Protein AF-A0A3D1EPX4-F1 (afdb_monomer_lite)

pLDDT: mean 83.15, std 11.86, range [35.69, 96.56]

Sequence (592 aa):
DCNADGTPDDCQDLADCDQNGTPDVCEPSDYCNGSGVPDRCELDGADCNGNGVPDECDLEGNDCDANGVPDDCQSDCDSDGLIDACEVDCNADGTPDDCQNLSDCDANGTPDICEPSEDCNGSGIPDRCEIEGNDCNLNGIPDECDLQDNDCDSNGVPDDCQSDCDDDGTPDACEADCNDNGQPDDCDIAEGSSEDCDGNGQPDECEPQGSCCLGESCVVAIEACCLSQGGVYGGDNTGCTPNPCETDDDPTRGDAGLKGSVLVFPDVVVEHDSNGDVRLDTLIQISNDHPDAVQLHMYLVDGAGDCVFLDQTIVLTGNQPTWWRASDGDRLGGSVAPFGALYPNGLGMEETDGSYLARGFLVVVATDSEFRPIRHNHLSGAAVIVDEMSASEYSAMAWPVVNASVPQGGIVGDGSGTVNLDGVDYASTANRLLLGFEPVQGMIDHEVVLLGMDLDLRHSSAAVPASTKAEWEIWNANEVKFSGTGRCIRCWDATWLSEYDQPNHFLASTLQTAVAKGRLDTEASAQCDSGDGLLAAPALVGVVHRELSYGTTRMVMTQTGWQPSTIRFDQLELPEEAGAMLRDLGRLLNRR

Secondary structure (DSSP, 8-state):
--S-SSS-GGGS----SS-SSS-GGG-----SS-SSS-GGGS-TTS-SS-SSS-GGGS-TTS-TT-SSS-GGGS--SS-SSS-GGGS--TT-SSS-GGGS----SS-SSS-GGG-GGG-SS-SSS-GGGT-TTS-SS-SSS-GGGS-TTS-TT-SSS-GGGS--SS-SSS-GGGS--SS-SSS-HHHHHHHTSS--SS-SSS-TTTS-EEEEEETTEEEEEEHHHHHHTT-EEEEET--SSS-TTSTT--TTB-EET--BSEEEEEEEEEEE-TTS-EEEEEEEEEEE-SSS-EEEEEEEEESSSS--EEEEEEEE-TTEEEEEETTT--EEESS----S-STTSS-SEE-TTS-EEEEEEEEEEEE-TT--BB--TTEEEEEEEE-SS-EEEEEPEEE-B--TTSPTTPBPTTSSSEEEESSSSB-BEEEEEEEEEPPBBTTB--EEEEEES-EEE-TT---PPPBEEEEEEEEETT--EEEEEEEEESSEEEEEGGGPPSS---BHHHH-SS-EEEEEEEE--GGG--SS--B----EEEEEE---SS-----EEEEEEEE-EEEEE-S----THHHHHHHHHHHHHT--

Foldseek 3Di:
DLVPPPDDPVVDPADDQVPPPAHQSRDPADDQPPPSGHQQSQCPVQVQLVPSGGQQSQCVVQPQVVPSGGVSNADDQVPPSGHQSNADDLVPPSGHPVNDDADDQPPPPAHLSRPCVQPQPPPSHGQQNQCVVQPQLPPSGGLQRQCVVQVQVVPSGGQSNADDQPPPSGHQSNADDQPPPSGHQQNCPVVVVFDDPQPPSGGQVNAFWEWWAPAQDTDITHPNNSVVSVTDTADGPYDCVVHPRHPDCPLQAWFFFFFAQKWKFWKFKWKADLVRHTFKKKKKKKAFQAQAKWKKKKWDFFQVDLRDIDIFIDIGHHRDMWIAIQAALDTPDDDDSRDGGVPPPPAFDQDPSRMTMTIGMMMMHTADPLLFGAARRRMWMKMWMDGPQDIDITTITHKGQPQPVGDHRGGFDPRAQKDKCASHGIHFFFQKKKKKFFFDDDQDKKKKKKFFQQAEAEPPDPDRFFKKKKWKWKAAPVRDIDGDFIDIGGGMDMDILVPTDPPRCSHCVNRVHRIMMMMIGIDFDPVNDPVPPGTDSGGMDMDMDDDDSDDDTDMDMDGGHTDMHMHGYHSDDDDCVVVVVVVVVVVVVVPD

Structure (mmCIF, N/CA/C/O backbone):
data_AF-A0A3D1EPX4-F1
#
_entry.id   AF-A0A3D1EPX4-F1
#
loop_
_atom_site.group_PDB
_atom_site.id
_atom_site.type_symbol
_atom_site.label_atom_id
_atom_site.label_alt_id
_atom_site.label_comp_id
_atom_site.label_asym_id
_atom_site.label_entity_id
_atom_site.label_seq_id
_atom_site.pdbx_PDB_ins_code
_atom_site.Cartn_x
_atom_site.Cartn_y
_atom_site.Cartn_z
_atom_site.occupancy
_atom_site.B_iso_or_equiv
_atom_site.auth_seq_id
_atom_site.auth_comp_id
_atom_site.auth_asym_id
_atom_site.auth_atom_id
_atom_site.pdbx_PDB_model_num
ATOM 1 N N . ASP A 1 1 ? -11.907 -40.334 111.946 1.00 79.38 1 ASP A N 1
ATOM 2 C CA . ASP A 1 1 ? -10.702 -39.973 111.201 1.00 79.38 1 ASP A CA 1
ATOM 3 C C . ASP A 1 1 ? -11.103 -39.917 109.736 1.00 79.38 1 ASP A C 1
ATOM 5 O O . ASP A 1 1 ? -10.808 -40.840 108.982 1.00 79.38 1 ASP A O 1
ATOM 9 N N . CYS A 1 2 ? -11.925 -38.928 109.374 1.00 79.88 2 CYS A N 1
ATOM 10 C CA . CYS A 1 2 ? -12.453 -38.782 108.010 1.00 79.88 2 CYS A CA 1
ATOM 11 C C . CYS A 1 2 ? -11.397 -38.211 107.060 1.00 79.88 2 CYS A C 1
ATOM 13 O O . CYS A 1 2 ? -11.377 -38.562 105.886 1.00 79.88 2 CYS A O 1
ATOM 15 N N . ASN A 1 3 ? -10.483 -37.388 107.582 1.00 78.44 3 ASN A N 1
ATOM 16 C CA . ASN A 1 3 ? -9.337 -36.865 106.839 1.00 78.44 3 ASN A CA 1
ATOM 17 C C . ASN A 1 3 ? -8.146 -37.852 106.785 1.00 78.44 3 ASN A C 1
ATOM 19 O O . ASN A 1 3 ? -7.141 -37.569 106.133 1.00 78.44 3 ASN A O 1
ATOM 23 N N . ALA A 1 4 ? -8.276 -39.019 107.429 1.00 81.81 4 ALA A N 1
ATOM 24 C CA . ALA A 1 4 ? -7.326 -40.130 107.420 1.00 81.81 4 ALA A CA 1
ATOM 25 C C . ALA A 1 4 ? -5.902 -39.759 107.885 1.00 81.81 4 ALA A C 1
ATOM 27 O O . ALA A 1 4 ? -4.921 -40.370 107.444 1.00 81.81 4 ALA A O 1
ATOM 28 N N . ASP A 1 5 ? -5.770 -38.778 108.782 1.00 86.25 5 ASP A N 1
ATOM 29 C CA . ASP A 1 5 ? -4.473 -38.315 109.288 1.00 86.25 5 ASP A CA 1
ATOM 30 C C . ASP A 1 5 ? -3.939 -39.140 110.476 1.00 86.25 5 ASP A C 1
ATOM 32 O O . ASP A 1 5 ? -2.794 -38.965 110.910 1.00 86.25 5 ASP A O 1
ATOM 36 N N . GLY A 1 6 ? -4.737 -40.090 110.974 1.00 83.12 6 GLY A N 1
ATOM 37 C CA . GLY A 1 6 ? -4.401 -40.967 112.090 1.00 83.12 6 GLY A CA 1
ATOM 38 C C . GLY A 1 6 ? -4.804 -40.430 113.467 1.00 83.12 6 GLY A C 1
ATOM 39 O O . GLY A 1 6 ? -4.530 -41.098 114.473 1.00 83.12 6 GLY A O 1
ATOM 40 N N . THR A 1 7 ? -5.456 -39.269 113.542 1.00 84.88 7 THR A N 1
ATOM 41 C CA . THR A 1 7 ? -5.936 -38.629 114.773 1.00 84.88 7 THR A CA 1
ATOM 42 C C . THR A 1 7 ? -7.473 -38.627 114.788 1.00 84.88 7 THR A C 1
ATOM 44 O O . THR A 1 7 ? -8.096 -38.269 113.795 1.00 84.88 7 THR A O 1
ATOM 47 N N . PRO A 1 8 ? -8.146 -39.021 115.889 1.00 85.19 8 PRO A N 1
ATOM 48 C CA . PRO A 1 8 ? -9.611 -38.981 115.940 1.00 85.19 8 PRO A CA 1
ATOM 49 C C . PRO A 1 8 ? -10.161 -37.564 115.703 1.00 85.19 8 PRO A C 1
ATOM 51 O O . PRO A 1 8 ? -9.695 -36.638 116.362 1.00 85.19 8 PRO A O 1
ATOM 54 N N . ASP A 1 9 ? -11.163 -37.416 114.827 1.00 81.50 9 ASP A N 1
ATOM 55 C CA . ASP A 1 9 ? -11.739 -36.116 114.421 1.00 81.50 9 ASP A CA 1
ATOM 56 C C . ASP A 1 9 ? -12.205 -35.277 115.624 1.00 81.50 9 ASP A C 1
ATOM 58 O O . ASP A 1 9 ? -11.875 -34.103 115.712 1.00 81.50 9 ASP A O 1
ATOM 62 N N . ASP A 1 10 ? -12.844 -35.897 116.628 1.00 81.94 10 ASP A N 1
ATOM 63 C CA . ASP A 1 10 ? -13.288 -35.244 117.878 1.00 81.94 10 ASP A CA 1
ATOM 64 C C . ASP A 1 10 ? -12.142 -34.633 118.721 1.00 81.94 10 ASP A C 1
ATOM 66 O O . ASP A 1 10 ? -12.379 -33.974 119.737 1.00 81.94 10 ASP A O 1
ATOM 70 N N . CYS A 1 11 ? -10.884 -34.920 118.373 1.00 83.12 11 CYS A N 1
ATOM 71 C CA . CYS A 1 11 ? -9.683 -34.374 119.012 1.00 83.12 11 CYS A CA 1
ATOM 72 C C . CYS A 1 11 ? -9.015 -33.266 118.179 1.00 83.12 11 CYS A C 1
ATOM 74 O O . CYS A 1 11 ? -7.934 -32.805 118.558 1.00 83.12 11 CYS A O 1
ATOM 76 N N . GLN A 1 12 ? -9.627 -32.865 117.066 1.00 81.50 12 GLN A N 1
ATOM 77 C CA . GLN A 1 12 ? -9.120 -31.885 116.114 1.00 81.50 12 GLN A CA 1
ATOM 78 C C . GLN A 1 12 ? -10.098 -30.710 115.973 1.00 81.50 12 GLN A C 1
ATOM 80 O O . GLN A 1 12 ? -11.301 -30.867 116.158 1.00 81.50 12 GLN A O 1
ATOM 85 N N . ASP A 1 13 ? -9.573 -29.526 115.662 1.00 82.62 13 ASP A N 1
ATOM 86 C CA . ASP A 1 13 ? -10.381 -28.354 115.304 1.00 82.62 13 ASP A CA 1
ATOM 87 C C . ASP A 1 13 ? -10.521 -28.344 113.778 1.00 82.62 13 ASP A C 1
ATOM 89 O O . ASP A 1 13 ? -9.692 -27.770 113.069 1.00 82.62 13 ASP A O 1
ATOM 93 N N . LEU A 1 14 ? -11.477 -29.125 113.278 1.00 83.00 14 LEU A N 1
ATOM 94 C CA . LEU A 1 14 ? -11.771 -29.234 111.851 1.00 83.00 14 LEU A CA 1
ATOM 95 C C . LEU A 1 14 ? -12.861 -28.223 111.477 1.00 83.00 14 LEU A C 1
ATOM 97 O O . LEU A 1 14 ? -13.748 -27.947 112.284 1.00 83.00 14 LEU A O 1
ATOM 101 N N . ALA A 1 15 ? -12.778 -27.671 110.265 1.00 84.19 15 ALA A N 1
ATOM 102 C CA . ALA A 1 15 ? -13.782 -26.741 109.755 1.00 84.19 15 ALA A CA 1
ATOM 103 C C . ALA A 1 15 ? -15.162 -27.419 109.693 1.00 84.19 15 ALA A C 1
ATOM 105 O O . ALA A 1 15 ? -15.244 -28.596 109.354 1.00 84.19 15 ALA A O 1
ATOM 106 N N . ASP A 1 16 ? -16.196 -26.680 110.090 1.00 84.38 16 ASP A N 1
ATOM 107 C CA . ASP A 1 16 ? -17.619 -27.042 110.059 1.00 84.38 16 ASP A CA 1
ATOM 108 C C . ASP A 1 16 ? -18.369 -25.761 109.666 1.00 84.38 16 ASP A C 1
ATOM 110 O O . ASP A 1 16 ? -18.731 -24.928 110.509 1.00 84.38 16 ASP A O 1
ATOM 114 N N . CYS A 1 17 ? -18.447 -25.522 108.362 1.00 83.44 17 CYS A N 1
ATOM 115 C CA . CYS A 1 17 ? -18.928 -24.275 107.782 1.00 83.44 17 CYS A CA 1
ATOM 116 C C . CYS A 1 17 ? -20.427 -24.050 108.029 1.00 83.44 17 CYS A C 1
ATOM 118 O O . CYS A 1 17 ? -20.850 -22.907 108.239 1.00 83.44 17 CYS A O 1
ATOM 120 N N . ASP A 1 18 ? -21.226 -25.121 108.062 1.00 78.88 18 ASP A N 1
ATOM 121 C CA . ASP A 1 18 ? -22.670 -25.062 108.307 1.00 78.88 18 ASP A CA 1
ATOM 122 C C . ASP A 1 18 ? -23.042 -25.166 109.802 1.00 78.88 18 ASP A C 1
ATOM 124 O O . ASP A 1 18 ? -24.198 -24.942 110.183 1.00 78.88 18 ASP A O 1
ATOM 128 N N . GLN A 1 19 ? -22.040 -25.408 110.655 1.00 83.75 19 GLN A N 1
ATOM 129 C CA . GLN A 1 19 ? -22.121 -25.482 112.114 1.00 83.75 19 GLN A CA 1
ATOM 130 C C . GLN A 1 19 ? -23.080 -26.572 112.609 1.00 83.75 19 GLN A C 1
ATOM 132 O O . GLN A 1 19 ? -23.708 -26.424 113.669 1.00 83.75 19 GLN A O 1
ATOM 137 N N . ASN A 1 20 ? -23.230 -27.665 111.858 1.00 83.69 20 ASN A N 1
ATOM 138 C CA . ASN A 1 20 ? -24.118 -28.762 112.234 1.00 83.69 20 ASN A CA 1
ATOM 139 C C . ASN A 1 20 ? -23.492 -29.749 113.239 1.00 83.69 20 ASN A C 1
ATOM 141 O O . ASN A 1 20 ? -24.194 -30.617 113.774 1.00 83.69 20 ASN A O 1
ATOM 145 N N . GLY A 1 21 ? -22.206 -29.579 113.555 1.00 81.69 21 GLY A N 1
ATOM 146 C CA . GLY A 1 21 ? -21.435 -30.402 114.479 1.00 81.69 21 GLY A CA 1
ATOM 147 C C . GLY A 1 21 ? -20.684 -31.559 113.818 1.00 81.69 21 GLY A C 1
ATOM 148 O O . GLY A 1 21 ? -20.091 -32.364 114.540 1.00 81.69 21 GLY A O 1
ATOM 149 N N . THR A 1 22 ? -20.712 -31.659 112.489 1.00 83.62 22 THR A N 1
ATOM 150 C CA . THR A 1 22 ? -19.936 -32.606 111.682 1.00 83.62 22 THR A CA 1
ATOM 151 C C . THR A 1 22 ? -18.895 -31.810 110.901 1.00 83.62 22 THR A C 1
ATOM 153 O O . THR A 1 22 ? -19.277 -30.901 110.179 1.00 83.62 22 THR A O 1
ATOM 156 N N . PRO A 1 23 ? -17.593 -32.120 111.012 1.00 84.38 23 PRO A N 1
ATOM 157 C CA . PRO A 1 23 ? -16.592 -31.456 110.188 1.00 84.38 23 PRO A CA 1
ATOM 158 C C . PRO A 1 23 ? -16.880 -31.574 108.689 1.00 84.38 23 PRO A C 1
ATOM 160 O O . PRO A 1 23 ? -17.267 -32.651 108.242 1.00 84.38 23 PRO A O 1
ATOM 163 N N . ASP A 1 24 ? -16.570 -30.533 107.921 1.00 79.38 24 ASP A N 1
ATOM 164 C CA . ASP A 1 24 ? -16.741 -30.420 106.464 1.00 79.38 24 ASP A CA 1
ATOM 165 C C . ASP A 1 24 ? -16.194 -31.645 105.720 1.00 79.38 24 ASP A C 1
ATOM 167 O O . ASP A 1 24 ? -16.845 -32.207 104.848 1.00 79.38 24 ASP A O 1
ATOM 171 N N . VAL A 1 25 ? -15.019 -32.131 106.131 1.00 80.12 25 VAL A N 1
ATOM 172 C CA . VAL A 1 25 ? -14.337 -33.316 105.570 1.00 80.12 25 VAL A CA 1
ATOM 173 C C . VAL A 1 25 ? -15.005 -34.658 105.925 1.00 80.12 25 VAL A C 1
ATOM 175 O O . VAL A 1 25 ? -14.667 -35.704 105.371 1.00 80.12 25 VAL A O 1
ATOM 178 N N . CYS A 1 26 ? -15.913 -34.661 106.899 1.00 79.44 26 CYS A N 1
ATOM 179 C CA . CYS A 1 26 ? -16.707 -35.815 107.325 1.00 79.44 26 CYS A CA 1
ATOM 180 C C . CYS A 1 26 ? -18.120 -35.809 106.731 1.00 79.44 26 CYS A C 1
ATOM 182 O O . CYS A 1 26 ? -18.889 -36.746 106.985 1.00 79.44 26 CYS A O 1
ATOM 184 N N . GLU A 1 27 ? -18.486 -34.770 105.985 1.00 79.19 27 GLU A N 1
ATOM 185 C CA . GLU A 1 27 ? -19.810 -34.661 105.404 1.00 79.19 27 GLU A CA 1
ATOM 186 C C . GLU A 1 27 ? -19.947 -35.505 104.128 1.00 79.19 27 GLU A C 1
ATOM 188 O O . GLU A 1 27 ? -18.995 -35.692 103.378 1.00 79.19 27 GLU A O 1
ATOM 193 N N . PRO A 1 28 ? -21.136 -36.062 103.852 1.00 69.44 28 PRO A N 1
ATOM 194 C CA . PRO A 1 28 ? -21.402 -36.773 102.606 1.00 69.44 28 PRO A CA 1
ATOM 195 C C . PRO A 1 28 ? -21.869 -35.837 101.473 1.00 69.44 28 PRO A C 1
ATOM 197 O O . PRO A 1 28 ? -22.547 -36.315 100.567 1.00 69.44 28 PRO A O 1
ATOM 200 N N . SER A 1 29 ? -21.610 -34.528 101.560 1.00 65.69 29 SER A N 1
ATOM 201 C CA . SER A 1 29 ? -22.067 -33.539 100.576 1.00 65.69 29 SER A CA 1
ATOM 202 C C . SER A 1 29 ? -21.445 -33.754 99.197 1.00 65.69 29 SER A C 1
ATOM 204 O O . SER A 1 29 ? -20.392 -34.378 99.072 1.00 65.69 29 SER A O 1
ATOM 206 N N . ASP A 1 30 ? -22.104 -33.225 98.168 1.00 70.25 30 ASP A N 1
ATOM 207 C CA . ASP A 1 30 ? -21.532 -33.123 96.831 1.00 70.25 30 ASP A CA 1
ATOM 208 C C . ASP A 1 30 ? -20.273 -32.231 96.907 1.00 70.25 30 ASP A C 1
ATOM 210 O O . ASP A 1 30 ? -20.284 -31.190 97.566 1.00 70.25 30 ASP A O 1
ATOM 214 N N . TYR A 1 31 ? -19.162 -32.753 96.376 1.00 78.19 31 TYR A N 1
ATOM 215 C CA . TYR A 1 31 ? -17.859 -32.088 96.266 1.00 78.19 31 TYR A CA 1
ATOM 216 C C . TYR A 1 31 ? -17.524 -32.031 94.782 1.00 78.19 31 TYR A C 1
ATOM 218 O O . TYR A 1 31 ? -16.838 -32.917 94.255 1.00 78.19 31 TYR A O 1
ATOM 226 N N . CYS A 1 32 ? -18.067 -31.051 94.082 1.00 81.25 32 CYS A N 1
ATOM 227 C CA . CYS A 1 32 ? -17.969 -31.002 92.632 1.00 81.25 32 CYS A CA 1
ATOM 228 C C . CYS A 1 32 ? -16.526 -30.725 92.151 1.00 81.25 32 CYS A C 1
ATOM 230 O O . CYS A 1 32 ? -16.086 -31.287 91.146 1.00 81.25 32 CYS A O 1
ATOM 232 N N . ASN A 1 33 ? -15.741 -29.971 92.931 1.00 77.44 33 ASN A N 1
ATOM 233 C CA . ASN A 1 33 ? -14.360 -29.566 92.631 1.00 77.44 33 ASN A CA 1
ATOM 234 C C . ASN A 1 33 ? -13.275 -30.385 93.373 1.00 77.44 33 ASN A C 1
ATOM 236 O O . ASN A 1 33 ? -12.074 -30.213 93.146 1.00 77.44 33 ASN A O 1
ATOM 240 N N . GLY A 1 34 ? -13.675 -31.284 94.281 1.00 76.00 34 GLY A N 1
ATOM 241 C CA . GLY A 1 34 ? -12.757 -32.090 95.091 1.00 76.00 34 GLY A CA 1
ATOM 242 C C . GLY A 1 34 ? -11.906 -31.304 96.104 1.00 76.00 34 GLY A C 1
ATOM 243 O O . GLY A 1 34 ? -10.863 -31.813 96.527 1.00 76.00 34 GLY A O 1
ATOM 244 N N . SER A 1 35 ? -12.327 -30.099 96.505 1.00 78.06 35 SER A N 1
ATOM 245 C CA . SER A 1 35 ? -11.661 -29.234 97.497 1.00 78.06 35 SER A CA 1
ATOM 246 C C . SER A 1 35 ? -11.629 -29.842 98.911 1.00 78.06 35 SER A C 1
ATOM 248 O O . SER A 1 35 ? -10.747 -29.526 99.716 1.00 78.06 35 SER A O 1
ATOM 250 N N . GLY A 1 36 ? -12.578 -30.737 99.211 1.00 75.19 36 GLY A N 1
ATOM 251 C CA . GLY A 1 36 ? -12.836 -31.254 100.557 1.00 75.19 36 GLY A CA 1
ATOM 252 C C . GLY A 1 36 ? -13.709 -30.332 101.417 1.00 75.19 36 GLY A C 1
ATOM 253 O O . GLY A 1 36 ? -13.869 -30.606 102.607 1.00 75.19 36 GLY A O 1
ATOM 254 N N . VAL A 1 37 ? -14.271 -29.275 100.825 1.00 79.44 37 VAL A N 1
ATOM 255 C CA . VAL A 1 37 ? -15.291 -28.389 101.395 1.00 79.44 37 VAL A CA 1
ATOM 256 C C . VAL A 1 37 ? -16.629 -28.685 100.696 1.00 79.44 37 VAL A C 1
ATOM 258 O O . VAL A 1 37 ? -16.638 -28.847 99.484 1.00 79.44 37 VAL A O 1
ATOM 261 N N . PRO A 1 38 ? -17.751 -28.832 101.421 1.00 81.44 38 PRO A N 1
ATOM 262 C CA . PRO A 1 38 ? -19.067 -28.998 100.806 1.00 81.44 38 PRO A CA 1
ATOM 263 C C . PRO A 1 38 ? -19.408 -27.859 99.835 1.00 81.44 38 PRO A C 1
ATOM 265 O O . PRO A 1 38 ? -19.279 -26.701 100.226 1.00 81.44 38 PRO A O 1
ATOM 268 N N . ASP A 1 39 ? -19.969 -28.168 98.660 1.00 80.19 39 ASP A N 1
ATOM 269 C CA . ASP A 1 39 ? -20.369 -27.188 97.627 1.00 80.19 39 ASP A CA 1
ATOM 270 C C . ASP A 1 39 ? -21.166 -25.996 98.205 1.00 80.19 39 ASP A C 1
ATOM 272 O O . ASP A 1 39 ? -20.881 -24.829 97.947 1.00 80.19 39 ASP A O 1
ATOM 276 N N . ARG A 1 40 ? -22.105 -26.273 99.120 1.00 80.38 40 ARG A N 1
ATOM 277 C CA . ARG A 1 40 ? -22.916 -25.267 99.843 1.00 80.38 40 ARG A CA 1
ATOM 278 C C . ARG A 1 40 ? -22.132 -24.248 100.679 1.00 80.38 40 ARG A C 1
ATOM 280 O O . ARG A 1 40 ? -22.701 -23.252 101.125 1.00 80.38 40 ARG A O 1
ATOM 287 N N . CYS A 1 41 ? -20.867 -24.525 100.957 1.00 81.00 41 CYS A N 1
ATOM 288 C CA . CYS A 1 41 ? -19.957 -23.659 101.694 1.00 81.00 41 CYS A CA 1
ATOM 289 C C . CYS A 1 41 ? -18.983 -22.912 100.780 1.00 81.00 41 CYS A C 1
ATOM 291 O O . CYS A 1 41 ? -18.209 -22.087 101.264 1.00 81.00 41 CYS A O 1
ATOM 293 N N . GLU A 1 42 ? -19.080 -23.152 99.474 1.00 82.19 42 GLU A N 1
ATOM 294 C CA . GLU A 1 42 ? -18.311 -22.502 98.416 1.00 82.19 42 GLU A CA 1
ATOM 295 C C . GLU A 1 42 ? -19.185 -21.541 97.581 1.00 82.19 42 GLU A C 1
ATOM 297 O O . GLU A 1 42 ? -18.754 -21.077 96.538 1.00 82.19 42 GLU A O 1
ATOM 302 N N . LEU A 1 43 ? -20.389 -21.184 98.057 1.00 82.12 43 LEU A N 1
ATOM 303 C CA . LEU A 1 43 ? -21.368 -20.369 97.310 1.00 82.12 43 LEU A CA 1
ATOM 304 C C . LEU A 1 43 ? -21.191 -18.841 97.450 1.00 82.12 43 LEU A C 1
ATOM 306 O O . LEU A 1 43 ? -21.820 -18.073 96.723 1.00 82.12 43 LEU A O 1
ATOM 310 N N . ASP A 1 44 ? -20.396 -18.346 98.410 1.00 79.50 44 ASP A N 1
ATOM 311 C CA . ASP A 1 44 ? -20.294 -16.897 98.678 1.00 79.50 44 ASP A CA 1
ATOM 312 C C . ASP A 1 44 ? -19.544 -16.163 97.553 1.00 79.50 44 ASP A C 1
ATOM 314 O O . ASP A 1 44 ? -18.314 -16.099 97.535 1.00 79.50 44 ASP A O 1
ATOM 318 N N . GLY A 1 45 ? -20.311 -15.600 96.615 1.00 74.50 45 GLY A N 1
ATOM 319 C CA . GLY A 1 45 ? -19.792 -14.910 95.433 1.00 74.50 45 GLY A CA 1
ATOM 320 C C . GLY A 1 45 ? -19.338 -15.838 94.303 1.00 74.50 45 GLY A C 1
ATOM 321 O O . GLY A 1 45 ? -18.677 -15.350 93.391 1.00 74.50 45 GLY A O 1
ATOM 322 N N . ALA A 1 46 ? -19.680 -17.125 94.383 1.00 83.69 46 ALA A N 1
ATOM 323 C CA . ALA A 1 46 ? -19.372 -18.152 93.388 1.00 83.69 46 ALA A CA 1
ATOM 324 C C . ALA A 1 46 ? -20.586 -19.071 93.133 1.00 83.69 46 ALA A C 1
ATOM 326 O O . ALA A 1 46 ? -20.403 -20.249 92.886 1.00 83.69 46 ALA A O 1
ATOM 327 N N . ASP A 1 47 ? -21.807 -18.551 93.287 1.00 87.44 47 ASP A N 1
ATOM 328 C CA . ASP A 1 47 ? -23.082 -19.180 92.889 1.00 87.44 47 ASP A CA 1
ATOM 329 C C . ASP A 1 47 ? -23.988 -18.060 92.363 1.00 87.44 47 ASP A C 1
ATOM 331 O O . ASP A 1 47 ? -24.820 -17.486 93.079 1.00 87.44 47 ASP A O 1
ATOM 335 N N . CYS A 1 48 ? -23.708 -17.618 91.143 1.00 88.00 48 CYS A N 1
ATOM 336 C CA . CYS A 1 48 ? -24.332 -16.431 90.568 1.00 88.00 48 CYS A CA 1
ATOM 337 C C . CYS A 1 48 ? -25.796 -16.663 90.150 1.00 88.00 48 CYS A C 1
ATOM 339 O O . CYS A 1 48 ? -26.599 -15.726 90.240 1.00 88.00 48 CYS A O 1
ATOM 341 N N . ASN A 1 49 ? -26.169 -17.894 89.779 1.00 84.06 49 ASN A N 1
ATOM 342 C CA . ASN A 1 49 ? -27.543 -18.275 89.430 1.00 84.06 49 ASN A CA 1
ATOM 343 C C . ASN A 1 49 ? -28.367 -18.755 90.650 1.00 84.06 49 ASN A C 1
ATOM 345 O O . ASN A 1 49 ? -29.598 -18.851 90.578 1.00 84.06 49 ASN A O 1
ATOM 349 N N . GLY A 1 50 ? -27.728 -18.976 91.803 1.00 87.25 50 GLY A N 1
ATOM 350 C CA . GLY A 1 50 ? -28.372 -19.318 93.070 1.00 87.25 50 GLY A CA 1
ATOM 351 C C . GLY A 1 50 ? -28.906 -20.750 93.119 1.00 87.25 50 GLY A C 1
ATOM 352 O O . GLY A 1 50 ? -29.879 -21.012 93.843 1.00 87.25 50 GLY A O 1
ATOM 353 N N . ASN A 1 51 ? -28.341 -21.659 92.322 1.00 86.00 51 ASN A N 1
ATOM 354 C CA . ASN A 1 51 ? -28.802 -23.042 92.215 1.00 86.00 51 ASN A CA 1
ATOM 355 C C . ASN A 1 51 ? -28.191 -23.965 93.294 1.00 86.00 51 ASN A C 1
ATOM 357 O O . ASN A 1 51 ? -28.642 -25.106 93.452 1.00 86.00 51 ASN A O 1
ATOM 361 N N . GLY A 1 52 ? -27.248 -23.452 94.093 1.00 84.94 52 GLY A N 1
ATOM 362 C CA . GLY A 1 52 ? -26.570 -24.183 95.160 1.00 84.94 52 GLY A CA 1
ATOM 363 C C . GLY A 1 52 ? -25.384 -25.031 94.695 1.00 84.94 52 GLY A C 1
ATOM 364 O O . GLY A 1 52 ? -24.909 -25.852 95.485 1.00 84.94 52 GLY A O 1
ATOM 365 N N . VAL A 1 53 ? -24.929 -24.844 93.455 1.00 86.31 53 VAL A N 1
ATOM 366 C CA . VAL A 1 53 ? -23.715 -25.414 92.863 1.00 86.31 53 VAL A CA 1
ATOM 367 C C . VAL A 1 53 ? -22.725 -24.267 92.625 1.00 86.31 53 VAL A C 1
ATOM 369 O O . VAL A 1 53 ? -23.124 -23.232 92.103 1.00 86.31 53 VAL A O 1
ATOM 372 N N . PRO A 1 54 ? -21.445 -24.409 93.007 1.00 87.62 54 PRO A N 1
ATOM 373 C CA . PRO A 1 54 ? -20.441 -23.404 92.698 1.00 87.62 54 PRO A CA 1
ATOM 374 C C . PRO A 1 54 ? -20.267 -23.197 91.186 1.00 87.62 54 PRO A C 1
ATOM 376 O O . PRO A 1 54 ? -20.227 -24.174 90.441 1.00 87.62 54 PRO A O 1
ATOM 379 N N . ASP A 1 55 ? -20.064 -21.954 90.749 1.00 87.75 55 ASP A N 1
ATOM 380 C CA . ASP A 1 55 ? -19.946 -21.545 89.342 1.00 87.75 55 ASP A CA 1
ATOM 381 C C . ASP A 1 55 ? -18.913 -22.389 88.574 1.00 87.75 55 ASP A C 1
ATOM 383 O O . ASP A 1 55 ? -19.152 -22.820 87.453 1.00 87.75 55 ASP A O 1
ATOM 387 N N . GLU A 1 56 ? -17.774 -22.710 89.197 1.00 86.69 56 GLU A N 1
ATOM 388 C CA . GLU A 1 56 ? -16.713 -23.534 88.592 1.00 86.69 56 GLU A CA 1
ATOM 389 C C . GLU A 1 56 ? -17.125 -24.987 88.291 1.00 86.69 56 GLU A C 1
ATOM 391 O O . GLU A 1 56 ? -16.454 -25.689 87.531 1.00 86.69 56 GLU A O 1
ATOM 396 N N . CYS A 1 57 ? -18.224 -25.437 88.887 1.00 86.38 57 CYS A N 1
ATOM 397 C CA . CYS A 1 57 ? -18.831 -26.744 88.683 1.00 86.38 57 CYS A CA 1
ATOM 398 C C . CYS A 1 57 ? -20.082 -26.693 87.802 1.00 86.38 57 CYS A C 1
ATOM 400 O O . CYS A 1 57 ? -20.622 -27.747 87.462 1.00 86.38 57 CYS A O 1
ATOM 402 N N . ASP A 1 58 ? -20.510 -25.493 87.419 1.00 88.00 58 ASP A N 1
ATOM 403 C CA . ASP A 1 58 ? -21.682 -25.221 86.590 1.00 88.00 58 ASP A CA 1
ATOM 404 C C . ASP A 1 58 ? -21.283 -24.786 85.168 1.00 88.00 58 ASP A C 1
ATOM 406 O O . ASP A 1 58 ? -22.030 -24.103 84.488 1.00 88.00 58 ASP A O 1
ATOM 410 N N . LEU A 1 59 ? -20.078 -25.159 84.710 1.00 88.50 59 LEU A N 1
ATOM 411 C CA . LEU A 1 59 ? -19.555 -24.790 83.383 1.00 88.50 59 LEU A CA 1
ATOM 412 C C . LEU A 1 59 ? -19.834 -25.853 82.304 1.00 88.50 59 LEU A C 1
ATOM 414 O O . LEU A 1 59 ? -19.834 -25.567 81.107 1.00 88.50 59 LEU A O 1
ATOM 418 N N . GLU A 1 60 ? -20.026 -27.125 82.681 1.00 86.56 60 GLU A N 1
ATOM 419 C CA . GLU A 1 60 ? -20.164 -28.211 81.700 1.00 86.56 60 GLU A CA 1
ATOM 420 C C . GLU A 1 60 ? -21.519 -28.140 80.977 1.00 86.56 60 GLU A C 1
ATOM 422 O O . GLU A 1 60 ? -22.536 -28.623 81.470 1.00 86.56 60 GLU A O 1
ATOM 427 N N . GLY A 1 61 ? -21.509 -27.579 79.764 1.00 84.06 61 GLY A N 1
ATOM 428 C CA . GLY A 1 61 ? -22.713 -27.380 78.951 1.00 84.06 61 GLY A CA 1
ATOM 429 C C . GLY A 1 61 ? -23.489 -26.100 79.274 1.00 84.06 61 GLY A C 1
ATOM 430 O O . GLY A 1 61 ? -24.630 -25.995 78.835 1.00 84.06 61 GLY A O 1
ATOM 431 N N . ASN A 1 62 ? -22.870 -25.182 80.020 1.00 87.38 62 ASN A N 1
ATOM 432 C CA . ASN A 1 62 ? -23.409 -23.900 80.478 1.00 87.38 62 ASN A CA 1
ATOM 433 C C . ASN A 1 62 ? -22.267 -22.850 80.506 1.00 87.38 62 ASN A C 1
ATOM 435 O O . ASN A 1 62 ? -22.156 -22.097 81.455 1.00 87.38 62 ASN A O 1
ATOM 439 N N . ASP A 1 63 ? -21.341 -22.893 79.539 1.00 91.31 63 ASP A N 1
ATOM 440 C CA . ASP A 1 63 ? -20.234 -21.927 79.335 1.00 91.31 63 ASP A CA 1
ATOM 441 C C . ASP A 1 63 ? -19.841 -21.963 77.846 1.00 91.31 63 ASP A C 1
ATOM 443 O O . ASP A 1 63 ? -18.842 -22.574 77.440 1.00 91.31 63 ASP A O 1
ATOM 447 N N . CYS A 1 64 ? -20.717 -21.446 76.986 1.00 91.50 64 CYS A N 1
ATOM 448 C CA . CYS A 1 64 ? -20.586 -21.591 75.535 1.00 91.50 64 CYS A CA 1
ATOM 449 C C . CYS A 1 64 ? -19.453 -20.739 74.933 1.00 91.50 64 CYS A C 1
ATOM 451 O O . CYS A 1 64 ? -18.897 -21.120 73.895 1.00 91.50 64 CYS A O 1
ATOM 453 N N . ASP A 1 65 ? -19.058 -19.648 75.595 1.00 90.25 65 ASP A N 1
ATOM 454 C CA . ASP A 1 65 ? -17.933 -18.794 75.199 1.00 90.25 65 ASP A CA 1
ATOM 455 C C . ASP A 1 65 ? -16.608 -19.172 75.897 1.00 90.25 65 ASP A C 1
ATOM 457 O O . ASP A 1 65 ? -15.542 -18.641 75.559 1.00 90.25 65 ASP A O 1
ATOM 461 N N . ALA A 1 66 ? -16.654 -20.163 76.794 1.00 92.12 66 ALA A N 1
ATOM 462 C CA . ALA A 1 66 ? -15.522 -20.719 77.529 1.00 92.12 66 ALA A CA 1
ATOM 463 C C . ALA A 1 66 ? -14.759 -19.665 78.351 1.00 92.12 66 ALA A C 1
ATOM 465 O O . ALA A 1 66 ? -13.522 -19.721 78.464 1.00 92.12 66 ALA A O 1
ATOM 466 N N . ASN A 1 67 ? -15.475 -18.680 78.898 1.00 89.94 67 ASN A N 1
ATOM 467 C CA . ASN A 1 67 ? -14.885 -17.586 79.664 1.00 89.94 67 ASN A CA 1
ATOM 468 C C . ASN A 1 67 ? -14.746 -17.908 81.168 1.00 89.94 67 ASN A C 1
ATOM 470 O O . ASN A 1 67 ? -14.077 -17.160 81.896 1.00 89.94 67 ASN A O 1
ATOM 474 N N . GLY A 1 68 ? -15.290 -19.047 81.615 1.00 88.44 68 GLY A N 1
ATOM 475 C CA . GLY A 1 68 ? -15.250 -19.509 83.002 1.00 88.44 68 GLY A CA 1
ATOM 476 C C . GLY A 1 68 ? -16.334 -18.911 83.903 1.00 88.44 68 GLY A C 1
ATOM 477 O O . GLY A 1 68 ? -16.200 -18.993 85.126 1.00 88.44 68 GLY A O 1
ATOM 478 N N . VAL A 1 69 ? -17.366 -18.301 83.321 1.00 89.62 69 VAL A N 1
ATOM 479 C CA . VAL A 1 69 ? -18.589 -17.836 83.983 1.00 89.62 69 VAL A CA 1
ATOM 480 C C . VAL A 1 69 ? -19.766 -18.626 83.402 1.00 89.62 69 VAL A C 1
ATOM 482 O O . VAL A 1 69 ? -19.901 -18.657 82.182 1.00 89.62 69 VAL A O 1
ATOM 485 N N . PRO A 1 70 ? -20.636 -19.231 84.230 1.00 90.81 70 PRO A N 1
ATOM 486 C CA . PRO A 1 70 ? -21.805 -19.941 83.722 1.00 90.81 70 PRO A CA 1
ATOM 487 C C . PRO A 1 70 ? -22.715 -19.052 82.856 1.00 90.81 70 PRO A C 1
ATOM 489 O O . PRO A 1 70 ? -22.918 -17.885 83.204 1.00 90.81 70 PRO A O 1
ATOM 492 N N . ASP A 1 71 ? -23.294 -19.590 81.777 1.00 90.12 71 ASP A N 1
ATOM 493 C CA . ASP A 1 71 ? -24.143 -18.854 80.824 1.00 90.12 71 ASP A CA 1
ATOM 494 C C . ASP A 1 71 ? -25.339 -18.199 81.547 1.00 90.12 71 ASP A C 1
ATOM 496 O O . ASP A 1 71 ? -25.623 -17.021 81.341 1.00 90.12 71 ASP A O 1
ATOM 500 N N . ASP A 1 72 ? -25.953 -18.892 82.518 1.00 89.06 72 ASP A N 1
ATOM 501 C CA . ASP A 1 72 ? -27.035 -18.365 83.381 1.00 89.06 72 ASP A CA 1
ATOM 502 C C . ASP A 1 72 ? -26.699 -17.040 84.109 1.00 89.06 72 ASP A C 1
ATOM 504 O O . ASP A 1 72 ? -27.577 -16.379 84.678 1.00 89.06 72 ASP A O 1
ATOM 508 N N . CYS A 1 73 ? -25.419 -16.677 84.161 1.00 89.38 73 CYS A N 1
ATOM 509 C CA . CYS A 1 73 ? -24.899 -15.507 84.852 1.00 89.38 73 CYS A CA 1
ATOM 510 C C . CYS A 1 73 ? -24.365 -14.422 83.920 1.00 89.38 73 CYS A C 1
ATOM 512 O O . CYS A 1 73 ? -23.850 -13.403 84.399 1.00 89.38 73 CYS A O 1
ATOM 514 N N . GLN A 1 74 ? -24.476 -14.630 82.613 1.00 91.44 74 GLN A N 1
ATOM 515 C CA . GLN A 1 74 ? -24.083 -13.659 81.604 1.00 91.44 74 GLN A CA 1
ATOM 516 C C . GLN A 1 74 ? -25.313 -12.910 81.068 1.00 91.44 74 GLN A C 1
ATOM 518 O O . GLN A 1 74 ? -26.441 -13.117 81.524 1.00 91.44 74 GLN A O 1
ATOM 523 N N . SER A 1 75 ? -25.091 -11.923 80.200 1.00 89.44 75 SER A N 1
ATOM 524 C CA . SER A 1 75 ? -26.188 -11.171 79.595 1.00 89.44 75 SER A CA 1
ATOM 525 C C . SER A 1 75 ? -26.831 -11.968 78.463 1.00 89.44 75 SER A C 1
ATOM 527 O O . SER A 1 75 ? -26.134 -12.615 77.690 1.00 89.44 75 SER A O 1
ATOM 529 N N . ASP A 1 76 ? -28.158 -11.906 78.426 1.00 89.62 76 ASP A N 1
ATOM 530 C CA . ASP A 1 76 ? -29.040 -12.470 77.406 1.00 89.62 76 ASP A CA 1
ATOM 531 C C . ASP A 1 76 ? -30.109 -11.391 77.151 1.00 89.62 76 ASP A C 1
ATOM 533 O O . ASP A 1 76 ? -30.998 -11.134 77.982 1.00 89.62 76 ASP A O 1
ATOM 537 N N . CYS A 1 77 ? -29.914 -10.618 76.088 1.00 91.12 77 CYS A N 1
ATOM 538 C CA . CYS A 1 77 ? -30.683 -9.410 75.818 1.00 91.12 77 CYS A CA 1
ATOM 539 C C . CYS A 1 77 ? -32.084 -9.676 75.248 1.00 91.12 77 CYS A C 1
ATOM 541 O O . CYS A 1 77 ? -32.969 -8.826 75.442 1.00 91.12 77 CYS A O 1
ATOM 543 N N . ASP A 1 78 ? -32.322 -10.829 74.624 1.00 86.69 78 ASP A N 1
ATOM 544 C CA . ASP A 1 78 ? -33.618 -11.216 74.057 1.00 86.69 78 ASP A CA 1
ATOM 545 C C . ASP A 1 78 ? -34.377 -12.264 74.908 1.00 86.69 78 ASP A C 1
ATOM 547 O O . ASP A 1 78 ? -35.599 -12.423 74.777 1.00 86.69 78 ASP A O 1
ATOM 551 N N . SER A 1 79 ? -33.693 -12.832 75.905 1.00 89.62 79 SER A N 1
ATOM 552 C CA . SER A 1 79 ? -34.175 -13.822 76.867 1.00 89.62 79 SER A CA 1
ATOM 553 C C . SER A 1 79 ? -34.534 -15.180 76.252 1.00 89.62 79 SER A C 1
ATOM 555 O O . SER A 1 79 ? -35.505 -15.811 76.706 1.00 89.62 79 SER A O 1
ATOM 557 N N . ASP A 1 80 ? -33.806 -15.623 75.224 1.00 87.38 80 ASP A N 1
ATOM 558 C CA . ASP A 1 80 ? -34.016 -16.915 74.564 1.00 87.38 80 ASP A CA 1
ATOM 559 C C . ASP A 1 80 ? -33.288 -18.100 75.243 1.00 87.38 80 ASP A C 1
ATOM 561 O O . ASP A 1 80 ? -33.662 -19.266 75.034 1.00 87.38 80 ASP A O 1
ATOM 565 N N . GLY A 1 81 ? -32.355 -17.806 76.158 1.00 86.12 81 GLY A N 1
ATOM 566 C CA . GLY A 1 81 ? -31.552 -18.778 76.896 1.00 86.12 81 GLY A CA 1
ATOM 567 C C . GLY A 1 81 ? -30.169 -19.065 76.301 1.00 86.12 81 GLY A C 1
ATOM 568 O O . GLY A 1 81 ? -29.474 -19.931 76.837 1.00 86.12 81 GLY A O 1
ATOM 569 N N . LEU A 1 82 ? -29.772 -18.384 75.226 1.00 89.94 82 LEU A N 1
ATOM 570 C CA . LEU A 1 82 ? -28.401 -18.266 74.746 1.00 89.94 82 LEU A CA 1
ATOM 571 C C . LEU A 1 82 ? -27.857 -16.896 75.177 1.00 89.94 82 LEU A C 1
ATOM 573 O O . LEU A 1 82 ? -28.554 -15.893 75.153 1.00 89.94 82 LEU A O 1
ATOM 577 N N . ILE A 1 83 ? -26.611 -16.844 75.637 1.00 90.50 83 ILE A N 1
ATOM 578 C CA . ILE A 1 83 ? -26.015 -15.573 76.065 1.00 90.50 83 ILE A CA 1
ATOM 579 C C . ILE A 1 83 ? -25.528 -14.772 74.864 1.00 90.50 83 ILE A C 1
ATOM 581 O O . ILE A 1 83 ? -25.065 -15.357 73.882 1.00 90.50 83 ILE A O 1
ATOM 585 N N . ASP A 1 84 ? -25.492 -13.446 75.007 1.00 89.56 84 ASP A N 1
ATOM 586 C CA . ASP A 1 84 ? -25.098 -12.513 73.946 1.00 89.56 84 ASP A CA 1
ATOM 587 C C . ASP A 1 84 ? -23.754 -12.908 73.289 1.00 89.56 84 ASP A C 1
ATOM 589 O O . ASP A 1 84 ? -23.553 -12.790 72.084 1.00 89.56 84 ASP A O 1
ATOM 593 N N . ALA A 1 85 ? -22.797 -13.408 74.080 1.00 89.00 85 ALA A N 1
ATOM 594 C CA . ALA A 1 85 ? -21.463 -13.788 73.602 1.00 89.00 85 ALA A CA 1
ATOM 595 C C . ALA A 1 85 ? -21.445 -15.028 72.681 1.00 89.00 85 ALA A C 1
ATOM 597 O O . ALA A 1 85 ? -20.436 -15.285 72.018 1.00 89.00 85 ALA A O 1
ATOM 598 N N . CYS A 1 86 ? -22.529 -15.802 72.659 1.00 89.44 86 CYS A N 1
ATOM 599 C CA . CYS A 1 86 ? -22.679 -17.034 71.886 1.00 89.44 86 CYS A CA 1
ATOM 600 C C . CYS A 1 86 ? -23.689 -16.914 70.745 1.00 89.44 86 CYS A C 1
ATOM 602 O O . CYS A 1 86 ? -23.890 -17.877 69.999 1.00 89.44 86 CYS A O 1
ATOM 604 N N . GLU A 1 87 ? -24.295 -15.743 70.607 1.00 91.81 87 GLU A N 1
ATOM 605 C CA . GLU A 1 87 ? -25.184 -15.396 69.516 1.00 91.81 87 GLU A CA 1
ATOM 606 C C . GLU A 1 87 ? -24.407 -14.903 68.292 1.00 91.81 87 GLU A C 1
ATOM 608 O O . GLU A 1 87 ? -23.195 -14.661 68.320 1.00 91.81 87 GLU A O 1
ATOM 613 N N . VAL A 1 88 ? -25.112 -14.814 67.167 1.00 90.31 88 VAL A N 1
ATOM 614 C CA . VAL A 1 88 ? -24.542 -14.296 65.926 1.00 90.31 88 VAL A CA 1
ATOM 615 C C . VAL A 1 88 ? -24.498 -12.766 66.001 1.00 90.31 88 VAL A C 1
ATOM 617 O O . VAL A 1 88 ? -25.470 -12.124 66.390 1.00 90.31 88 VAL A O 1
ATOM 620 N N . ASP A 1 89 ? -23.345 -12.201 65.648 1.00 90.81 89 ASP A N 1
ATOM 621 C CA . ASP A 1 89 ? -23.107 -10.762 65.496 1.00 90.81 89 ASP A CA 1
ATOM 622 C C . ASP A 1 89 ? -22.385 -10.555 64.157 1.00 90.81 89 ASP A C 1
ATOM 624 O O . ASP A 1 89 ? -21.149 -10.559 64.069 1.00 90.81 89 ASP A O 1
ATOM 628 N N . CYS A 1 90 ? -23.159 -10.474 63.074 1.00 90.38 90 CYS A N 1
ATOM 629 C CA . CYS A 1 90 ? -22.609 -10.367 61.722 1.00 90.38 90 CYS A CA 1
ATOM 630 C C . CYS A 1 90 ? -21.899 -9.033 61.471 1.00 90.38 90 CYS A C 1
ATOM 632 O O . CYS A 1 90 ? -20.973 -8.969 60.656 1.00 90.38 90 CYS A O 1
ATOM 634 N N . ASN A 1 91 ? -22.319 -7.962 62.152 1.00 88.38 91 ASN A N 1
ATOM 635 C CA . ASN A 1 91 ? -21.742 -6.630 61.980 1.00 88.38 91 ASN A CA 1
ATOM 636 C C . ASN A 1 91 ? -20.522 -6.375 62.894 1.00 88.38 91 ASN A C 1
ATOM 638 O O . ASN A 1 91 ? -19.797 -5.392 62.697 1.00 88.38 91 ASN A O 1
ATOM 642 N N . ALA A 1 92 ? -20.258 -7.303 63.820 1.00 90.62 92 ALA A N 1
ATOM 643 C CA . ALA A 1 92 ? -19.156 -7.309 64.770 1.00 90.62 92 ALA A CA 1
ATOM 644 C C . ALA A 1 92 ? -19.093 -6.041 65.643 1.00 90.62 92 ALA A C 1
ATOM 646 O O . ALA A 1 92 ? -17.997 -5.565 65.981 1.00 90.62 92 ALA A O 1
ATOM 647 N N . ASP A 1 93 ? -20.249 -5.464 65.985 1.00 90.25 93 ASP A N 1
ATOM 648 C CA . ASP A 1 93 ? -20.342 -4.278 66.839 1.00 90.25 93 ASP A CA 1
ATOM 649 C C . ASP A 1 93 ? -20.406 -4.596 68.342 1.00 90.25 93 ASP A C 1
ATOM 651 O O . ASP A 1 93 ? -20.287 -3.686 69.176 1.00 90.25 93 ASP A O 1
ATOM 655 N N . GLY A 1 94 ? -20.481 -5.885 68.686 1.00 87.38 94 GLY A N 1
ATOM 656 C CA . GLY A 1 94 ? -20.534 -6.401 70.046 1.00 87.38 94 GLY A CA 1
ATOM 657 C C . GLY A 1 94 ? -21.946 -6.509 70.617 1.00 87.38 94 GLY A C 1
ATOM 658 O O . GLY A 1 94 ? -22.072 -6.756 71.818 1.00 87.38 94 GLY A O 1
ATOM 659 N N . THR A 1 95 ? -22.982 -6.299 69.803 1.00 90.31 95 THR A N 1
ATOM 660 C CA . THR A 1 95 ? -24.381 -6.566 70.147 1.00 90.31 95 THR A CA 1
ATOM 661 C C . THR A 1 95 ? -24.902 -7.687 69.241 1.00 90.31 95 THR A C 1
ATOM 663 O O . THR A 1 95 ? -24.762 -7.581 68.028 1.00 90.31 95 THR A O 1
ATOM 666 N N . PRO A 1 96 ? -25.541 -8.732 69.775 1.00 91.75 96 PRO A N 1
ATOM 667 C CA . PRO A 1 96 ? -26.152 -9.777 68.956 1.00 91.75 96 PRO A CA 1
ATOM 668 C C . PRO A 1 96 ? -27.192 -9.250 67.972 1.00 91.75 96 PRO A C 1
ATOM 670 O O . PRO A 1 96 ? -27.905 -8.286 68.272 1.00 91.75 96 PRO A O 1
ATOM 673 N N . ASP A 1 97 ? -27.312 -9.905 66.820 1.00 89.81 97 ASP A N 1
ATOM 674 C CA . ASP A 1 97 ? -28.205 -9.484 65.740 1.00 89.81 97 ASP A CA 1
ATOM 675 C C . ASP A 1 97 ? -29.682 -9.436 66.185 1.00 89.81 97 ASP A C 1
ATOM 677 O O . ASP A 1 97 ? -30.378 -8.463 65.885 1.00 89.81 97 ASP A O 1
ATOM 681 N N . ASP A 1 98 ? -30.139 -10.408 66.987 1.00 88.19 98 ASP A N 1
ATOM 682 C CA . ASP A 1 98 ? -31.515 -10.490 67.515 1.00 88.19 98 ASP A CA 1
ATOM 683 C C . ASP A 1 98 ? -31.850 -9.385 68.541 1.00 88.19 98 ASP A C 1
ATOM 685 O O . ASP A 1 98 ? -33.017 -9.052 68.788 1.00 88.19 98 ASP A O 1
ATOM 689 N N . CYS A 1 99 ? -30.825 -8.721 69.076 1.00 89.50 99 CYS A N 1
ATOM 690 C CA . CYS A 1 99 ? -30.954 -7.569 69.968 1.00 89.50 99 CYS A CA 1
ATOM 691 C C . CYS A 1 99 ? -30.826 -6.224 69.251 1.00 89.50 99 CYS A C 1
ATOM 693 O O . CYS A 1 99 ? -30.921 -5.154 69.872 1.00 89.50 99 CYS A O 1
ATOM 695 N N . GLN A 1 100 ? -30.654 -6.262 67.934 1.00 90.12 100 GLN A N 1
ATOM 696 C CA . GLN A 1 100 ? -30.577 -5.103 67.070 1.00 90.12 100 GLN A CA 1
ATOM 697 C C . GLN A 1 100 ? -31.771 -5.062 66.115 1.00 90.12 100 GLN A C 1
ATOM 699 O O . GLN A 1 100 ? -32.416 -6.052 65.801 1.00 90.12 100 GLN A O 1
ATOM 704 N N . ASN A 1 101 ? -32.100 -3.863 65.636 1.00 88.88 101 ASN A N 1
ATOM 705 C CA . ASN A 1 101 ? -33.083 -3.707 64.567 1.00 88.88 101 ASN A CA 1
ATOM 706 C C . ASN A 1 101 ? -32.338 -3.481 63.254 1.00 88.88 101 ASN A C 1
ATOM 708 O O . ASN A 1 101 ? -32.222 -2.338 62.796 1.00 88.88 101 ASN A O 1
ATOM 712 N N . LEU A 1 102 ? -31.798 -4.571 62.717 1.00 90.31 102 LEU A N 1
ATOM 713 C CA . LEU A 1 102 ? -31.091 -4.599 61.444 1.00 90.31 102 LEU A CA 1
ATOM 714 C C . LEU A 1 102 ? -32.084 -4.656 60.272 1.00 90.31 102 LEU A C 1
ATOM 716 O O . LEU A 1 102 ? -33.251 -5.015 60.443 1.00 90.31 102 LEU A O 1
ATOM 720 N N . SER A 1 103 ? -31.640 -4.218 59.095 1.00 91.38 103 SER A N 1
ATOM 721 C CA . SER A 1 103 ? -32.443 -4.308 57.872 1.00 91.38 103 SER A CA 1
ATOM 722 C C . SER A 1 103 ? -32.544 -5.764 57.416 1.00 91.38 103 SER A C 1
ATOM 724 O O . SER A 1 103 ? -31.565 -6.497 57.505 1.00 91.38 103 SER A O 1
ATOM 726 N N . ASP A 1 104 ? -33.734 -6.149 56.961 1.00 91.00 104 ASP A N 1
ATOM 727 C CA . ASP A 1 104 ? -34.050 -7.437 56.334 1.00 91.00 104 ASP A CA 1
ATOM 728 C C . ASP A 1 104 ? -35.014 -7.123 55.182 1.00 91.00 104 ASP A C 1
ATOM 730 O O . ASP A 1 104 ? -36.224 -6.923 55.370 1.00 91.00 104 ASP A O 1
ATOM 734 N N . CYS A 1 105 ? -34.447 -6.909 54.003 1.00 91.44 105 CYS A N 1
ATOM 735 C CA . CYS A 1 105 ? -35.166 -6.401 52.842 1.00 91.44 105 CYS A CA 1
ATOM 736 C C . CYS A 1 105 ? -36.097 -7.444 52.201 1.00 91.44 105 CYS A C 1
ATOM 738 O O . CYS A 1 105 ? -37.123 -7.069 51.620 1.00 91.44 105 CYS A O 1
ATOM 740 N N . ASP A 1 106 ? -35.786 -8.736 52.325 1.00 88.94 106 ASP A N 1
ATOM 741 C CA . ASP A 1 106 ? -36.578 -9.835 51.765 1.00 88.94 106 ASP A CA 1
ATOM 742 C C . ASP A 1 106 ? -37.482 -10.531 52.801 1.00 88.94 106 ASP A C 1
ATOM 744 O O . ASP A 1 106 ? -38.333 -11.355 52.439 1.00 88.94 106 ASP A O 1
ATOM 748 N N . ALA A 1 107 ? -37.371 -10.122 54.066 1.00 91.44 107 ALA A N 1
ATOM 749 C CA . ALA A 1 107 ? -38.132 -10.603 55.208 1.00 91.44 107 ALA A CA 1
ATOM 750 C C . ALA A 1 107 ? -37.950 -12.108 55.468 1.00 91.44 107 ALA A C 1
ATOM 752 O O . ALA A 1 107 ? -38.915 -12.793 55.850 1.00 91.44 107 ALA A O 1
ATOM 753 N N . ASN A 1 108 ? -36.749 -12.643 55.232 1.00 89.31 108 ASN A N 1
ATOM 754 C CA . ASN A 1 108 ? -36.455 -14.059 55.451 1.00 89.31 108 ASN A CA 1
ATOM 755 C C . ASN A 1 108 ? -36.097 -14.396 56.915 1.00 89.31 108 ASN A C 1
ATOM 757 O O . ASN A 1 108 ? -36.098 -15.579 57.278 1.00 89.31 108 ASN A O 1
ATOM 761 N N . GLY A 1 109 ? -35.881 -13.381 57.760 1.00 87.75 109 GLY A N 1
ATOM 762 C CA . GLY A 1 109 ? -35.515 -13.518 59.170 1.00 87.75 109 GLY A CA 1
ATOM 763 C C . GLY A 1 109 ? -34.010 -13.510 59.447 1.00 87.75 109 GLY A C 1
ATOM 764 O O . GLY A 1 109 ? -33.625 -13.676 60.599 1.00 87.75 109 GLY A O 1
ATOM 765 N N . THR A 1 110 ? -33.179 -13.321 58.426 1.00 89.50 110 THR A N 1
ATOM 766 C CA . THR A 1 110 ? -31.731 -13.112 58.513 1.00 89.50 110 THR A CA 1
ATOM 767 C C . THR A 1 110 ? -31.457 -11.663 58.111 1.00 89.50 110 THR A C 1
ATOM 769 O O . THR A 1 110 ? -31.935 -11.239 57.065 1.00 89.50 110 THR A O 1
ATOM 772 N N . PRO A 1 111 ? -30.734 -10.868 58.915 1.00 91.25 111 PRO A N 1
ATOM 773 C CA . PRO A 1 111 ? -30.379 -9.510 58.522 1.00 91.25 111 PRO A CA 1
ATOM 774 C C . PRO A 1 111 ? -29.565 -9.457 57.226 1.00 91.25 111 PRO A C 1
ATOM 776 O O . PRO A 1 111 ? -28.710 -10.309 57.005 1.00 91.25 111 PRO A O 1
ATOM 779 N N . ASP A 1 112 ? -29.728 -8.391 56.444 1.00 90.38 112 ASP A N 1
ATOM 780 C CA . ASP A 1 112 ? -29.031 -8.163 55.168 1.00 90.38 112 ASP A CA 1
ATOM 781 C C . ASP A 1 112 ? -27.502 -8.345 55.298 1.00 90.38 112 ASP A C 1
ATOM 783 O O . ASP A 1 112 ? -26.856 -9.037 54.512 1.00 90.38 112 ASP A O 1
ATOM 787 N N . ILE A 1 113 ? -26.922 -7.803 56.374 1.00 89.62 113 ILE A N 1
ATOM 788 C CA . ILE A 1 113 ? -25.483 -7.887 56.678 1.00 89.62 113 ILE A CA 1
ATOM 789 C C . ILE A 1 113 ? -24.991 -9.316 56.978 1.00 89.62 113 ILE A C 1
ATOM 791 O O . ILE A 1 113 ? -23.792 -9.591 56.905 1.00 89.62 113 ILE A O 1
ATOM 795 N N . CYS A 1 114 ? -25.900 -10.234 57.307 1.00 89.50 114 CYS A N 1
ATOM 796 C CA . CYS A 1 114 ? -25.619 -11.651 57.526 1.00 89.50 114 CYS A CA 1
ATOM 797 C C . CYS A 1 114 ? -25.675 -12.484 56.239 1.00 89.50 114 CYS A C 1
ATOM 799 O O . CYS A 1 114 ? -25.467 -13.700 56.287 1.00 89.50 114 CYS A O 1
ATOM 801 N N . GLU A 1 115 ? -25.902 -11.855 55.085 1.00 90.69 115 GLU A N 1
ATOM 802 C CA . GLU A 1 115 ? -26.043 -12.530 53.794 1.00 90.69 115 GLU A CA 1
ATOM 803 C C . GLU A 1 115 ? -24.967 -12.141 52.760 1.00 90.69 115 GLU A C 1
ATOM 805 O O . GLU A 1 115 ? -25.269 -11.894 51.594 1.00 90.69 115 GLU A O 1
ATOM 810 N N . PRO A 1 116 ? -23.667 -12.174 53.116 1.00 82.94 116 PRO A N 1
ATOM 811 C CA . PRO A 1 116 ? -22.589 -11.685 52.251 1.00 82.94 116 PRO A CA 1
ATOM 812 C C . PRO A 1 116 ? -22.317 -12.572 51.024 1.00 82.94 116 PRO A C 1
ATOM 814 O O . PRO A 1 116 ? -21.433 -12.277 50.226 1.00 82.94 116 PRO A O 1
ATOM 817 N N . SER A 1 117 ? -22.988 -13.723 50.899 1.00 82.44 117 SER A N 1
ATOM 818 C CA . SER A 1 117 ? -22.826 -14.620 49.747 1.00 82.44 117 SER A CA 1
ATOM 819 C C . SER A 1 117 ? -23.580 -14.161 48.503 1.00 82.44 117 SER A C 1
ATOM 821 O O . SER A 1 117 ? -23.317 -14.691 47.426 1.00 82.44 117 SER A O 1
ATOM 823 N N . GLU A 1 118 ? -24.512 -13.228 48.666 1.00 83.88 118 GLU A N 1
ATOM 824 C CA . GLU A 1 118 ? -25.299 -12.619 47.596 1.00 83.88 118 GLU A CA 1
ATOM 825 C C . GLU A 1 118 ? -25.073 -11.104 47.604 1.00 83.88 118 GLU A C 1
ATOM 827 O O . GLU A 1 118 ? -26.030 -10.367 47.495 1.00 83.88 118 GLU A O 1
ATOM 832 N N . ASP A 1 119 ? -23.840 -10.643 47.833 1.00 88.69 119 ASP A N 1
ATOM 833 C CA . ASP A 1 119 ? -23.469 -9.221 47.838 1.00 88.69 119 ASP A CA 1
ATOM 834 C C . ASP A 1 119 ? -22.206 -9.049 46.984 1.00 88.69 119 ASP A C 1
ATOM 836 O O . ASP A 1 119 ? -21.072 -9.249 47.442 1.00 88.69 119 ASP A O 1
ATOM 840 N N . CYS A 1 120 ? -22.397 -8.769 45.698 1.00 89.56 120 CYS A N 1
ATOM 841 C CA . CYS A 1 120 ? -21.289 -8.688 44.753 1.00 89.56 120 CYS A CA 1
ATOM 842 C C . CYS A 1 120 ? -20.423 -7.426 44.963 1.00 89.56 120 CYS A C 1
ATOM 844 O O . CYS A 1 120 ? -19.226 -7.433 44.648 1.00 89.56 120 CYS A O 1
ATOM 846 N N . ASN A 1 121 ? -21.028 -6.343 45.468 1.00 86.38 121 ASN A N 1
ATOM 847 C CA . ASN A 1 121 ? -20.455 -4.995 45.521 1.00 86.38 121 ASN A CA 1
ATOM 848 C C . ASN A 1 121 ? -19.872 -4.671 46.920 1.00 86.38 121 ASN A C 1
ATOM 850 O O . ASN A 1 121 ? -19.114 -3.707 47.079 1.00 86.38 121 ASN A O 1
ATOM 854 N N . GLY A 1 122 ? -20.163 -5.505 47.923 1.00 87.81 122 GLY A N 1
ATOM 855 C CA . GLY A 1 122 ? -19.750 -5.351 49.313 1.00 87.81 122 GLY A CA 1
ATOM 856 C C . GLY A 1 122 ? -20.503 -4.248 50.062 1.00 87.81 122 GLY A C 1
ATOM 857 O O . GLY A 1 122 ? -19.919 -3.635 50.966 1.00 87.81 122 GLY A O 1
ATOM 858 N N . SER A 1 123 ? -21.740 -3.935 49.672 1.00 87.50 123 SER A N 1
ATOM 859 C CA . SER A 1 123 ? -22.567 -2.881 50.273 1.00 87.50 123 SER A CA 1
ATOM 860 C C . SER A 1 123 ? -23.114 -3.276 51.649 1.00 87.50 123 SER A C 1
ATOM 862 O O . SER A 1 123 ? -23.452 -2.398 52.453 1.00 87.50 123 SER A O 1
ATOM 864 N N . GLY A 1 124 ? -23.165 -4.578 51.946 1.00 87.00 124 GLY A N 1
ATOM 865 C CA . GLY A 1 124 ? -23.878 -5.146 53.086 1.00 87.00 124 GLY A CA 1
ATOM 866 C C . GLY A 1 124 ? -25.385 -5.289 52.851 1.00 87.00 124 GLY A C 1
ATOM 867 O O . GLY A 1 124 ? -26.119 -5.478 53.822 1.00 87.00 124 GLY A O 1
ATOM 868 N N . ILE A 1 125 ? -25.840 -5.162 51.601 1.00 88.81 125 ILE A N 1
ATOM 869 C CA . ILE A 1 125 ? -27.212 -5.404 51.153 1.00 88.81 125 ILE A CA 1
ATOM 870 C C . ILE A 1 125 ? -27.165 -6.533 50.113 1.00 88.81 125 ILE A C 1
ATOM 872 O O . ILE A 1 125 ? -26.355 -6.468 49.197 1.00 88.81 125 ILE A O 1
ATOM 876 N N . PRO A 1 126 ? -28.018 -7.566 50.220 1.00 90.88 126 PRO A N 1
ATOM 877 C CA . PRO A 1 126 ? -28.075 -8.608 49.207 1.00 90.88 126 PRO A CA 1
ATOM 878 C C . PRO A 1 126 ? -28.504 -8.075 47.835 1.00 90.88 126 PRO A C 1
ATOM 880 O O . PRO A 1 126 ? -29.488 -7.341 47.739 1.00 90.88 126 PRO A O 1
ATOM 883 N N . ASP A 1 127 ? -27.863 -8.555 46.771 1.00 89.94 127 ASP A N 1
ATOM 884 C CA . ASP A 1 127 ? -28.084 -8.246 45.357 1.00 89.94 127 ASP A CA 1
ATOM 885 C C . ASP A 1 127 ? -29.582 -8.225 45.008 1.00 89.94 127 ASP A C 1
ATOM 887 O O . ASP A 1 127 ? -30.091 -7.297 44.382 1.00 89.94 127 ASP A O 1
ATOM 891 N N . ARG A 1 128 ? -30.346 -9.214 45.493 1.00 89.38 128 ARG A N 1
ATOM 892 C CA . ARG A 1 128 ? -31.800 -9.334 45.264 1.00 89.38 128 ARG A CA 1
ATOM 893 C C . ARG A 1 128 ? -32.631 -8.152 45.779 1.00 89.38 128 ARG A C 1
ATOM 895 O O . ARG A 1 128 ? -33.779 -7.985 45.367 1.00 89.38 128 ARG A O 1
ATOM 902 N N . CYS A 1 129 ? -32.076 -7.359 46.684 1.00 89.94 129 CYS A N 1
ATOM 903 C CA . CYS A 1 129 ? -32.681 -6.156 47.241 1.00 89.94 129 CYS A CA 1
ATOM 904 C C . CYS A 1 129 ? -32.185 -4.869 46.583 1.00 89.94 129 CYS A C 1
ATOM 906 O O . CYS A 1 129 ? -32.750 -3.804 46.837 1.00 89.94 129 CYS A O 1
ATOM 908 N N . GLU A 1 130 ? -31.196 -4.975 45.698 1.00 91.69 130 GLU A N 1
ATOM 909 C CA . GLU A 1 130 ? -30.633 -3.866 44.929 1.00 91.69 130 GLU A CA 1
ATOM 910 C C . GLU A 1 130 ? -31.153 -3.832 43.478 1.00 91.69 130 GLU A C 1
ATOM 912 O O . GLU A 1 130 ? -30.834 -2.918 42.733 1.00 91.69 130 GLU A O 1
ATOM 917 N N . ILE A 1 131 ? -32.036 -4.762 43.091 1.00 89.50 131 ILE A N 1
ATOM 918 C CA . ILE A 1 131 ? -32.595 -4.885 41.729 1.00 89.50 131 ILE A CA 1
ATOM 919 C C . ILE A 1 131 ? -33.461 -3.676 41.319 1.00 89.50 131 ILE A C 1
ATOM 921 O O . ILE A 1 131 ? -33.494 -3.281 40.153 1.00 89.50 131 ILE A O 1
ATOM 925 N N . GLU A 1 132 ? -34.232 -3.078 42.239 1.00 88.69 132 GLU A N 1
ATOM 926 C CA . GLU A 1 132 ? -35.187 -2.023 41.863 1.00 88.69 132 GLU A CA 1
ATOM 927 C C . GLU A 1 132 ? -34.469 -0.739 41.415 1.00 88.69 132 GLU A C 1
ATOM 929 O O . GLU A 1 132 ? -34.047 0.080 42.227 1.00 88.69 132 GLU A O 1
ATOM 934 N N . GLY A 1 133 ? -34.419 -0.527 40.098 1.00 86.12 133 GLY A N 1
ATOM 935 C CA . GLY A 1 133 ? -33.795 0.647 39.489 1.00 86.12 133 GLY A CA 1
ATOM 936 C C . GLY A 1 133 ? -32.324 0.468 39.111 1.00 86.12 133 GLY A C 1
ATOM 937 O O . GLY A 1 133 ? -31.797 1.389 38.493 1.00 86.12 133 GLY A O 1
ATOM 938 N N . ASN A 1 134 ? -31.732 -0.693 39.412 1.00 89.69 134 ASN A N 1
ATOM 939 C CA . ASN A 1 134 ? -30.381 -1.100 39.012 1.00 89.69 134 ASN A CA 1
ATOM 940 C C . ASN A 1 134 ? -30.404 -2.506 38.368 1.00 89.69 134 ASN A C 1
ATOM 942 O O . ASN A 1 134 ? -29.541 -3.314 38.667 1.00 89.69 134 ASN A O 1
ATOM 946 N N . ASP A 1 135 ? -31.434 -2.852 37.595 1.00 92.25 135 ASP A N 1
ATOM 947 C CA . ASP A 1 135 ? -31.485 -4.085 36.784 1.00 92.25 135 ASP A CA 1
ATOM 948 C C . ASP A 1 135 ? -32.173 -3.731 35.465 1.00 92.25 135 ASP A C 1
ATOM 950 O O . ASP A 1 135 ? -33.398 -3.825 35.305 1.00 92.25 135 ASP A O 1
ATOM 954 N N . CYS A 1 136 ? -31.400 -3.156 34.554 1.00 92.12 136 CYS A N 1
ATOM 955 C CA . CYS A 1 136 ? -31.915 -2.596 33.311 1.00 92.12 136 CYS A CA 1
ATOM 956 C C . CYS A 1 136 ? -32.283 -3.672 32.272 1.00 92.12 136 CYS A C 1
ATOM 958 O O . CYS A 1 136 ? -33.235 -3.465 31.509 1.00 92.12 136 CYS A O 1
ATOM 960 N N . ASN A 1 137 ? -31.607 -4.827 32.281 1.00 89.44 137 ASN A N 1
ATOM 961 C CA . ASN A 1 137 ? -31.872 -5.967 31.391 1.00 89.44 137 ASN A CA 1
ATOM 962 C C . ASN A 1 137 ? -32.834 -7.009 32.007 1.00 89.44 137 ASN A C 1
ATOM 964 O O . ASN A 1 137 ? -33.289 -7.924 31.312 1.00 89.44 137 ASN A O 1
ATOM 968 N N . LEU A 1 138 ? -33.243 -6.826 33.267 1.00 92.81 138 LEU A N 1
ATOM 969 C CA . LEU A 1 138 ? -34.203 -7.655 34.004 1.00 92.81 138 LEU A CA 1
ATOM 970 C C . LEU A 1 138 ? -33.751 -9.112 34.167 1.00 92.81 138 LEU A C 1
ATOM 972 O O . LEU A 1 138 ? -34.585 -10.033 34.140 1.00 92.81 138 LEU A O 1
ATOM 976 N N . ASN A 1 139 ? -32.445 -9.342 34.306 1.00 90.44 139 ASN A N 1
ATOM 977 C CA . ASN A 1 139 ? -31.883 -10.683 34.454 1.00 90.44 139 ASN A CA 1
ATOM 978 C C . ASN A 1 139 ? -31.812 -11.151 35.925 1.00 90.44 139 ASN A C 1
ATOM 980 O O . ASN A 1 139 ? -31.557 -12.334 36.180 1.00 90.44 139 ASN A O 1
ATOM 984 N N . GLY A 1 140 ? -32.136 -10.267 36.878 1.00 89.56 140 GLY A N 1
ATOM 985 C CA . GLY A 1 140 ? -32.127 -10.539 38.313 1.00 89.56 140 GLY A CA 1
ATOM 986 C C . GLY A 1 140 ? -30.757 -10.394 38.979 1.00 89.56 140 GLY A C 1
ATOM 987 O O . GLY A 1 140 ? -30.608 -10.836 40.118 1.00 89.56 140 GLY A O 1
ATOM 988 N N . ILE A 1 141 ? -29.783 -9.814 38.281 1.00 90.25 141 ILE A N 1
ATOM 989 C CA . ILE A 1 141 ? -28.456 -9.442 38.769 1.00 90.25 141 ILE A CA 1
ATOM 990 C C . ILE A 1 141 ? -28.393 -7.906 38.722 1.00 90.25 141 ILE A C 1
ATOM 992 O O . ILE A 1 141 ? -28.750 -7.333 37.697 1.00 90.25 141 ILE A O 1
ATOM 996 N N . PRO A 1 142 ? -27.985 -7.216 39.801 1.00 91.88 142 PRO A N 1
ATOM 997 C CA . PRO A 1 142 ? -27.821 -5.770 39.750 1.00 91.88 142 PRO A CA 1
ATOM 998 C C . PRO A 1 142 ? -26.805 -5.344 38.683 1.00 91.88 142 PRO A C 1
ATOM 1000 O O . PRO A 1 142 ? -25.797 -6.020 38.497 1.00 91.88 142 PRO A O 1
ATOM 1003 N N . ASP A 1 143 ? -27.017 -4.194 38.047 1.00 91.69 143 ASP A N 1
ATOM 1004 C CA . ASP A 1 143 ? -26.205 -3.679 36.940 1.00 91.69 143 ASP A CA 1
ATOM 1005 C C . ASP A 1 143 ? -24.703 -3.670 37.280 1.00 91.69 143 ASP A C 1
ATOM 1007 O O . ASP A 1 143 ? -23.868 -4.085 36.486 1.00 91.69 143 ASP A O 1
ATOM 1011 N N . GLU A 1 144 ? -24.339 -3.273 38.502 1.00 90.31 144 GLU A N 1
ATOM 1012 C CA . GLU A 1 144 ? -22.943 -3.245 38.971 1.00 90.31 144 GLU A CA 1
ATOM 1013 C C . GLU A 1 144 ? -22.317 -4.634 39.193 1.00 90.31 144 GLU A C 1
ATOM 1015 O O . GLU A 1 144 ? -21.091 -4.774 39.215 1.00 90.31 144 GLU A O 1
ATOM 1020 N N . CYS A 1 145 ? -23.157 -5.658 39.341 1.00 91.00 145 CYS A N 1
ATOM 1021 C CA . CYS A 1 145 ? -22.788 -7.068 39.422 1.00 91.00 145 CYS A CA 1
ATOM 1022 C C . CYS A 1 145 ? -22.756 -7.744 38.045 1.00 91.00 145 CYS A C 1
ATOM 1024 O O . CYS A 1 145 ? -22.233 -8.854 37.925 1.00 91.00 145 CYS A O 1
ATOM 1026 N N . ASP A 1 146 ? -23.290 -7.079 37.021 1.00 92.56 146 ASP A N 1
ATOM 1027 C CA . ASP A 1 146 ? -23.471 -7.590 35.663 1.00 92.56 146 ASP A CA 1
ATOM 1028 C C . ASP A 1 146 ? -22.515 -6.935 34.652 1.00 92.56 146 ASP A C 1
ATOM 1030 O O . ASP A 1 146 ? -22.818 -6.841 33.470 1.00 92.56 146 ASP A O 1
ATOM 1034 N N . LEU A 1 147 ? -21.351 -6.460 35.116 1.00 90.56 147 LEU A N 1
ATOM 1035 C CA . LEU A 1 147 ? -20.349 -5.777 34.278 1.00 90.56 147 LEU A CA 1
ATOM 1036 C C . LEU A 1 147 ? -19.253 -6.717 33.748 1.00 90.56 147 LEU A C 1
ATOM 1038 O O . LEU A 1 147 ? -18.520 -6.392 32.813 1.00 90.56 147 LEU A O 1
ATOM 1042 N N . GLN A 1 148 ? -19.055 -7.881 34.375 1.00 88.81 148 GLN A N 1
ATOM 1043 C CA . GLN A 1 148 ? -17.953 -8.768 33.998 1.00 88.81 148 GLN A CA 1
ATOM 1044 C C . GLN A 1 148 ? -18.237 -9.432 32.648 1.00 88.81 148 GLN A C 1
ATOM 1046 O O . GLN A 1 148 ? -19.126 -10.270 32.545 1.00 88.81 148 GLN A O 1
ATOM 1051 N N . ASP A 1 149 ? -17.399 -9.120 31.656 1.00 86.88 149 ASP A N 1
ATOM 1052 C CA . ASP A 1 149 ? -17.557 -9.554 30.259 1.00 86.88 149 ASP A CA 1
ATOM 1053 C C . ASP A 1 149 ? -18.846 -9.018 29.593 1.00 86.88 149 ASP A C 1
ATOM 1055 O O . ASP A 1 149 ? -19.308 -9.605 28.617 1.00 86.88 149 ASP A O 1
ATOM 1059 N N . ASN A 1 150 ? -19.394 -7.922 30.133 1.00 88.56 150 ASN A N 1
ATOM 1060 C CA . ASN A 1 150 ? -20.655 -7.290 29.732 1.00 88.56 150 ASN A CA 1
ATOM 1061 C C . ASN A 1 150 ? -20.610 -5.759 29.983 1.00 88.56 150 ASN A C 1
ATOM 1063 O O . ASN A 1 150 ? -21.609 -5.166 30.361 1.00 88.56 150 ASN A O 1
ATOM 1067 N N . ASP A 1 151 ? -19.424 -5.144 29.892 1.00 92.31 151 ASP A N 1
ATOM 1068 C CA . ASP A 1 151 ? -19.187 -3.685 29.975 1.00 92.31 151 ASP A CA 1
ATOM 1069 C C . ASP A 1 151 ? -17.945 -3.346 29.132 1.00 92.31 151 ASP A C 1
ATOM 1071 O O . ASP A 1 151 ? -16.826 -3.148 29.631 1.00 92.31 151 ASP A O 1
ATOM 1075 N N . CYS A 1 152 ? -18.103 -3.413 27.814 1.00 91.69 152 CYS A N 1
ATOM 1076 C CA . CYS A 1 152 ? -16.991 -3.335 26.868 1.00 91.69 152 CYS A CA 1
ATOM 1077 C C . CYS A 1 152 ? -16.348 -1.938 26.778 1.00 91.69 152 CYS A C 1
ATOM 1079 O O . CYS A 1 152 ? -15.149 -1.842 26.483 1.00 91.69 152 CYS A O 1
ATOM 1081 N N . ASP A 1 153 ? -17.081 -0.873 27.110 1.00 89.81 153 ASP A N 1
ATOM 1082 C CA . ASP A 1 153 ? -16.577 0.504 27.169 1.00 89.81 153 ASP A CA 1
ATOM 1083 C C . ASP A 1 153 ? -16.197 0.960 28.595 1.00 89.81 153 ASP A C 1
ATOM 1085 O O . ASP A 1 153 ? -15.618 2.039 28.780 1.00 89.81 153 ASP A O 1
ATOM 1089 N N . SER A 1 154 ? -16.407 0.098 29.597 1.00 92.38 154 SER A N 1
ATOM 1090 C CA . SER A 1 154 ? -16.070 0.324 31.008 1.00 92.38 154 SER A CA 1
ATOM 1091 C C . SER A 1 154 ? -16.769 1.550 31.607 1.00 92.38 154 SER A C 1
ATOM 1093 O O . SER A 1 154 ? -16.170 2.290 32.405 1.00 92.38 154 SER A O 1
ATOM 1095 N N . ASN A 1 155 ? -18.012 1.808 31.193 1.00 89.94 155 ASN A N 1
ATOM 1096 C CA . ASN A 1 155 ? -18.790 2.960 31.642 1.00 89.94 155 ASN A CA 1
ATOM 1097 C C . ASN A 1 155 ? -19.635 2.670 32.902 1.00 89.94 155 ASN A C 1
ATOM 1099 O O . ASN A 1 155 ? -20.157 3.614 33.509 1.00 89.94 155 ASN A O 1
ATOM 1103 N N . GLY A 1 156 ? -19.703 1.405 33.338 1.00 89.50 156 GLY A N 1
ATOM 1104 C CA . GLY A 1 156 ? -20.472 0.958 34.500 1.00 89.50 156 GLY A CA 1
ATOM 1105 C C . GLY A 1 156 ? -21.954 0.690 34.226 1.00 89.50 156 GLY A C 1
ATOM 1106 O O . GLY A 1 156 ? -22.735 0.648 35.175 1.00 89.50 156 GLY A O 1
ATOM 1107 N N . VAL A 1 157 ? -22.343 0.547 32.959 1.00 91.19 157 VAL A N 1
ATOM 1108 C CA . VAL A 1 157 ? -23.672 0.130 32.502 1.00 91.19 157 VAL A CA 1
ATOM 1109 C C . VAL A 1 157 ? -23.508 -1.171 31.714 1.00 91.19 157 VAL A C 1
ATOM 1111 O O . VAL A 1 157 ? -22.724 -1.179 30.765 1.00 91.19 157 VAL A O 1
ATOM 1114 N N . PRO A 1 158 ? -24.248 -2.242 32.052 1.00 92.69 158 PRO A N 1
ATOM 1115 C CA . PRO A 1 158 ? -24.201 -3.488 31.300 1.00 92.69 158 PRO A CA 1
ATOM 1116 C C . PRO A 1 158 ? -24.469 -3.283 29.807 1.00 92.69 158 PRO A C 1
ATOM 1118 O O . PRO A 1 158 ? -25.357 -2.503 29.453 1.00 92.69 158 PRO A O 1
ATOM 1121 N N . ASP A 1 159 ? -23.752 -4.009 28.952 1.00 91.31 159 ASP A N 1
ATOM 1122 C CA . ASP A 1 159 ? -23.834 -3.914 27.489 1.00 91.31 159 ASP A CA 1
ATOM 1123 C C . ASP A 1 159 ? -25.290 -4.069 27.000 1.00 91.31 159 ASP A C 1
ATOM 1125 O O . ASP A 1 159 ? -25.789 -3.233 26.250 1.00 91.31 159 ASP A O 1
ATOM 1129 N N . ASP A 1 160 ? -26.041 -5.033 27.548 1.00 90.19 160 ASP A N 1
ATOM 1130 C CA . ASP A 1 160 ? -27.473 -5.266 27.259 1.00 90.19 160 ASP A CA 1
ATOM 1131 C C . ASP A 1 160 ? -28.398 -4.051 27.503 1.00 90.19 160 ASP A C 1
ATOM 1133 O O . ASP A 1 160 ? -29.567 -4.039 27.100 1.00 90.19 160 ASP A O 1
ATOM 1137 N N . CYS A 1 161 ? -27.919 -3.056 28.243 1.00 91.00 161 CYS A N 1
ATOM 1138 C CA . CYS A 1 161 ? -28.660 -1.860 28.624 1.00 91.00 161 CYS A CA 1
ATOM 1139 C C . CYS A 1 161 ? -28.200 -0.600 27.903 1.00 91.00 161 CYS A C 1
ATOM 1141 O O . CYS A 1 161 ? -28.718 0.496 28.163 1.00 91.00 161 CYS A O 1
ATOM 1143 N N . GLN A 1 162 ? -27.214 -0.747 27.031 1.00 92.06 162 GLN A N 1
ATOM 1144 C CA . GLN A 1 162 ? -26.712 0.320 26.197 1.00 92.06 162 GLN A CA 1
ATOM 1145 C C . GLN A 1 162 ? -27.521 0.401 24.892 1.00 92.06 162 GLN A C 1
ATOM 1147 O O . GLN A 1 162 ? -28.478 -0.340 24.671 1.00 92.06 162 GLN A O 1
ATOM 1152 N N . SER A 1 163 ? -27.229 1.415 24.079 1.00 89.06 163 SER A N 1
ATOM 1153 C CA . SER A 1 163 ? -27.845 1.529 22.752 1.00 89.06 163 SER A CA 1
ATOM 1154 C C . SER A 1 163 ? -27.136 0.576 21.796 1.00 89.06 163 SER A C 1
ATOM 1156 O O . SER A 1 163 ? -25.919 0.462 21.864 1.00 89.06 163 SER A O 1
ATOM 1158 N N . ASP A 1 164 ? -27.927 -0.108 20.981 1.00 88.44 164 ASP A N 1
ATOM 1159 C CA . ASP A 1 164 ? -27.521 -1.045 19.934 1.00 88.44 164 ASP A CA 1
ATOM 1160 C C . ASP A 1 164 ? -28.467 -0.741 18.763 1.00 88.44 164 ASP A C 1
ATOM 1162 O O . ASP A 1 164 ? -29.685 -0.950 18.845 1.00 88.44 164 ASP A O 1
ATOM 1166 N N . CYS A 1 165 ? -27.955 -0.055 17.748 1.00 87.50 165 CYS A N 1
ATOM 1167 C CA . CYS A 1 165 ? -28.767 0.496 16.672 1.00 87.50 165 CYS A CA 1
ATOM 1168 C C . CYS A 1 165 ? -29.248 -0.576 15.678 1.00 87.50 165 CYS A C 1
ATOM 1170 O O . CYS A 1 165 ? -30.250 -0.352 14.979 1.00 87.50 165 CYS A O 1
ATOM 1172 N N . ASP A 1 166 ? -28.537 -1.702 15.582 1.00 82.44 166 ASP A N 1
ATOM 1173 C CA . ASP A 1 166 ? -28.745 -2.746 14.582 1.00 82.44 166 ASP A CA 1
ATOM 1174 C C . ASP A 1 166 ? -29.255 -4.076 15.182 1.00 82.44 166 ASP A C 1
ATOM 1176 O O . ASP A 1 166 ? -29.660 -4.982 14.437 1.00 82.44 166 ASP A O 1
ATOM 1180 N N . ASP A 1 167 ? -29.405 -4.107 16.510 1.00 87.06 167 ASP A N 1
ATOM 1181 C CA . ASP A 1 167 ? -29.885 -5.205 17.344 1.00 87.06 167 ASP A CA 1
ATOM 1182 C C . ASP A 1 167 ? -28.999 -6.475 17.222 1.00 87.06 167 ASP A C 1
ATOM 1184 O O . ASP A 1 167 ? -29.528 -7.603 17.268 1.00 87.06 167 ASP A O 1
ATOM 1188 N N . ASP A 1 168 ? -27.680 -6.338 17.016 1.00 84.75 168 ASP A N 1
ATOM 1189 C CA . ASP A 1 168 ? -26.751 -7.475 16.897 1.00 84.75 168 ASP A CA 1
ATOM 1190 C C . ASP A 1 168 ? -26.294 -8.071 18.247 1.00 84.75 168 ASP A C 1
ATOM 1192 O O . ASP A 1 168 ? -25.846 -9.230 18.301 1.00 84.75 168 ASP A O 1
ATOM 1196 N N . GLY A 1 169 ? -26.536 -7.346 19.343 1.00 84.69 169 GLY A N 1
ATOM 1197 C CA . GLY A 1 169 ? -26.154 -7.704 20.707 1.00 84.69 169 GLY A CA 1
ATOM 1198 C C . GLY A 1 169 ? -24.826 -7.102 21.172 1.00 84.69 169 GLY A C 1
ATOM 1199 O O . GLY A 1 169 ? -24.398 -7.412 22.286 1.00 84.69 169 GLY A O 1
ATOM 1200 N N . THR A 1 170 ? -24.179 -6.278 20.352 1.00 87.88 170 THR A N 1
ATOM 1201 C CA . THR A 1 170 ? -23.015 -5.463 20.696 1.00 87.88 170 THR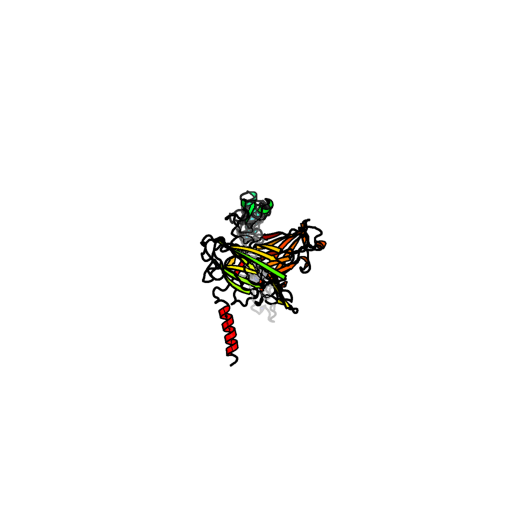 A CA 1
ATOM 1202 C C . THR A 1 170 ? -23.471 -4.013 20.876 1.00 87.88 170 THR A C 1
ATOM 1204 O O . THR A 1 170 ? -24.170 -3.483 20.025 1.00 87.88 170 THR A O 1
ATOM 1207 N N . PRO A 1 171 ? -23.113 -3.332 21.974 1.00 89.94 171 PRO A N 1
ATOM 1208 C CA . PRO A 1 171 ? -23.430 -1.917 22.115 1.00 89.94 171 PRO A CA 1
ATOM 1209 C C . PRO A 1 171 ? -22.715 -1.046 21.091 1.00 89.94 171 PRO A C 1
ATOM 1211 O O . PRO A 1 171 ? -21.516 -1.234 20.871 1.00 89.94 171 PRO A O 1
ATOM 1214 N N . ASP A 1 172 ? -23.382 0.030 20.666 1.00 88.19 172 ASP A N 1
ATOM 1215 C CA . ASP A 1 172 ? -22.830 1.054 19.773 1.00 88.19 172 ASP A CA 1
ATOM 1216 C C . ASP A 1 172 ? -21.444 1.541 20.259 1.00 88.19 172 ASP A C 1
ATOM 1218 O O . ASP A 1 172 ? -20.502 1.752 19.501 1.00 88.19 172 ASP A O 1
ATOM 1222 N N . ALA A 1 173 ? -21.276 1.714 21.575 1.00 87.31 173 ALA A N 1
ATOM 1223 C CA . ALA A 1 173 ? -20.032 2.213 22.174 1.00 87.31 173 ALA A CA 1
ATOM 1224 C C . ALA A 1 173 ? -18.821 1.273 21.994 1.00 87.31 173 ALA A C 1
ATOM 1226 O O . ALA A 1 173 ? -17.679 1.676 22.244 1.00 87.31 173 ALA A O 1
ATOM 1227 N N . CYS A 1 174 ? -19.066 0.029 21.595 1.00 88.31 174 CYS A N 1
ATOM 1228 C CA . CYS A 1 174 ? -18.082 -1.042 21.494 1.00 88.31 174 CYS A CA 1
ATOM 1229 C C . CYS A 1 174 ? -17.860 -1.530 20.067 1.00 88.31 174 CYS A C 1
ATOM 1231 O O . CYS A 1 174 ? -17.054 -2.438 19.833 1.00 88.31 174 CYS A O 1
ATOM 1233 N N . GLU A 1 175 ? -18.540 -0.895 19.127 1.00 90.19 175 GLU A N 1
ATOM 1234 C CA . GLU A 1 175 ? -18.400 -1.126 17.708 1.00 90.19 175 GLU A CA 1
ATOM 1235 C C . GLU A 1 175 ? -17.340 -0.201 17.110 1.00 90.19 175 GLU A C 1
ATOM 1237 O O . GLU A 1 175 ? -16.782 0.692 17.759 1.00 90.19 175 GLU A O 1
ATOM 1242 N N . ALA A 1 176 ? -16.967 -0.482 15.865 1.00 89.50 176 ALA A N 1
ATOM 1243 C CA . ALA A 1 176 ? -16.016 0.358 15.162 1.00 89.50 176 ALA A CA 1
ATOM 1244 C C . ALA A 1 176 ? -16.702 1.668 14.751 1.00 89.50 176 ALA A C 1
ATOM 1246 O O . ALA A 1 176 ? -17.739 1.640 14.104 1.00 89.50 176 ALA A O 1
ATOM 1247 N N . ASP A 1 177 ? -16.094 2.797 15.110 1.00 90.31 177 ASP A N 1
ATOM 1248 C CA . ASP A 1 177 ? -16.417 4.126 14.585 1.00 90.31 177 ASP A CA 1
ATOM 1249 C C . ASP A 1 177 ? -15.149 4.654 13.914 1.00 90.31 177 ASP A C 1
ATOM 1251 O O . ASP A 1 177 ? -14.217 5.153 14.552 1.00 90.31 177 ASP A O 1
ATOM 1255 N N . CYS A 1 178 ? -15.052 4.440 12.612 1.00 91.50 178 CYS A N 1
ATOM 1256 C CA . CYS A 1 178 ? -13.845 4.737 11.863 1.00 91.50 178 CYS A CA 1
ATOM 1257 C C . CYS A 1 178 ? -13.696 6.227 11.513 1.00 91.50 178 CYS A C 1
ATOM 1259 O O . CYS A 1 178 ? -12.583 6.677 11.206 1.00 91.50 178 CYS A O 1
ATOM 1261 N N . ASN A 1 179 ? -14.795 6.989 11.542 1.00 87.19 179 ASN A N 1
ATOM 1262 C CA . ASN A 1 179 ? -14.833 8.416 11.218 1.00 87.19 179 ASN A CA 1
ATOM 1263 C C . ASN A 1 179 ? -14.890 9.317 12.479 1.00 87.19 179 ASN A C 1
ATOM 1265 O O . ASN A 1 179 ? -14.859 10.549 12.349 1.00 87.19 179 ASN A O 1
ATOM 1269 N N . ASP A 1 180 ? -14.879 8.714 13.674 1.00 88.94 180 ASP A N 1
ATOM 1270 C CA . ASP A 1 180 ? -14.945 9.331 15.005 1.00 88.94 180 ASP A CA 1
ATOM 1271 C C . ASP A 1 180 ? -16.155 10.283 15.162 1.00 88.94 180 ASP A C 1
ATOM 1273 O O . ASP A 1 180 ? -16.060 11.338 15.818 1.00 88.94 180 ASP A O 1
ATOM 1277 N N . ASN A 1 181 ? -17.284 9.987 14.507 1.00 86.50 181 ASN A N 1
ATOM 1278 C CA . ASN A 1 181 ? -18.464 10.857 14.525 1.00 86.50 181 ASN A CA 1
ATOM 1279 C C . ASN A 1 181 ? -19.413 10.578 15.715 1.00 86.50 181 ASN A C 1
ATOM 1281 O O . ASN A 1 181 ? -20.301 11.399 15.990 1.00 86.50 181 ASN A O 1
ATOM 1285 N N . GLY A 1 182 ? -19.163 9.502 16.469 1.00 85.06 182 GLY A N 1
ATOM 1286 C CA . GLY A 1 182 ? -19.951 9.043 17.610 1.00 85.06 182 GLY A CA 1
ATOM 1287 C C . GLY A 1 182 ? -21.111 8.114 17.248 1.00 85.06 182 GLY A C 1
ATOM 1288 O O . GLY A 1 182 ? -21.960 7.879 18.109 1.00 85.06 182 GLY A O 1
ATOM 1289 N N . GLN A 1 183 ? -21.171 7.644 16.005 1.00 88.06 183 GLN A N 1
ATOM 1290 C CA . GLN A 1 183 ? -22.099 6.648 15.489 1.00 88.06 183 GLN A CA 1
ATOM 1291 C C . GLN A 1 183 ? -21.272 5.515 14.855 1.00 88.06 183 GLN A C 1
ATOM 1293 O O . GLN A 1 183 ? -20.389 5.805 14.052 1.00 88.06 183 GLN A O 1
ATOM 1298 N N . PRO A 1 184 ? -21.526 4.251 15.221 1.00 90.25 184 PRO A N 1
ATOM 1299 C CA . PRO A 1 184 ? -20.835 3.105 14.641 1.00 90.25 184 PRO A CA 1
ATOM 1300 C C . PRO A 1 184 ? -20.990 2.989 13.125 1.00 90.25 184 PRO A C 1
ATOM 1302 O O . PRO A 1 184 ? -21.967 3.461 12.536 1.00 90.25 184 PRO A O 1
ATOM 1305 N N . ASP A 1 185 ? -20.022 2.318 12.513 1.00 90.75 185 ASP A N 1
ATOM 1306 C CA . ASP A 1 185 ? -19.878 2.108 11.075 1.00 90.75 185 ASP A CA 1
ATOM 1307 C C . ASP A 1 185 ? -21.133 1.481 10.425 1.00 90.75 185 ASP A C 1
ATOM 1309 O O . ASP A 1 185 ? -21.638 1.966 9.408 1.00 90.75 185 ASP A O 1
ATOM 1313 N N . ASP A 1 186 ? -21.670 0.420 11.020 1.00 87.25 186 ASP A N 1
ATOM 1314 C CA . ASP A 1 186 ? -22.900 -0.279 10.620 1.00 87.25 186 ASP A CA 1
ATOM 1315 C C . ASP A 1 186 ? -24.155 0.590 10.770 1.00 87.25 186 ASP A C 1
ATOM 1317 O O . ASP A 1 186 ? -24.977 0.638 9.843 1.00 87.25 186 ASP A O 1
ATOM 1321 N N . CYS A 1 187 ? -24.289 1.333 11.870 1.00 88.94 187 CYS A N 1
ATOM 1322 C CA . CYS A 1 187 ? -25.351 2.317 12.064 1.00 88.94 187 CYS A CA 1
ATOM 1323 C C . CYS A 1 187 ? -25.303 3.397 10.978 1.00 88.94 187 CYS A C 1
ATOM 1325 O O . CYS A 1 187 ? -26.334 3.769 10.406 1.00 88.94 187 CYS A O 1
ATOM 1327 N N . ASP A 1 188 ? -24.103 3.884 10.670 1.00 92.25 188 ASP A N 1
ATOM 1328 C CA . ASP A 1 188 ? -23.862 4.904 9.659 1.00 92.25 188 ASP A CA 1
ATOM 1329 C C . ASP A 1 188 ? -24.292 4.423 8.258 1.00 92.25 188 ASP A C 1
ATOM 1331 O O . ASP A 1 188 ? -24.929 5.148 7.479 1.00 92.25 188 ASP A O 1
ATOM 1335 N N . ILE A 1 189 ? -24.007 3.159 7.941 1.00 89.25 189 ILE A N 1
ATOM 1336 C CA . ILE A 1 189 ? -24.424 2.516 6.689 1.00 89.25 189 ILE A CA 1
ATOM 1337 C C . ILE A 1 189 ? -25.945 2.282 6.669 1.00 89.25 189 ILE A C 1
ATOM 1339 O O . ILE A 1 189 ? -26.609 2.554 5.660 1.00 89.25 189 ILE A O 1
ATOM 1343 N N . ALA A 1 190 ? -26.528 1.797 7.768 1.00 88.06 190 ALA A N 1
ATOM 1344 C CA . ALA A 1 190 ? -27.952 1.475 7.865 1.00 88.06 190 ALA A CA 1
ATOM 1345 C C . ALA A 1 190 ? -28.849 2.723 7.771 1.00 88.06 190 ALA A C 1
ATOM 1347 O O . ALA A 1 190 ? -29.902 2.692 7.116 1.00 88.06 190 ALA A O 1
ATOM 1348 N N . GLU A 1 191 ? -28.428 3.833 8.381 1.00 87.69 191 GLU A N 1
ATOM 1349 C CA . GLU A 1 191 ? -29.112 5.126 8.303 1.00 87.69 191 GLU A CA 1
ATOM 1350 C C . GLU A 1 191 ? -28.827 5.880 6.991 1.00 87.69 191 GLU A C 1
ATOM 1352 O O . GLU A 1 191 ? -29.581 6.789 6.610 1.00 87.69 191 GLU A O 1
ATOM 1357 N N . GLY A 1 192 ? -27.793 5.461 6.254 1.00 86.12 192 GLY A N 1
ATOM 1358 C CA . GLY A 1 192 ? -27.363 6.050 4.990 1.00 86.12 192 GLY A CA 1
ATOM 1359 C C . GLY A 1 192 ? -26.632 7.384 5.155 1.00 86.12 192 GLY A C 1
ATOM 1360 O O . GLY A 1 192 ? -26.661 8.204 4.228 1.00 86.12 192 GLY A O 1
ATOM 1361 N N . SER A 1 193 ? -26.035 7.633 6.326 1.00 88.81 193 SER A N 1
ATOM 1362 C CA . SER A 1 193 ? -25.044 8.698 6.531 1.00 88.81 193 SER A CA 1
ATOM 1363 C C . SER A 1 193 ? -23.725 8.369 5.832 1.00 88.81 193 SER A C 1
ATOM 1365 O O . SER A 1 193 ? -23.092 9.296 5.320 1.00 88.81 193 SER A O 1
ATOM 1367 N N . SER A 1 194 ? -23.398 7.080 5.711 1.00 92.50 194 SER A N 1
ATOM 1368 C CA . SER A 1 194 ? -22.212 6.565 5.023 1.00 92.50 194 SER A CA 1
ATOM 1369 C C . SER A 1 194 ? -22.571 5.648 3.848 1.00 92.50 194 SER A C 1
ATOM 1371 O O . SER A 1 194 ? -23.614 4.991 3.836 1.00 92.50 194 SER A O 1
ATOM 1373 N N . GLU A 1 195 ? -21.722 5.635 2.817 1.00 90.81 195 GLU A N 1
ATOM 1374 C CA . GLU A 1 195 ? -21.834 4.701 1.687 1.00 90.81 195 GLU A CA 1
ATOM 1375 C C . GLU A 1 195 ? -20.988 3.446 1.972 1.00 90.81 195 GLU A C 1
ATOM 1377 O O . GLU A 1 195 ? -19.888 3.569 2.496 1.00 90.81 195 GLU A O 1
ATOM 1382 N N . ASP A 1 196 ? -21.507 2.262 1.633 1.00 90.94 196 ASP A N 1
ATOM 1383 C CA . ASP A 1 196 ? -20.786 0.975 1.599 1.00 90.94 196 ASP A CA 1
ATOM 1384 C C . ASP A 1 196 ? -21.127 0.311 0.261 1.00 90.94 196 ASP A C 1
ATOM 1386 O O . ASP A 1 196 ? -22.180 -0.317 0.073 1.00 90.94 196 ASP A O 1
ATOM 1390 N N . CYS A 1 197 ? -20.300 0.567 -0.745 1.00 88.25 197 CYS A N 1
ATOM 1391 C CA . CYS A 1 197 ? -20.628 0.168 -2.107 1.00 88.25 197 CYS A CA 1
ATOM 1392 C C . CYS A 1 197 ? -20.300 -1.301 -2.412 1.00 88.25 197 CYS A C 1
ATOM 1394 O O . CYS A 1 197 ? -20.807 -1.841 -3.408 1.00 88.25 197 CYS A O 1
ATOM 1396 N N . ASP A 1 198 ? -19.423 -1.929 -1.625 1.00 87.00 198 ASP A N 1
ATOM 1397 C CA . ASP A 1 198 ? -18.960 -3.301 -1.828 1.00 87.00 198 ASP A CA 1
ATOM 1398 C C . ASP A 1 198 ? -19.641 -4.310 -0.885 1.00 87.00 198 ASP A C 1
ATOM 1400 O O . ASP A 1 198 ? -19.628 -5.517 -1.164 1.00 87.00 198 ASP A O 1
ATOM 1404 N N . GLY A 1 199 ? -20.357 -3.803 0.121 1.00 88.88 199 GLY A N 1
ATOM 1405 C CA . GLY A 1 199 ? -21.157 -4.553 1.076 1.00 88.88 199 GLY A CA 1
ATOM 1406 C C . GLY A 1 199 ? -20.308 -5.267 2.121 1.00 88.88 199 GLY A C 1
ATOM 1407 O O . GLY A 1 199 ? -20.694 -6.366 2.539 1.00 88.88 199 GLY A O 1
ATOM 1408 N N . ASN A 1 200 ? -19.130 -4.734 2.453 1.00 86.56 200 ASN A N 1
ATOM 1409 C CA . ASN A 1 200 ? -18.208 -5.343 3.407 1.00 86.56 200 ASN A CA 1
ATOM 1410 C C . ASN A 1 200 ? -18.492 -4.950 4.873 1.00 86.56 200 ASN A C 1
ATOM 1412 O O . ASN A 1 200 ? -17.924 -5.588 5.764 1.00 86.56 200 ASN A O 1
ATOM 1416 N N . GLY A 1 201 ? -19.402 -3.996 5.115 1.00 86.94 201 GLY A N 1
ATOM 1417 C CA . GLY A 1 201 ? -19.763 -3.505 6.449 1.00 86.94 201 GLY A CA 1
ATOM 1418 C C . GLY A 1 201 ? -18.858 -2.394 6.990 1.00 86.94 201 GLY A C 1
ATOM 1419 O O . GLY A 1 201 ? -19.007 -2.024 8.146 1.00 86.94 201 GLY A O 1
ATOM 1420 N N . GLN A 1 202 ? -17.932 -1.869 6.188 1.00 90.12 202 GLN A N 1
ATOM 1421 C CA . GLN A 1 202 ? -17.087 -0.723 6.505 1.00 90.12 202 GLN A CA 1
ATOM 1422 C C . GLN A 1 202 ? -17.469 0.464 5.599 1.00 90.12 202 GLN A C 1
ATOM 1424 O O . GLN A 1 202 ? -17.590 0.294 4.387 1.00 90.12 202 GLN A O 1
ATOM 1429 N N . PRO A 1 203 ? -17.642 1.682 6.142 1.00 92.62 203 PRO A N 1
ATOM 1430 C CA . PRO A 1 203 ? -17.875 2.878 5.345 1.00 92.62 203 PRO A CA 1
ATOM 1431 C C . PRO A 1 203 ? -16.771 3.135 4.309 1.00 92.62 203 PRO A C 1
ATOM 1433 O O . PRO A 1 203 ? -15.583 3.151 4.642 1.00 92.62 203 PRO A O 1
ATOM 1436 N N . ASP A 1 204 ? -17.160 3.485 3.077 1.00 90.75 204 ASP A N 1
ATOM 1437 C CA . ASP A 1 204 ? -16.259 3.821 1.961 1.00 90.75 204 ASP A CA 1
ATOM 1438 C C . ASP A 1 204 ? -15.267 4.960 2.322 1.00 90.75 204 ASP A C 1
ATOM 1440 O O . ASP A 1 204 ? -14.208 5.123 1.705 1.00 90.75 204 ASP A O 1
ATOM 1444 N N . GLU A 1 205 ? -15.604 5.819 3.291 1.00 89.75 205 GLU A N 1
ATOM 1445 C CA . GLU A 1 205 ? -14.732 6.908 3.760 1.00 89.75 205 GLU A CA 1
ATOM 1446 C C . GLU A 1 205 ? -13.600 6.469 4.690 1.00 89.75 205 GLU A C 1
ATOM 1448 O O . GLU A 1 205 ? -12.617 7.196 4.854 1.00 89.75 205 GLU A O 1
ATOM 1453 N N . CYS A 1 206 ? -13.709 5.264 5.231 1.00 91.12 206 CYS A N 1
ATOM 1454 C CA . CYS A 1 206 ? -12.741 4.666 6.140 1.00 91.12 206 CYS A CA 1
ATOM 1455 C C . CYS A 1 206 ? -11.841 3.636 5.470 1.00 91.12 206 CYS A C 1
ATOM 1457 O O . CYS A 1 206 ? -10.890 3.122 6.066 1.00 91.12 206 CYS A O 1
ATOM 1459 N N . GLU A 1 207 ? -12.110 3.377 4.202 1.00 91.38 207 GLU A N 1
ATOM 1460 C CA . GLU A 1 207 ? -11.283 2.565 3.344 1.00 91.38 207 GLU A CA 1
ATOM 1461 C C . GLU A 1 207 ? -10.259 3.411 2.567 1.00 91.38 207 GLU A C 1
ATOM 1463 O O . GLU A 1 207 ? -10.435 4.618 2.359 1.00 91.38 207 GLU A O 1
ATOM 1468 N N . PRO A 1 208 ? -9.152 2.803 2.102 1.00 89.19 208 PRO A N 1
ATOM 1469 C CA . PRO A 1 208 ? -8.203 3.478 1.230 1.00 89.19 208 PRO A CA 1
ATOM 1470 C C . PRO A 1 208 ? -8.878 3.998 -0.047 1.00 89.19 208 PRO A C 1
ATOM 1472 O O . PRO A 1 208 ? -9.299 3.239 -0.918 1.00 89.19 208 PRO A O 1
ATOM 1475 N N . GLN A 1 209 ? -8.947 5.324 -0.167 1.00 89.50 209 GLN A N 1
ATOM 1476 C CA . GLN A 1 209 ? -9.525 5.990 -1.328 1.00 89.50 209 GLN A CA 1
ATOM 1477 C C . GLN A 1 209 ? -8.474 6.324 -2.379 1.00 89.50 209 GLN A C 1
ATOM 1479 O O . GLN A 1 209 ? -7.322 6.639 -2.071 1.00 89.50 209 GLN A O 1
ATOM 1484 N N . GLY A 1 210 ? -8.905 6.367 -3.632 1.00 88.25 210 GLY A N 1
ATOM 1485 C CA . GLY A 1 210 ? -8.057 6.726 -4.754 1.00 88.25 210 GLY A CA 1
ATOM 1486 C C . GLY A 1 210 ? -8.844 7.314 -5.912 1.00 88.25 210 GLY A C 1
ATOM 1487 O O . GLY A 1 210 ? -10.074 7.361 -5.932 1.00 88.25 210 GLY A O 1
ATOM 1488 N N . SER A 1 211 ? -8.113 7.780 -6.913 1.00 87.38 211 SER A N 1
ATOM 1489 C CA . SER A 1 211 ? -8.689 8.229 -8.169 1.00 87.38 211 SER A CA 1
ATOM 1490 C C . SER A 1 211 ? -9.334 7.049 -8.890 1.00 87.38 211 SER A C 1
ATOM 1492 O O . SER A 1 211 ? -8.732 5.994 -9.067 1.00 87.38 211 SER A O 1
ATOM 1494 N N . CYS A 1 212 ? -10.569 7.230 -9.331 1.00 89.31 212 CYS A N 1
ATOM 1495 C CA . CYS A 1 212 ? -11.310 6.266 -10.117 1.00 89.31 212 CYS A CA 1
ATOM 1496 C C . CYS A 1 212 ? -11.691 6.875 -11.461 1.00 89.31 212 CYS A C 1
ATOM 1498 O O . CYS A 1 212 ? -12.420 7.870 -11.532 1.00 89.31 212 CYS A O 1
ATOM 1500 N N . CYS A 1 213 ? -11.219 6.248 -12.534 1.00 84.19 213 CYS A N 1
ATOM 1501 C CA . CYS A 1 213 ? -11.474 6.690 -13.894 1.00 84.19 213 CYS A CA 1
ATOM 1502 C C . CYS A 1 213 ? -12.669 5.982 -14.518 1.00 84.19 213 CYS A C 1
ATOM 1504 O O . CYS A 1 213 ? -12.578 4.822 -14.920 1.00 84.19 213 CYS A O 1
ATOM 1506 N N . LEU A 1 214 ? -13.767 6.720 -14.679 1.00 82.19 214 LEU A N 1
ATOM 1507 C CA . LEU A 1 214 ? -14.969 6.306 -15.401 1.00 82.19 214 LEU A CA 1
ATOM 1508 C C . LEU A 1 214 ? -14.971 6.975 -16.784 1.00 82.19 214 LEU A C 1
ATOM 1510 O O . LEU A 1 214 ? -15.619 7.999 -17.019 1.00 82.19 214 LEU A O 1
ATOM 1514 N N . GLY A 1 215 ? -14.186 6.420 -17.710 1.00 76.50 215 GLY A N 1
ATOM 1515 C CA . GLY A 1 215 ? -13.884 7.080 -18.985 1.00 76.50 215 GLY A CA 1
ATOM 1516 C C . GLY A 1 215 ? -12.944 8.271 -18.775 1.00 76.50 215 GLY A C 1
ATOM 1517 O O . GLY A 1 215 ? -11.885 8.095 -18.190 1.00 76.50 215 GLY A O 1
ATOM 1518 N N . GLU A 1 216 ? -13.336 9.468 -19.230 1.00 75.50 216 GLU A N 1
ATOM 1519 C CA . GLU A 1 216 ? -12.570 10.725 -19.056 1.00 75.50 216 GLU A CA 1
ATOM 1520 C C . GLU A 1 216 ? -12.861 11.440 -17.717 1.00 75.50 216 GLU A C 1
ATOM 1522 O O . GLU A 1 216 ? -12.251 12.461 -17.394 1.00 75.50 216 GLU A O 1
ATOM 1527 N N . SER A 1 217 ? -13.829 10.942 -16.938 1.00 80.81 217 SER A N 1
ATOM 1528 C CA . SER A 1 217 ? -14.228 11.530 -15.653 1.00 80.81 217 SER A CA 1
ATOM 1529 C C . SER A 1 217 ? -13.500 10.854 -14.496 1.00 80.81 217 SER A C 1
ATOM 1531 O O . SER A 1 217 ? -13.506 9.627 -14.408 1.00 80.81 217 SER A O 1
ATOM 1533 N N . CYS A 1 218 ? -12.928 11.658 -13.598 1.00 86.12 218 CYS A N 1
ATOM 1534 C CA . CYS A 1 218 ? -12.341 11.180 -12.351 1.00 86.12 218 CYS A CA 1
ATOM 1535 C C . CYS A 1 218 ? -13.262 11.459 -11.166 1.00 86.12 218 CYS A C 1
ATOM 1537 O O . CYS A 1 218 ? -13.718 12.592 -10.986 1.00 86.12 218 CYS A O 1
ATOM 1539 N N . VAL A 1 219 ? -13.477 10.438 -10.341 1.00 91.00 219 VAL A N 1
ATOM 1540 C CA . VAL A 1 219 ? -14.077 10.544 -9.003 1.00 91.00 219 VAL A CA 1
ATOM 1541 C C . VAL A 1 219 ? -13.126 9.934 -7.978 1.00 91.00 219 VAL A C 1
ATOM 1543 O O . VAL A 1 219 ? -12.330 9.073 -8.335 1.00 91.00 219 VAL A O 1
ATOM 1546 N N . VAL A 1 220 ? -13.162 10.395 -6.730 1.00 89.81 220 VAL A N 1
ATOM 1547 C CA . VAL A 1 220 ? -12.451 9.713 -5.639 1.00 89.81 220 VAL A CA 1
ATOM 1548 C C . VAL A 1 220 ? -13.398 8.657 -5.087 1.00 89.81 220 VAL A C 1
ATOM 1550 O O . VAL A 1 220 ? -14.547 8.980 -4.799 1.00 89.81 220 VAL A O 1
ATOM 1553 N N . ALA A 1 221 ? -12.943 7.412 -5.035 1.00 91.12 221 ALA A N 1
ATOM 1554 C CA . ALA A 1 221 ? -13.711 6.269 -4.553 1.00 91.12 221 ALA A CA 1
ATOM 1555 C C . ALA A 1 221 ? -12.747 5.187 -4.050 1.00 91.12 221 ALA A C 1
ATOM 1557 O O . ALA A 1 221 ? -11.547 5.271 -4.316 1.00 91.12 221 ALA A O 1
ATOM 1558 N N . ILE A 1 222 ? -13.257 4.161 -3.378 1.00 93.25 222 ILE A N 1
ATOM 1559 C CA . ILE A 1 222 ? -12.478 2.963 -3.038 1.00 93.25 222 ILE A CA 1
ATOM 1560 C C . ILE A 1 222 ? -12.303 2.061 -4.271 1.00 93.25 222 ILE A C 1
ATOM 1562 O O . ILE A 1 222 ? -13.035 2.184 -5.268 1.00 93.25 222 ILE A O 1
ATOM 1566 N N . GLU A 1 223 ? -11.336 1.139 -4.229 1.00 89.62 223 GLU A N 1
ATOM 1567 C CA . GLU A 1 223 ? -11.050 0.231 -5.351 1.00 89.62 223 GLU A CA 1
ATOM 1568 C C . GLU A 1 223 ? -12.300 -0.563 -5.764 1.00 89.62 223 GLU A C 1
ATOM 1570 O O . GLU A 1 223 ? -12.641 -0.621 -6.952 1.00 89.62 223 GLU A O 1
ATOM 1575 N N . ALA A 1 224 ? -13.025 -1.120 -4.791 1.00 87.75 224 ALA A N 1
ATOM 1576 C CA . ALA A 1 224 ? -14.191 -1.956 -5.040 1.00 87.75 224 ALA A CA 1
ATOM 1577 C C . ALA A 1 224 ? -15.330 -1.192 -5.749 1.00 87.75 224 ALA A C 1
ATOM 1579 O O . ALA A 1 224 ? -15.829 -1.660 -6.781 1.00 87.75 224 ALA A O 1
ATOM 1580 N N . CYS A 1 225 ? -15.666 0.024 -5.295 1.00 88.69 225 CYS A N 1
ATOM 1581 C CA . CYS A 1 225 ? -16.612 0.924 -5.972 1.00 88.69 225 CYS A CA 1
ATOM 1582 C C . CYS A 1 225 ? -16.185 1.242 -7.402 1.00 88.69 225 CYS A C 1
ATOM 1584 O O . CYS A 1 225 ? -17.010 1.313 -8.319 1.00 88.69 225 CYS A O 1
ATOM 1586 N N . CYS A 1 226 ? -14.889 1.483 -7.598 1.00 88.12 226 CYS A N 1
ATOM 1587 C CA . CYS A 1 226 ? -14.378 1.863 -8.899 1.00 88.12 226 CYS A CA 1
ATOM 1588 C C . CYS A 1 226 ? -14.546 0.728 -9.912 1.00 88.12 226 CYS A C 1
ATOM 1590 O O . CYS A 1 226 ? -15.025 0.931 -11.034 1.00 88.12 226 CYS A O 1
ATOM 1592 N N . LEU A 1 227 ? -14.199 -0.488 -9.495 1.00 85.50 227 LEU A N 1
ATOM 1593 C CA . LEU A 1 227 ? -14.290 -1.681 -10.324 1.00 85.50 227 LEU A CA 1
ATOM 1594 C C . LEU A 1 227 ? -15.745 -2.089 -10.590 1.00 85.50 227 LEU A C 1
ATOM 1596 O O . LEU A 1 227 ? -16.062 -2.489 -11.714 1.00 85.50 227 LEU A O 1
ATOM 1600 N N . SER A 1 228 ? -16.645 -1.949 -9.610 1.00 85.19 228 SER A N 1
ATOM 1601 C CA . SER A 1 228 ? -18.069 -2.288 -9.769 1.00 85.19 228 SER A CA 1
ATOM 1602 C C . SER A 1 228 ? -18.768 -1.406 -10.813 1.00 85.19 228 SER A C 1
ATOM 1604 O O . SER A 1 228 ? -19.633 -1.875 -11.559 1.00 85.19 228 SER A O 1
ATOM 1606 N N . GLN A 1 229 ? -18.324 -0.153 -10.948 1.00 84.06 229 GLN A N 1
ATOM 1607 C CA . GLN A 1 229 ? -18.792 0.799 -11.958 1.00 84.06 229 GLN A CA 1
ATOM 1608 C C . GLN A 1 229 ? -18.077 0.657 -13.317 1.00 84.06 229 GLN A C 1
ATOM 1610 O O . GLN A 1 229 ? -18.402 1.371 -14.269 1.00 84.06 229 GLN A O 1
ATOM 1615 N N . GLY A 1 230 ? -17.136 -0.287 -13.444 1.00 78.56 230 GLY A N 1
ATOM 1616 C CA . GLY A 1 230 ? -16.364 -0.528 -14.666 1.00 78.56 230 GLY A CA 1
ATOM 1617 C C . GLY A 1 230 ? -15.257 0.501 -14.920 1.00 78.56 230 GLY A C 1
ATOM 1618 O O . GLY A 1 230 ? -14.857 0.683 -16.072 1.00 78.56 230 GLY A O 1
ATOM 1619 N N . GLY A 1 231 ? -14.800 1.189 -13.872 1.00 80.19 231 GLY A N 1
ATOM 1620 C CA . GLY A 1 231 ? -13.709 2.155 -13.914 1.00 80.19 231 GLY A CA 1
ATOM 1621 C C . GLY A 1 231 ? -12.323 1.538 -13.736 1.00 80.19 231 GLY A C 1
ATOM 1622 O O . GLY A 1 231 ? -12.170 0.346 -13.469 1.00 80.19 231 GLY A O 1
ATOM 1623 N N . VAL A 1 232 ? -11.295 2.371 -13.902 1.00 81.50 232 VAL A N 1
ATOM 1624 C CA . VAL A 1 232 ? -9.893 2.017 -13.634 1.00 81.50 232 VAL A CA 1
ATOM 1625 C C . VAL A 1 232 ? -9.432 2.759 -12.387 1.00 81.50 232 VAL A C 1
ATOM 1627 O O . VAL A 1 232 ? -9.414 3.990 -12.377 1.00 81.50 232 VAL A O 1
ATOM 1630 N N . TYR A 1 233 ? -9.060 2.011 -11.352 1.00 83.88 233 TYR A N 1
ATOM 1631 C CA . TYR A 1 233 ? -8.563 2.564 -10.098 1.00 83.88 233 TYR A CA 1
ATOM 1632 C C . TYR A 1 233 ? -7.092 2.984 -10.233 1.00 83.88 233 TYR A C 1
ATOM 1634 O O . TYR A 1 233 ? -6.259 2.232 -10.743 1.00 83.88 233 TYR A O 1
ATOM 1642 N N . GLY A 1 234 ? -6.776 4.207 -9.813 1.00 76.75 234 GLY A N 1
ATOM 1643 C CA . GLY A 1 234 ? -5.447 4.813 -9.892 1.00 76.75 234 GLY A CA 1
ATOM 1644 C C . GLY A 1 234 ? -4.518 4.452 -8.732 1.00 76.75 234 GLY A C 1
ATOM 1645 O O . GLY A 1 234 ? -3.344 4.813 -8.785 1.00 76.75 234 GLY A O 1
ATOM 1646 N N . GLY A 1 235 ? -5.018 3.717 -7.732 1.00 81.25 235 GLY A N 1
ATOM 1647 C CA . GLY A 1 235 ? -4.297 3.327 -6.520 1.00 81.25 235 GLY A CA 1
ATOM 1648 C C . GLY A 1 235 ? -4.617 4.218 -5.319 1.00 81.25 235 GLY A C 1
ATOM 1649 O O . GLY A 1 235 ? -5.129 5.329 -5.472 1.00 81.25 235 GLY A O 1
ATOM 1650 N N . ASP A 1 236 ? -4.290 3.731 -4.127 1.00 85.62 236 ASP A N 1
ATOM 1651 C CA . ASP A 1 236 ? -4.606 4.406 -2.867 1.00 85.62 236 ASP A CA 1
ATOM 1652 C C . ASP A 1 236 ? -3.904 5.761 -2.744 1.00 85.62 236 ASP A C 1
ATOM 1654 O O . ASP A 1 236 ? -2.765 5.946 -3.181 1.00 85.62 236 ASP A O 1
ATOM 1658 N N . ASN A 1 237 ? -4.579 6.714 -2.105 1.00 84.25 237 ASN A N 1
ATOM 1659 C CA . ASN A 1 237 ? -4.147 8.098 -1.907 1.00 84.25 237 ASN A CA 1
ATOM 1660 C C . ASN A 1 237 ? -3.905 8.887 -3.205 1.00 84.25 237 ASN A C 1
ATOM 1662 O O . ASN A 1 237 ? -3.230 9.921 -3.193 1.00 84.25 237 ASN A O 1
ATOM 1666 N N . THR A 1 238 ? -4.459 8.439 -4.335 1.00 80.38 238 THR A N 1
ATOM 1667 C CA . THR A 1 238 ? -4.439 9.216 -5.580 1.00 80.38 238 THR A CA 1
ATOM 1668 C C . THR A 1 238 ? -5.651 10.145 -5.671 1.00 80.38 238 THR A C 1
ATOM 1670 O O . THR A 1 238 ? -6.760 9.792 -5.283 1.00 80.38 238 THR A O 1
ATOM 1673 N N . GLY A 1 239 ? -5.449 11.368 -6.168 1.00 83.31 239 GLY A N 1
ATOM 1674 C CA . GLY A 1 239 ? -6.502 12.380 -6.282 1.00 83.31 239 GLY A CA 1
ATOM 1675 C C . GLY A 1 239 ? -6.929 12.636 -7.726 1.00 83.31 239 GLY A C 1
ATOM 1676 O O . GLY A 1 239 ? -6.195 12.363 -8.668 1.00 83.31 239 GLY A O 1
ATOM 1677 N N . CYS A 1 240 ? -8.097 13.250 -7.907 1.00 81.94 240 CYS A N 1
ATOM 1678 C CA . CYS A 1 240 ? -8.608 13.646 -9.225 1.00 81.94 240 CYS A CA 1
ATOM 1679 C C . CYS A 1 240 ? -8.102 15.007 -9.722 1.00 81.94 240 CYS A C 1
ATOM 1681 O O . CYS A 1 240 ? -8.704 15.622 -10.605 1.00 81.94 240 CYS A O 1
ATOM 1683 N N . THR A 1 241 ? -7.052 15.554 -9.113 1.00 79.88 241 THR A N 1
ATOM 1684 C CA . THR A 1 241 ? -6.498 16.858 -9.488 1.00 79.88 241 THR A CA 1
ATOM 1685 C C . THR A 1 241 ? -4.971 16.791 -9.496 1.00 79.88 241 THR A C 1
ATOM 1687 O O . THR A 1 241 ? -4.383 16.721 -8.416 1.00 79.88 241 THR A O 1
ATOM 1690 N N . PRO A 1 242 ? -4.321 16.872 -10.677 1.00 66.19 242 PRO A N 1
ATOM 1691 C CA . PRO A 1 242 ? -4.911 16.946 -12.029 1.00 66.19 242 PRO A CA 1
ATOM 1692 C C . PRO A 1 242 ? -5.703 15.678 -12.406 1.00 66.19 242 PRO A C 1
ATOM 1694 O O . PRO A 1 242 ? -5.500 14.642 -11.791 1.00 66.19 242 PRO A O 1
ATOM 1697 N N . ASN A 1 243 ? -6.636 15.772 -13.365 1.00 69.25 243 ASN A N 1
ATOM 1698 C CA . ASN A 1 243 ? -7.509 14.655 -13.761 1.00 69.25 243 ASN A CA 1
ATOM 1699 C C . ASN A 1 243 ? -6.678 13.524 -14.410 1.00 69.25 243 ASN A C 1
ATOM 1701 O O . ASN A 1 243 ? -6.220 13.712 -15.537 1.00 69.25 243 ASN A O 1
ATOM 1705 N N . PRO A 1 244 ? -6.507 12.358 -13.757 1.00 66.94 244 PRO A N 1
ATOM 1706 C CA . PRO A 1 244 ? -5.688 11.261 -14.277 1.00 66.94 244 PRO A CA 1
ATOM 1707 C C . PRO A 1 244 ? -6.380 10.457 -15.392 1.00 66.94 244 PRO A C 1
ATOM 1709 O O . PRO A 1 244 ? -5.795 9.517 -15.926 1.00 66.94 244 PRO A O 1
ATOM 1712 N N . CYS A 1 245 ? -7.633 10.788 -15.720 1.00 68.94 245 CYS A N 1
ATOM 1713 C CA . CYS A 1 245 ? -8.490 10.027 -16.628 1.00 68.94 245 CYS A CA 1
ATOM 1714 C C . CYS A 1 245 ? -8.575 10.632 -18.037 1.00 68.94 245 CYS A C 1
ATOM 1716 O O . CYS A 1 245 ? -9.194 10.049 -18.925 1.00 68.94 245 CYS A O 1
ATOM 1718 N N . GLU A 1 246 ? -7.958 11.793 -18.264 1.00 68.62 246 GLU A N 1
ATOM 1719 C CA . GLU A 1 246 ? -7.803 12.346 -19.609 1.00 68.62 246 GLU A CA 1
ATOM 1720 C C . GLU A 1 246 ? -6.697 11.575 -20.346 1.00 68.62 246 GLU A C 1
ATOM 1722 O O . GLU A 1 246 ? -5.569 11.457 -19.873 1.00 68.62 246 GLU A O 1
ATOM 1727 N N . THR A 1 247 ? -7.042 10.990 -21.495 1.00 50.81 247 THR A N 1
ATOM 1728 C CA . THR A 1 247 ? -6.129 10.163 -22.292 1.00 50.81 247 THR A CA 1
ATOM 1729 C C . THR A 1 247 ? -4.926 10.961 -22.806 1.00 50.81 247 THR A C 1
ATOM 1731 O O . THR A 1 247 ? -5.107 12.028 -23.392 1.00 50.81 247 THR A O 1
ATOM 1734 N N . ASP A 1 248 ? -3.744 10.350 -22.680 1.00 46.72 248 ASP A N 1
ATOM 1735 C CA . ASP A 1 248 ? -2.475 10.608 -23.390 1.00 46.72 248 ASP A CA 1
ATOM 1736 C C . ASP A 1 248 ? -1.597 11.818 -23.015 1.00 46.72 248 ASP A C 1
ATOM 1738 O O . ASP A 1 248 ? -0.555 11.993 -23.635 1.00 46.72 248 ASP A O 1
ATOM 1742 N N . ASP A 1 249 ? -1.897 12.589 -21.968 1.00 50.94 249 ASP A N 1
ATOM 1743 C CA . ASP A 1 249 ? -0.982 13.639 -21.478 1.00 50.94 249 ASP A CA 1
ATOM 1744 C C . ASP A 1 249 ? -1.055 13.782 -19.941 1.00 50.94 249 ASP A C 1
ATOM 1746 O O . ASP A 1 249 ? -1.135 14.897 -19.431 1.00 50.94 249 ASP A O 1
ATOM 1750 N N . ASP A 1 250 ? -1.050 12.686 -19.165 1.00 53.84 250 ASP A N 1
ATOM 1751 C CA . ASP A 1 250 ? -0.762 12.807 -17.725 1.00 53.84 250 ASP A CA 1
ATOM 1752 C C . ASP A 1 250 ? 0.733 13.126 -17.579 1.00 53.84 250 ASP A C 1
ATOM 1754 O O . ASP A 1 250 ? 1.570 12.231 -17.737 1.00 53.84 250 ASP A O 1
ATOM 1758 N N . PRO A 1 251 ? 1.115 14.385 -17.281 1.00 56.41 251 PRO A N 1
ATOM 1759 C CA . PRO A 1 251 ? 2.519 14.735 -17.205 1.00 56.41 251 PRO A CA 1
ATOM 1760 C C . PRO A 1 251 ? 3.205 14.003 -16.046 1.00 56.41 251 PRO A C 1
ATOM 1762 O O . PRO A 1 251 ? 4.425 13.959 -16.027 1.00 56.41 251 PRO A O 1
ATOM 1765 N N . THR A 1 252 ? 2.468 13.433 -15.084 1.00 57.81 252 THR A N 1
ATOM 1766 C CA . THR A 1 252 ? 3.011 12.748 -13.898 1.00 57.81 252 THR A CA 1
ATOM 1767 C C . THR A 1 252 ? 3.468 11.316 -14.152 1.00 57.81 252 THR A C 1
ATOM 1769 O O . THR A 1 252 ? 3.997 10.681 -13.237 1.00 57.81 252 THR A O 1
ATOM 1772 N N . ARG A 1 253 ? 3.355 10.828 -15.392 1.00 68.06 253 ARG A N 1
ATOM 1773 C CA . ARG A 1 253 ? 3.723 9.467 -15.796 1.00 68.06 253 ARG A CA 1
ATOM 1774 C C . ARG A 1 253 ? 4.833 9.490 -16.839 1.00 68.06 253 ARG A C 1
ATOM 1776 O O . ARG A 1 253 ? 4.720 10.162 -17.861 1.00 68.06 253 ARG A O 1
ATOM 1783 N N . GLY A 1 254 ? 5.933 8.794 -16.558 1.00 63.75 254 GLY A N 1
ATOM 1784 C CA . GLY A 1 254 ? 6.966 8.562 -17.560 1.00 63.75 254 GLY A CA 1
ATOM 1785 C C . GLY A 1 254 ? 6.512 7.458 -18.503 1.00 63.75 254 GLY A C 1
ATOM 1786 O O . GLY A 1 254 ? 6.142 6.387 -18.031 1.00 63.75 254 GLY A O 1
ATOM 1787 N N . ASP A 1 255 ? 6.530 7.715 -19.808 1.00 75.19 255 ASP A N 1
ATOM 1788 C CA . ASP A 1 255 ? 6.084 6.749 -20.819 1.00 75.19 255 ASP A CA 1
ATOM 1789 C C . ASP A 1 255 ? 6.852 6.937 -22.139 1.00 75.19 255 ASP A C 1
ATOM 1791 O O . ASP A 1 255 ? 7.561 7.932 -22.361 1.00 75.19 255 ASP A O 1
ATOM 1795 N N . ALA A 1 256 ? 6.729 5.955 -23.024 1.00 71.69 256 ALA A N 1
ATOM 1796 C CA . ALA A 1 256 ? 7.314 5.942 -24.349 1.00 71.69 256 ALA A CA 1
ATOM 1797 C C . ALA A 1 256 ? 6.669 7.001 -25.250 1.00 71.69 256 ALA A C 1
ATOM 1799 O O . ALA A 1 256 ? 5.452 7.151 -25.316 1.00 71.69 256 ALA A O 1
ATOM 1800 N N . GLY A 1 257 ? 7.494 7.719 -26.013 1.00 64.94 257 GLY A N 1
ATOM 1801 C CA . GLY A 1 257 ? 7.005 8.661 -27.030 1.00 64.94 257 GLY A CA 1
ATOM 1802 C C . GLY A 1 257 ? 6.525 10.011 -26.485 1.00 64.94 257 GLY A C 1
ATOM 1803 O O . GLY A 1 257 ? 6.193 10.898 -27.277 1.00 64.94 257 GLY A O 1
ATOM 1804 N N . LEU A 1 258 ? 6.563 10.205 -25.163 1.00 78.38 258 LEU A N 1
ATOM 1805 C CA . LEU A 1 258 ? 6.374 11.504 -24.524 1.00 78.38 258 LEU A CA 1
ATOM 1806 C C . LEU A 1 258 ? 7.596 12.414 -24.718 1.00 78.38 258 LEU A C 1
ATOM 1808 O O . LEU A 1 258 ? 8.653 12.019 -25.225 1.00 78.38 258 LEU A O 1
ATOM 1812 N N . LYS A 1 259 ? 7.447 13.673 -24.295 1.00 86.94 259 LYS A N 1
ATOM 1813 C CA . LYS A 1 259 ? 8.562 14.616 -24.182 1.00 86.94 259 LYS A CA 1
ATOM 1814 C C . LYS A 1 259 ? 8.973 14.766 -22.732 1.00 86.94 259 LYS A C 1
ATOM 1816 O O . LYS A 1 259 ? 8.128 14.916 -21.858 1.00 86.94 259 LYS A O 1
ATOM 1821 N N . GLY A 1 260 ? 10.275 14.793 -22.490 1.00 91.56 260 GLY A N 1
ATOM 1822 C CA . GLY A 1 260 ? 10.819 14.790 -21.141 1.00 91.56 260 GLY A CA 1
ATOM 1823 C C . GLY A 1 260 ? 12.038 15.675 -20.988 1.00 91.56 260 GLY A C 1
ATOM 1824 O O . GLY A 1 260 ? 12.601 16.168 -21.964 1.00 91.56 260 GLY A O 1
ATOM 1825 N N . SER A 1 261 ? 12.426 15.868 -19.732 1.00 94.94 261 SER A N 1
ATOM 1826 C CA . SER A 1 261 ? 13.742 16.401 -19.361 1.00 94.94 261 SER A CA 1
ATOM 1827 C C . SER A 1 261 ? 14.760 15.274 -19.156 1.00 94.94 261 SER A C 1
ATOM 1829 O O . SER A 1 261 ? 15.965 15.515 -19.199 1.00 94.94 261 SER A O 1
ATOM 1831 N N . VAL A 1 262 ? 14.271 14.048 -18.953 1.00 96.12 262 VAL A N 1
ATOM 1832 C CA . VAL A 1 262 ? 15.058 12.815 -18.912 1.00 96.12 262 VAL A CA 1
ATOM 1833 C C . VAL A 1 262 ? 14.536 11.867 -19.984 1.00 96.12 262 VAL A C 1
ATOM 1835 O O . VAL A 1 262 ? 13.321 11.738 -20.136 1.00 96.12 262 VAL A O 1
ATOM 1838 N N . LEU A 1 263 ? 15.442 11.222 -20.720 1.00 95.31 263 LEU A N 1
ATOM 1839 C CA . LEU A 1 263 ? 15.127 10.152 -21.666 1.00 95.31 263 LEU A CA 1
ATOM 1840 C C . LEU A 1 263 ? 15.875 8.878 -21.278 1.00 95.31 263 LEU A C 1
ATOM 1842 O O . LEU A 1 263 ? 17.050 8.942 -20.918 1.00 95.31 263 LEU A O 1
ATOM 1846 N N . VAL A 1 264 ? 15.227 7.727 -21.419 1.00 94.62 264 VAL A N 1
ATOM 1847 C CA . VAL A 1 264 ? 15.852 6.413 -21.252 1.00 94.62 264 VAL A CA 1
ATOM 1848 C C . VAL A 1 264 ? 15.579 5.558 -22.481 1.00 94.62 264 VAL A C 1
ATOM 1850 O O . VAL A 1 264 ? 14.437 5.379 -22.902 1.00 94.62 264 VAL A O 1
ATOM 1853 N N . PHE A 1 265 ? 16.649 5.021 -23.053 1.00 93.38 265 PHE A N 1
ATOM 1854 C CA . PHE A 1 265 ? 16.619 4.042 -24.128 1.00 93.38 265 PHE A CA 1
ATOM 1855 C C . PHE A 1 265 ? 16.966 2.683 -23.518 1.00 93.38 265 PHE A C 1
ATOM 1857 O O . PHE A 1 265 ? 18.142 2.438 -23.253 1.00 93.38 265 PHE A O 1
ATOM 1864 N N . PRO A 1 266 ? 15.973 1.823 -23.256 1.00 92.50 266 PRO A N 1
ATOM 1865 C CA . PRO A 1 266 ? 16.187 0.607 -22.481 1.00 92.50 266 PRO A CA 1
ATOM 1866 C C . PRO A 1 266 ? 16.924 -0.501 -23.234 1.00 92.50 266 PRO A C 1
ATOM 1868 O O . PRO A 1 266 ? 17.365 -1.423 -22.569 1.00 92.50 266 PRO A O 1
ATOM 1871 N N . ASP A 1 267 ? 17.082 -0.436 -24.561 1.00 91.19 267 ASP A N 1
ATOM 1872 C CA . ASP A 1 267 ? 17.843 -1.444 -25.314 1.00 91.19 267 ASP A CA 1
ATOM 1873 C C . ASP A 1 267 ? 18.752 -0.829 -26.387 1.00 91.19 267 ASP A C 1
ATOM 1875 O O . ASP A 1 267 ? 18.316 -0.474 -27.477 1.00 91.19 267 ASP A O 1
ATOM 1879 N N . VAL A 1 268 ? 20.038 -0.693 -26.082 1.00 90.00 268 VAL A N 1
ATOM 1880 C CA . VAL A 1 268 ? 21.067 -0.256 -27.030 1.00 90.00 268 VAL A CA 1
ATOM 1881 C C . VAL A 1 268 ? 21.995 -1.431 -27.297 1.00 90.00 268 VAL A C 1
ATOM 1883 O O . VAL A 1 268 ? 22.649 -1.915 -26.377 1.00 90.00 268 VAL A O 1
ATOM 1886 N N . VAL A 1 269 ? 22.074 -1.856 -28.559 1.00 88.44 269 VAL A N 1
ATOM 1887 C CA . VAL A 1 269 ? 22.816 -3.044 -29.004 1.00 88.44 269 VAL A CA 1
ATOM 1888 C C . VAL A 1 269 ? 23.830 -2.679 -30.084 1.00 88.44 269 VAL A C 1
ATOM 1890 O O . VAL A 1 269 ? 23.506 -1.969 -31.042 1.00 88.44 269 VAL A O 1
ATOM 1893 N N . VAL A 1 270 ? 25.045 -3.205 -29.944 1.00 88.00 270 VAL A N 1
ATOM 1894 C CA . VAL A 1 270 ? 26.101 -3.183 -30.958 1.00 88.00 270 VAL A CA 1
ATOM 1895 C C . VAL A 1 270 ? 26.756 -4.561 -31.018 1.00 88.00 270 VAL A C 1
ATOM 1897 O O . VAL A 1 270 ? 27.337 -5.012 -30.032 1.00 88.00 270 VAL A O 1
ATOM 1900 N N . GLU A 1 271 ? 26.726 -5.199 -32.186 1.00 88.50 271 GLU A N 1
ATOM 1901 C CA . GLU A 1 271 ? 27.422 -6.461 -32.446 1.00 88.50 271 GLU A CA 1
ATOM 1902 C C . GLU A 1 271 ? 28.374 -6.321 -33.635 1.00 88.50 271 GLU A C 1
ATOM 1904 O O . GLU A 1 271 ? 27.993 -5.816 -34.694 1.00 88.50 271 GLU A O 1
ATOM 1909 N N . HIS A 1 272 ? 29.598 -6.821 -33.481 1.00 87.75 272 HIS A N 1
ATOM 1910 C CA . HIS A 1 272 ? 30.564 -6.997 -34.560 1.00 87.75 272 HIS A CA 1
ATOM 1911 C C . HIS A 1 272 ? 30.904 -8.475 -34.721 1.00 87.75 272 HIS A C 1
ATOM 1913 O O . HIS A 1 272 ? 31.114 -9.179 -33.732 1.00 87.75 272 HIS A O 1
ATOM 1919 N N . ASP A 1 273 ? 31.034 -8.937 -35.963 1.00 88.75 273 ASP A N 1
ATOM 1920 C CA . ASP A 1 273 ? 31.564 -10.274 -36.215 1.00 88.75 273 ASP A CA 1
ATOM 1921 C C . ASP A 1 273 ? 33.087 -10.351 -36.008 1.00 88.75 273 ASP A C 1
ATOM 1923 O O . ASP A 1 273 ? 33.777 -9.349 -35.832 1.00 88.75 273 ASP A O 1
ATOM 1927 N N . SER A 1 274 ? 33.632 -11.567 -36.084 1.00 88.06 274 SER A N 1
ATOM 1928 C CA . SER A 1 274 ? 35.079 -11.838 -35.987 1.00 88.06 274 SER A CA 1
ATOM 1929 C C . SER A 1 274 ? 35.975 -11.095 -37.000 1.00 88.06 274 SER A C 1
ATOM 1931 O O . SER A 1 274 ? 37.196 -11.078 -36.837 1.00 88.06 274 SER A O 1
ATOM 1933 N N . ASN A 1 275 ? 35.416 -10.491 -38.057 1.00 86.75 275 ASN A N 1
ATOM 1934 C CA . ASN A 1 275 ? 36.158 -9.664 -39.015 1.00 86.75 275 ASN A CA 1
ATOM 1935 C C . ASN A 1 275 ? 36.104 -8.166 -38.669 1.00 86.75 275 ASN A C 1
ATOM 1937 O O . ASN A 1 275 ? 36.779 -7.374 -39.331 1.00 86.75 275 ASN A O 1
ATOM 1941 N N . GLY A 1 276 ? 35.338 -7.787 -37.642 1.00 81.06 276 GLY A N 1
ATOM 1942 C CA . GLY A 1 276 ? 35.084 -6.406 -37.246 1.00 81.06 276 GLY A CA 1
ATOM 1943 C C . GLY A 1 276 ? 33.982 -5.725 -38.059 1.00 81.06 276 GLY A C 1
ATOM 1944 O O . GLY A 1 276 ? 33.868 -4.502 -37.996 1.00 81.06 276 GLY A O 1
ATOM 1945 N N . ASP A 1 277 ? 33.190 -6.476 -38.831 1.00 87.06 277 ASP A N 1
ATOM 1946 C CA . ASP A 1 277 ? 32.038 -5.927 -39.547 1.00 87.06 277 ASP A CA 1
ATOM 1947 C C . ASP A 1 277 ? 30.828 -5.850 -38.602 1.00 87.06 277 ASP A C 1
ATOM 1949 O O . ASP A 1 277 ? 30.536 -6.798 -37.870 1.00 87.06 277 ASP A O 1
ATOM 1953 N N . VAL A 1 278 ? 30.110 -4.723 -38.627 1.00 86.31 278 VAL A N 1
ATOM 1954 C CA . VAL A 1 278 ? 28.908 -4.499 -37.805 1.00 86.31 278 VAL A CA 1
ATOM 1955 C C . VAL A 1 278 ? 27.777 -5.425 -38.266 1.00 86.31 278 VAL A C 1
ATOM 1957 O O . VAL A 1 278 ? 27.376 -5.386 -39.431 1.00 86.31 278 VAL A O 1
ATOM 1960 N N . ARG A 1 279 ? 27.260 -6.245 -37.347 1.00 88.69 279 ARG A N 1
ATOM 1961 C CA . ARG A 1 279 ? 26.152 -7.194 -37.553 1.00 88.69 279 ARG A CA 1
ATOM 1962 C C . ARG A 1 279 ? 24.821 -6.645 -37.057 1.00 88.69 279 ARG A C 1
ATOM 1964 O O . ARG A 1 279 ? 23.823 -6.773 -37.762 1.00 88.69 279 ARG A O 1
ATOM 1971 N N . LEU A 1 280 ? 24.846 -6.009 -35.890 1.00 88.88 280 LEU A N 1
ATOM 1972 C CA . LEU A 1 280 ? 23.724 -5.315 -35.266 1.00 88.88 280 LEU A CA 1
ATOM 1973 C C . LEU A 1 280 ? 24.197 -3.939 -34.810 1.00 88.88 280 LEU A C 1
ATOM 1975 O O . LEU A 1 280 ? 25.277 -3.805 -34.234 1.00 88.88 280 LEU A O 1
ATOM 1979 N N . ASP A 1 281 ? 23.391 -2.919 -35.069 1.00 89.81 281 ASP A N 1
ATOM 1980 C CA . ASP A 1 281 ? 23.667 -1.550 -34.641 1.00 89.81 281 ASP A CA 1
ATOM 1981 C C . ASP A 1 281 ? 22.387 -0.865 -34.187 1.00 89.81 281 ASP A C 1
ATOM 1983 O O . ASP A 1 281 ? 21.309 -1.113 -34.729 1.00 89.81 281 ASP A O 1
ATOM 1987 N N . THR A 1 282 ? 22.517 0.057 -33.241 1.00 90.56 282 THR A N 1
ATOM 1988 C CA . THR A 1 282 ? 21.407 0.899 -32.804 1.00 90.56 282 THR A CA 1
ATOM 1989 C C . THR A 1 282 ? 21.580 2.308 -33.350 1.00 90.56 282 THR A C 1
ATOM 1991 O O . THR A 1 282 ? 22.539 3.019 -33.053 1.00 90.56 282 THR A O 1
ATOM 1994 N N . LEU A 1 283 ? 20.615 2.735 -34.155 1.00 89.25 283 LEU A N 1
ATOM 1995 C CA . LEU A 1 283 ? 20.486 4.104 -34.633 1.00 89.25 283 LEU A CA 1
ATOM 1996 C C . LEU A 1 283 ? 19.703 4.894 -33.594 1.00 89.25 283 LEU A C 1
ATOM 1998 O O . LEU A 1 283 ? 18.519 4.630 -33.404 1.00 89.25 283 LEU A O 1
ATOM 2002 N N . ILE A 1 284 ? 20.337 5.863 -32.941 1.00 89.81 284 ILE A N 1
ATOM 2003 C CA . ILE A 1 284 ? 19.705 6.641 -31.872 1.00 89.81 284 ILE A CA 1
ATOM 2004 C C . ILE A 1 284 ? 19.381 8.041 -32.387 1.00 89.81 284 ILE A C 1
ATOM 2006 O O . ILE A 1 284 ? 20.212 8.703 -33.016 1.00 89.81 284 ILE A O 1
ATOM 2010 N N . GLN A 1 285 ? 18.166 8.497 -32.095 1.00 89.62 285 GLN A N 1
ATOM 2011 C CA . GLN A 1 285 ? 17.696 9.852 -32.330 1.00 89.62 285 GLN A CA 1
ATOM 2012 C C . GLN A 1 285 ? 17.391 10.548 -31.009 1.00 89.62 285 GLN A C 1
ATOM 2014 O O . GLN A 1 285 ? 16.648 10.026 -30.180 1.00 89.62 285 GLN A O 1
ATOM 2019 N N . ILE A 1 286 ? 17.836 11.799 -30.886 1.00 90.56 286 ILE A N 1
ATOM 2020 C CA . ILE A 1 286 ? 17.290 12.745 -29.906 1.00 90.56 286 ILE A CA 1
ATOM 2021 C C . ILE A 1 286 ? 16.866 14.019 -30.627 1.00 90.56 286 ILE A C 1
ATOM 2023 O O . ILE A 1 286 ? 17.593 14.539 -31.476 1.00 90.56 286 ILE A O 1
ATOM 2027 N N . SER A 1 287 ? 15.689 14.537 -30.291 1.00 89.31 287 SER A N 1
ATOM 2028 C CA . SER A 1 287 ? 15.155 15.783 -30.831 1.00 89.31 287 SER A CA 1
ATOM 2029 C C . SER A 1 287 ? 14.885 16.793 -29.733 1.00 89.31 287 SER A C 1
ATOM 2031 O O . SER A 1 287 ? 14.243 16.460 -28.744 1.00 89.31 287 SER A O 1
ATOM 2033 N N . ASN A 1 288 ? 15.334 18.031 -29.952 1.00 89.94 288 ASN A N 1
ATOM 2034 C CA . ASN A 1 288 ? 14.975 19.197 -29.151 1.00 89.94 288 ASN A CA 1
ATOM 2035 C C . ASN A 1 288 ? 14.056 20.098 -29.981 1.00 89.94 288 ASN A C 1
ATOM 2037 O O . ASN A 1 288 ? 14.502 20.697 -30.964 1.00 89.94 288 ASN A O 1
ATOM 2041 N N . ASP A 1 289 ? 12.783 20.190 -29.599 1.00 88.12 289 ASP A N 1
ATOM 2042 C CA . ASP A 1 289 ? 11.798 21.041 -30.278 1.00 88.12 289 ASP A CA 1
ATOM 2043 C C . ASP A 1 289 ? 11.687 22.458 -29.685 1.00 88.12 289 ASP A C 1
ATOM 2045 O O . ASP A 1 289 ? 10.860 23.255 -30.132 1.00 88.12 289 ASP A O 1
ATOM 2049 N N . HIS A 1 290 ? 12.542 22.790 -28.712 1.00 87.38 290 HIS A N 1
ATOM 2050 C CA . HIS A 1 290 ? 12.655 24.130 -28.150 1.00 87.38 290 HIS A CA 1
ATOM 2051 C C . HIS A 1 290 ? 13.695 24.972 -28.915 1.00 87.38 290 HIS A C 1
ATOM 2053 O O . HIS A 1 290 ? 14.713 24.435 -29.362 1.00 87.38 290 HIS A O 1
ATOM 2059 N N . PRO A 1 291 ? 13.514 26.304 -29.039 1.00 86.44 291 PRO A N 1
ATOM 2060 C CA . PRO A 1 291 ? 14.495 27.184 -29.682 1.00 86.44 291 PRO A CA 1
ATOM 2061 C C . PRO A 1 291 ? 15.845 27.286 -28.969 1.00 86.44 291 PRO A C 1
ATOM 2063 O O . PRO A 1 291 ? 16.864 27.506 -29.627 1.00 86.44 291 PRO A O 1
ATOM 2066 N N . ASP A 1 292 ? 15.852 27.146 -27.646 1.00 89.69 292 ASP A N 1
ATOM 2067 C CA . ASP A 1 292 ? 17.080 27.218 -26.856 1.00 89.69 292 ASP A CA 1
ATOM 2068 C C . ASP A 1 292 ? 17.867 25.907 -26.928 1.00 89.69 292 ASP A C 1
ATOM 2070 O O . ASP A 1 292 ? 17.303 24.809 -26.918 1.00 89.69 292 ASP A O 1
ATOM 2074 N N . ALA A 1 293 ? 19.192 26.038 -26.994 1.00 90.31 293 ALA A N 1
ATOM 2075 C CA . ALA A 1 293 ? 20.094 24.904 -26.866 1.00 90.31 293 ALA A CA 1
ATOM 2076 C C . ALA A 1 293 ? 20.106 24.389 -25.421 1.00 90.31 293 ALA A C 1
ATOM 2078 O O . ALA A 1 293 ? 19.954 25.167 -24.481 1.00 90.31 293 ALA A O 1
ATOM 2079 N N . VAL A 1 294 ? 20.340 23.092 -25.257 1.00 92.38 294 VAL A N 1
ATOM 2080 C CA . VAL A 1 294 ? 20.341 22.413 -23.957 1.00 92.38 294 VAL A CA 1
ATOM 2081 C C . VAL A 1 294 ? 21.565 21.516 -23.833 1.00 92.38 294 VAL A C 1
ATOM 2083 O O . VAL A 1 294 ? 21.976 20.890 -24.814 1.00 92.38 294 VAL A O 1
ATOM 2086 N N . GLN A 1 295 ? 22.170 21.477 -22.646 1.00 91.75 295 GLN A N 1
ATOM 2087 C CA . GLN A 1 295 ? 23.225 20.518 -22.339 1.00 91.75 295 GLN A CA 1
ATOM 2088 C C . GLN A 1 295 ? 22.582 19.196 -21.917 1.00 91.75 295 GLN A C 1
ATOM 2090 O O . GLN A 1 295 ? 21.691 19.180 -21.070 1.00 91.75 295 GLN A O 1
ATOM 2095 N N . LEU A 1 296 ? 23.020 18.098 -22.529 1.00 91.38 296 LEU A N 1
ATOM 2096 C CA . LEU A 1 296 ? 22.582 16.751 -22.186 1.00 91.38 296 LEU A CA 1
ATOM 2097 C C . LEU A 1 296 ? 23.764 15.989 -21.603 1.00 91.38 296 LEU A C 1
ATOM 2099 O O . LEU A 1 296 ? 24.815 15.904 -22.243 1.00 91.38 296 LEU A O 1
ATOM 2103 N N . HIS A 1 297 ? 23.569 15.443 -20.409 1.00 89.19 297 HIS A N 1
ATOM 2104 C CA . HIS A 1 297 ? 24.480 14.502 -19.783 1.00 89.19 297 HIS A CA 1
ATOM 2105 C C . HIS A 1 297 ? 23.962 13.089 -20.035 1.00 89.19 297 HIS A C 1
ATOM 2107 O O . HIS A 1 297 ? 22.791 12.803 -19.788 1.00 89.19 297 HIS A O 1
ATOM 2113 N N . MET A 1 298 ? 24.799 12.232 -20.601 1.00 88.19 298 MET A N 1
ATOM 2114 C CA . MET A 1 298 ? 24.396 10.945 -21.148 1.00 88.19 298 MET A CA 1
ATOM 2115 C C . MET A 1 298 ? 25.221 9.832 -20.517 1.00 88.19 298 MET A C 1
ATOM 2117 O O . MET A 1 298 ? 26.433 9.976 -20.419 1.00 88.19 298 MET A O 1
ATOM 2121 N N . TYR A 1 299 ? 24.574 8.728 -20.155 1.00 88.19 299 TYR A N 1
ATOM 2122 C CA . TYR A 1 299 ? 25.191 7.557 -19.539 1.00 88.19 299 TYR A CA 1
ATOM 2123 C C . TYR A 1 299 ? 24.809 6.313 -20.320 1.00 88.19 299 TYR A C 1
ATOM 2125 O O . TYR A 1 299 ? 23.636 5.939 -20.337 1.00 88.19 299 TYR A O 1
ATOM 2133 N N . LEU A 1 300 ? 25.783 5.674 -20.959 1.00 86.00 300 LEU A N 1
ATOM 2134 C CA . LEU A 1 300 ? 25.587 4.349 -21.529 1.00 86.00 300 LEU A CA 1
ATOM 2135 C C . LEU A 1 300 ? 26.032 3.309 -20.511 1.00 86.00 300 LEU A C 1
ATOM 2137 O O . LEU A 1 300 ? 27.197 3.296 -20.125 1.00 86.00 300 LEU A O 1
ATOM 2141 N N . VAL A 1 301 ? 25.114 2.438 -20.118 1.00 86.69 301 VAL A N 1
ATOM 2142 C CA . VAL A 1 301 ? 25.331 1.408 -19.106 1.00 86.69 301 VAL A CA 1
ATOM 2143 C C . VAL A 1 301 ? 25.328 0.040 -19.776 1.00 86.69 301 VAL A C 1
ATOM 2145 O O . VAL A 1 301 ? 24.415 -0.272 -20.539 1.00 86.69 301 VAL A O 1
ATOM 2148 N N . ASP A 1 302 ? 26.343 -0.772 -19.493 1.00 83.88 302 ASP A N 1
ATOM 2149 C CA . ASP A 1 302 ? 26.435 -2.163 -19.936 1.00 83.88 302 ASP A CA 1
ATOM 2150 C C . ASP A 1 302 ? 25.475 -3.043 -19.132 1.00 83.88 302 ASP A C 1
ATOM 2152 O O . ASP A 1 302 ? 25.570 -3.137 -17.908 1.00 83.88 302 ASP A O 1
ATOM 2156 N N . GLY A 1 303 ? 24.552 -3.694 -19.829 1.00 77.94 303 GLY A N 1
ATOM 2157 C CA . GLY A 1 303 ? 23.548 -4.562 -19.233 1.00 77.94 303 GLY A CA 1
ATOM 2158 C C . GLY A 1 303 ? 24.023 -5.997 -18.998 1.00 77.94 303 GLY A C 1
ATOM 2159 O O . GLY A 1 303 ? 23.394 -6.716 -18.228 1.00 77.94 303 GLY A O 1
ATOM 2160 N N . ALA A 1 304 ? 25.129 -6.428 -19.616 1.00 67.81 304 ALA A N 1
ATOM 2161 C CA . ALA A 1 304 ? 25.630 -7.802 -19.505 1.00 67.81 304 ALA A CA 1
ATOM 2162 C C . ALA A 1 304 ? 26.574 -8.032 -18.304 1.00 67.81 304 ALA A C 1
ATOM 2164 O O . ALA A 1 304 ? 26.986 -9.167 -18.051 1.00 67.81 304 ALA A O 1
ATOM 2165 N N . GLY A 1 305 ? 26.943 -6.973 -17.575 1.00 64.88 305 GLY A N 1
ATOM 2166 C CA . GLY A 1 305 ? 27.921 -7.010 -16.479 1.00 64.88 305 GLY A CA 1
ATOM 2167 C C . GLY A 1 305 ? 27.421 -6.397 -15.167 1.00 64.88 305 GLY A C 1
ATOM 2168 O O . GLY A 1 305 ? 26.226 -6.327 -14.902 1.00 64.88 305 GLY A O 1
ATOM 2169 N N . ASP A 1 306 ? 28.349 -5.901 -14.342 1.00 69.06 306 ASP A N 1
ATOM 2170 C CA . ASP A 1 306 ? 28.062 -5.192 -13.080 1.00 69.06 306 ASP A CA 1
ATOM 2171 C C . ASP A 1 306 ? 27.547 -3.750 -13.305 1.00 69.06 306 ASP A C 1
ATOM 2173 O O . ASP A 1 306 ? 27.784 -2.864 -12.484 1.00 69.06 306 ASP A O 1
ATOM 2177 N N . CYS A 1 307 ? 26.863 -3.499 -14.428 1.00 77.25 307 CYS A N 1
ATOM 2178 C CA . CYS A 1 307 ? 26.269 -2.203 -14.770 1.00 77.25 307 CYS A CA 1
ATOM 2179 C C . CYS A 1 307 ? 27.302 -1.073 -14.840 1.00 77.25 307 CYS A C 1
ATOM 2181 O O . CYS A 1 307 ? 27.076 0.053 -14.393 1.00 77.25 307 CYS A O 1
ATOM 2183 N N . VAL A 1 308 ? 28.469 -1.402 -15.399 1.00 79.56 308 VAL A N 1
ATOM 2184 C CA . VAL A 1 308 ? 29.530 -0.440 -15.704 1.00 79.56 308 VAL A CA 1
ATOM 2185 C C . VAL A 1 308 ? 29.016 0.529 -16.760 1.00 79.56 308 VAL A C 1
ATOM 2187 O O . VAL A 1 308 ? 28.283 0.130 -17.663 1.00 79.56 308 VAL A O 1
ATOM 2190 N N . PHE A 1 309 ? 29.400 1.797 -16.666 1.00 82.19 309 PHE A N 1
ATOM 2191 C CA . PHE A 1 309 ? 28.908 2.822 -17.571 1.00 82.19 309 PHE A CA 1
ATOM 2192 C C . PHE A 1 309 ? 30.011 3.735 -18.098 1.00 82.19 309 PHE A C 1
ATOM 2194 O O . PHE A 1 309 ? 31.094 3.831 -17.521 1.00 82.19 309 PHE A O 1
ATOM 2201 N N . LEU A 1 310 ? 29.699 4.400 -19.208 1.00 80.25 310 LEU A N 1
ATOM 2202 C CA . LEU A 1 310 ? 30.451 5.511 -19.784 1.00 80.25 310 LEU A CA 1
ATOM 2203 C C . LEU A 1 310 ? 29.562 6.752 -19.791 1.00 80.25 310 LEU A C 1
ATOM 2205 O O . LEU A 1 310 ? 28.398 6.669 -20.195 1.00 80.25 310 LEU A O 1
ATOM 2209 N N . ASP A 1 311 ? 30.114 7.898 -19.407 1.00 81.25 311 ASP A N 1
ATOM 2210 C CA . ASP A 1 311 ? 29.431 9.184 -19.471 1.00 81.25 311 ASP A CA 1
ATOM 2211 C C . ASP A 1 311 ? 29.946 10.065 -20.624 1.00 81.25 311 ASP A C 1
ATOM 2213 O O . ASP A 1 311 ? 31.102 10.012 -21.055 1.00 81.25 311 ASP A O 1
ATOM 2217 N N . GLN A 1 312 ? 29.054 10.888 -21.169 1.00 79.62 312 GLN A N 1
ATOM 2218 C CA . GLN A 1 312 ? 29.364 11.886 -22.190 1.00 79.62 312 GLN A CA 1
ATOM 2219 C C . GLN A 1 312 ? 28.473 13.109 -22.001 1.00 79.62 312 GLN A C 1
ATOM 2221 O O . GLN A 1 312 ? 27.306 13.003 -21.627 1.00 79.62 312 GLN A O 1
ATOM 2226 N N . THR A 1 313 ? 28.992 14.287 -22.341 1.00 82.31 313 THR A N 1
ATOM 2227 C CA . THR A 1 313 ? 28.213 15.529 -22.318 1.00 82.31 313 THR A CA 1
ATOM 2228 C C . THR A 1 313 ? 28.201 16.198 -23.677 1.00 82.31 313 THR A C 1
ATOM 2230 O O . THR A 1 313 ? 29.242 16.392 -24.309 1.00 82.31 313 THR A O 1
ATOM 2233 N N . ILE A 1 314 ? 27.011 16.613 -24.105 1.00 82.81 314 ILE A N 1
ATOM 2234 C CA . ILE A 1 314 ? 26.794 17.264 -25.394 1.00 82.81 314 ILE A CA 1
ATOM 2235 C C . ILE A 1 314 ? 25.956 18.523 -25.222 1.00 82.81 314 ILE A C 1
ATOM 2237 O O . ILE A 1 314 ? 25.222 18.674 -24.250 1.00 82.81 314 ILE A O 1
ATOM 2241 N N . VAL A 1 315 ? 25.996 19.406 -26.218 1.00 86.94 315 VAL A N 1
ATOM 2242 C CA . VAL A 1 315 ? 25.049 20.521 -26.321 1.00 86.94 315 VAL A CA 1
ATOM 2243 C C . VAL A 1 315 ? 24.186 20.317 -27.557 1.00 86.94 315 VAL A C 1
ATOM 2245 O O . VAL A 1 315 ? 24.661 20.426 -28.693 1.00 86.94 315 VAL A O 1
ATOM 2248 N N . LEU A 1 316 ? 22.905 20.024 -27.337 1.00 87.06 316 LEU A N 1
ATOM 2249 C CA . LEU A 1 316 ? 21.925 19.871 -28.397 1.00 87.06 316 LEU A CA 1
ATOM 2250 C C . LEU A 1 316 ? 21.331 21.238 -28.738 1.00 87.06 316 LEU A C 1
ATOM 2252 O O . LEU A 1 316 ? 20.610 21.859 -27.961 1.00 87.06 316 LEU A O 1
ATOM 2256 N N . THR A 1 317 ? 21.662 21.715 -29.934 1.00 86.12 317 THR A N 1
ATOM 2257 C CA . THR A 1 317 ? 21.127 22.956 -30.506 1.00 86.12 317 THR A CA 1
ATOM 2258 C C . THR A 1 317 ? 19.597 22.884 -30.645 1.00 86.12 317 THR A C 1
ATOM 2260 O O . THR A 1 317 ? 19.050 21.798 -30.823 1.00 86.12 317 THR A O 1
ATOM 2263 N N . GLY A 1 318 ? 18.913 24.026 -30.558 1.00 85.50 318 GLY A N 1
ATOM 2264 C CA . GLY A 1 318 ? 17.449 24.093 -30.581 1.00 85.50 318 GLY A CA 1
ATOM 2265 C C . GLY A 1 318 ? 16.812 23.813 -31.944 1.00 85.50 318 GLY A C 1
ATOM 2266 O O . GLY A 1 318 ? 17.436 24.014 -32.988 1.00 85.50 318 GLY A O 1
ATOM 2267 N N . ASN A 1 319 ? 15.545 23.390 -31.927 1.00 82.31 319 ASN A N 1
ATOM 2268 C CA . ASN A 1 319 ? 14.714 23.066 -33.094 1.00 82.31 319 ASN A CA 1
ATOM 2269 C C . ASN A 1 319 ? 15.358 22.077 -34.081 1.00 82.31 319 ASN A C 1
ATOM 2271 O O . ASN A 1 319 ? 15.260 22.257 -35.300 1.00 82.31 319 ASN A O 1
ATOM 2275 N N . GLN A 1 320 ? 16.036 21.047 -33.581 1.00 79.00 320 GLN A N 1
ATOM 2276 C CA . GLN A 1 320 ? 16.641 20.036 -34.445 1.00 79.00 320 GLN A CA 1
ATOM 2277 C C . GLN A 1 320 ? 16.665 18.640 -33.807 1.00 79.00 320 GLN A C 1
ATOM 2279 O O . GLN A 1 320 ? 16.937 18.502 -32.610 1.00 79.00 320 GLN A O 1
ATOM 2284 N N . PRO A 1 321 ? 16.463 17.595 -34.626 1.00 84.69 321 PRO A N 1
ATOM 2285 C CA . PRO A 1 321 ? 16.880 16.246 -34.298 1.00 84.69 321 PRO A CA 1
ATOM 2286 C C . PRO A 1 321 ? 18.368 16.034 -34.603 1.00 84.69 321 PRO A C 1
ATOM 2288 O O . PRO A 1 321 ? 18.922 16.631 -35.531 1.00 84.69 321 PRO A O 1
ATOM 2291 N N . THR A 1 322 ? 18.998 15.131 -33.858 1.00 82.38 322 THR A N 1
ATOM 2292 C CA . THR A 1 322 ? 20.311 14.565 -34.175 1.00 82.38 322 THR A CA 1
ATOM 2293 C C . THR A 1 322 ? 20.237 13.044 -34.201 1.00 82.38 322 THR A C 1
ATOM 2295 O O . THR A 1 322 ? 19.460 12.461 -33.447 1.00 82.38 322 THR A O 1
ATOM 2298 N N . TRP A 1 323 ? 21.027 12.430 -35.083 1.00 84.94 323 TRP A N 1
ATOM 2299 C CA . TRP A 1 323 ? 21.062 10.986 -35.307 1.00 84.94 323 TRP A CA 1
ATOM 2300 C C . TRP A 1 323 ? 22.501 10.498 -35.359 1.00 84.94 323 TRP A C 1
ATOM 2302 O O . TRP A 1 323 ? 23.339 11.104 -36.042 1.00 84.94 323 TRP A O 1
ATOM 2312 N N . TRP A 1 324 ? 22.768 9.379 -34.702 1.00 83.88 324 TRP A N 1
ATOM 2313 C CA . TRP A 1 324 ? 24.066 8.723 -34.748 1.00 83.88 324 TRP A CA 1
ATOM 2314 C C . TRP A 1 324 ? 23.921 7.212 -34.621 1.00 83.88 324 TRP A C 1
ATOM 2316 O O . TRP A 1 324 ? 22.880 6.699 -34.204 1.00 83.88 324 TRP A O 1
ATOM 2326 N N . ARG A 1 325 ? 24.979 6.515 -35.016 1.00 84.31 325 ARG A N 1
ATOM 2327 C CA . ARG A 1 325 ? 25.136 5.080 -34.797 1.00 84.31 325 ARG A CA 1
ATOM 2328 C C . ARG A 1 325 ? 25.799 4.814 -33.462 1.00 84.31 325 ARG A C 1
ATOM 2330 O O . ARG A 1 325 ? 26.781 5.472 -33.118 1.00 84.31 325 ARG A O 1
ATOM 2337 N N . ALA A 1 326 ? 25.279 3.831 -32.747 1.00 85.19 326 ALA A N 1
ATOM 2338 C CA . ALA A 1 326 ? 25.870 3.317 -31.528 1.00 85.19 326 ALA A CA 1
ATOM 2339 C C . ALA A 1 326 ? 27.265 2.717 -31.812 1.00 85.19 326 ALA A C 1
ATOM 2341 O O . ALA A 1 326 ? 28.212 2.990 -31.083 1.00 85.19 326 ALA A O 1
ATOM 2342 N N . SER A 1 327 ? 27.448 1.990 -32.914 1.00 80.94 327 SER A N 1
ATOM 2343 C CA . SER A 1 327 ? 28.722 1.332 -33.241 1.00 80.94 327 SER A CA 1
ATOM 2344 C C . SER A 1 327 ? 29.928 2.279 -33.363 1.00 80.94 327 SER A C 1
ATOM 2346 O O . SER A 1 327 ? 30.938 2.075 -32.688 1.00 80.94 327 SER A O 1
ATOM 2348 N N . ASP A 1 328 ? 29.828 3.322 -34.193 1.00 75.25 328 ASP A N 1
ATOM 2349 C CA . ASP A 1 328 ? 30.955 4.164 -34.623 1.00 75.25 328 ASP A CA 1
ATOM 2350 C C . ASP A 1 328 ? 30.814 5.658 -34.251 1.00 75.25 328 ASP A C 1
ATOM 2352 O O . ASP A 1 328 ? 31.774 6.427 -34.361 1.00 75.25 328 ASP A O 1
ATOM 2356 N N . GLY A 1 329 ? 29.643 6.080 -33.760 1.00 74.62 329 GLY A N 1
ATOM 2357 C CA . GLY A 1 329 ? 29.334 7.485 -33.484 1.00 74.62 329 GLY A CA 1
ATOM 2358 C C . GLY A 1 329 ? 29.172 8.341 -34.748 1.00 74.62 329 GLY A C 1
ATOM 2359 O O . GLY A 1 329 ? 29.041 9.570 -34.646 1.00 74.62 329 GLY A O 1
ATOM 2360 N N . ASP A 1 330 ? 29.167 7.734 -35.943 1.00 73.38 330 ASP A N 1
ATOM 2361 C CA . ASP A 1 330 ? 29.041 8.461 -37.201 1.00 73.38 330 ASP A CA 1
ATOM 2362 C C . ASP A 1 330 ? 27.665 9.122 -37.308 1.00 73.38 330 ASP A C 1
ATOM 2364 O O . ASP A 1 330 ? 26.607 8.568 -36.990 1.00 73.38 330 ASP A O 1
ATOM 2368 N N . ARG A 1 331 ? 27.686 10.365 -37.792 1.00 70.25 331 ARG A N 1
ATOM 2369 C CA . ARG A 1 331 ? 26.497 11.214 -37.915 1.00 70.25 331 ARG A CA 1
ATOM 2370 C C . ARG A 1 331 ? 25.687 10.806 -39.130 1.00 70.25 331 ARG A C 1
ATOM 2372 O O . ARG A 1 331 ? 26.211 10.782 -40.243 1.00 70.25 331 ARG A O 1
ATOM 2379 N N . LEU A 1 332 ? 24.379 10.662 -38.947 1.00 61.41 332 LEU A N 1
ATOM 2380 C CA . LEU A 1 332 ? 23.436 10.429 -40.048 1.00 61.41 332 LEU A CA 1
ATOM 2381 C C . LEU A 1 332 ? 22.548 11.652 -40.351 1.00 61.41 332 LEU A C 1
ATOM 2383 O O . LEU A 1 332 ? 21.566 11.559 -41.083 1.00 61.41 332 LEU A O 1
ATOM 2387 N N . GLY A 1 333 ? 22.936 12.826 -39.840 1.00 57.84 333 GLY A N 1
ATOM 2388 C CA . GLY A 1 333 ? 22.280 14.123 -40.036 1.00 57.84 333 GLY A CA 1
ATOM 2389 C C . GLY A 1 333 ? 22.567 15.080 -38.867 1.00 57.84 333 GLY A C 1
ATOM 2390 O O . GLY A 1 333 ? 22.977 14.637 -37.801 1.00 57.84 333 GLY A O 1
ATOM 2391 N N . GLY A 1 334 ? 22.367 16.393 -39.049 1.00 55.19 334 GLY A N 1
ATOM 2392 C CA . GLY A 1 334 ? 22.561 17.401 -37.985 1.00 55.19 334 GLY A CA 1
ATOM 2393 C C . GLY A 1 334 ? 24.007 17.902 -37.791 1.00 55.19 334 GLY A C 1
ATOM 2394 O O . GLY A 1 334 ? 24.934 17.494 -38.491 1.00 55.19 334 GLY A O 1
ATOM 2395 N N . SER A 1 335 ? 24.200 18.855 -36.864 1.00 53.00 335 SER A N 1
ATOM 2396 C CA . SER A 1 335 ? 25.486 19.565 -36.664 1.00 53.00 335 SER A CA 1
ATOM 2397 C C . SER A 1 335 ? 26.409 18.957 -35.589 1.00 53.00 335 SER A C 1
ATOM 2399 O O . SER A 1 335 ? 27.563 19.384 -35.480 1.00 53.00 335 SER A O 1
ATOM 2401 N N . VAL A 1 336 ? 25.956 17.964 -34.808 1.00 57.03 336 VAL A N 1
ATOM 2402 C CA . VAL A 1 336 ? 26.677 17.409 -33.638 1.00 57.03 336 VAL A CA 1
ATOM 2403 C C . VAL A 1 336 ? 26.535 15.877 -33.588 1.00 57.03 336 VAL A C 1
ATOM 2405 O O . VAL A 1 336 ? 25.419 15.380 -33.632 1.00 57.03 336 VAL A O 1
ATOM 2408 N N . ALA A 1 337 ? 27.654 15.146 -33.493 1.00 59.41 337 ALA A N 1
ATOM 2409 C CA . ALA A 1 337 ? 27.696 13.728 -33.106 1.00 59.41 337 ALA A CA 1
ATOM 2410 C C . ALA A 1 337 ? 27.793 13.725 -31.587 1.00 59.41 337 ALA A C 1
ATOM 2412 O O . ALA A 1 337 ? 28.717 14.371 -31.084 1.00 59.41 337 ALA A O 1
ATOM 2413 N N . PRO A 1 338 ? 26.871 13.072 -30.878 1.00 55.69 338 PRO A N 1
ATOM 2414 C CA . PRO A 1 338 ? 26.879 13.109 -29.430 1.00 55.69 338 PRO A CA 1
ATOM 2415 C C . PRO A 1 338 ? 27.863 12.129 -28.774 1.00 55.69 338 PRO A C 1
ATOM 2417 O O . PRO A 1 338 ? 28.213 12.341 -27.622 1.00 55.69 338 PRO A O 1
ATOM 2420 N N . PHE A 1 339 ? 28.358 11.123 -29.503 1.00 58.78 339 PHE A N 1
ATOM 2421 C CA . PHE A 1 339 ? 29.310 10.123 -29.005 1.00 58.78 339 PHE A CA 1
ATOM 2422 C C . PHE A 1 339 ? 30.483 9.912 -29.976 1.00 58.78 339 PHE A C 1
ATOM 2424 O O . PHE A 1 339 ? 30.343 10.128 -31.183 1.00 58.78 339 PHE A O 1
ATOM 2431 N N . GLY A 1 340 ? 31.626 9.458 -29.452 1.00 56.38 340 GLY A N 1
ATOM 2432 C CA . GLY A 1 340 ? 32.570 8.624 -30.210 1.00 56.38 340 GLY A CA 1
ATOM 2433 C C . GLY A 1 340 ? 32.110 7.159 -30.204 1.00 56.38 340 GLY A C 1
ATOM 2434 O O . GLY A 1 340 ? 31.307 6.793 -29.353 1.00 56.38 340 GLY A O 1
ATOM 2435 N N . ALA A 1 341 ? 32.588 6.340 -31.146 1.00 56.06 341 ALA A N 1
ATOM 2436 C CA . ALA A 1 341 ? 32.274 4.908 -31.259 1.00 56.06 341 ALA A CA 1
ATOM 2437 C C . ALA A 1 341 ? 32.133 4.206 -29.894 1.00 56.06 341 ALA A C 1
ATOM 2439 O O . ALA A 1 341 ? 33.045 4.303 -29.076 1.00 56.06 341 ALA A O 1
ATOM 2440 N N . LEU A 1 342 ? 31.019 3.505 -29.630 1.00 58.38 342 LEU A N 1
ATOM 2441 C CA . LEU A 1 342 ? 30.843 2.755 -28.373 1.00 58.38 342 LEU A CA 1
ATOM 2442 C C . LEU A 1 342 ? 31.813 1.569 -28.279 1.00 58.38 342 LEU A C 1
ATOM 2444 O O . LEU A 1 342 ? 32.193 1.140 -27.189 1.00 58.38 342 LEU A O 1
ATOM 2448 N N . TYR A 1 343 ? 32.287 1.099 -29.431 1.00 54.81 343 TYR A N 1
ATOM 2449 C CA . TYR A 1 343 ? 33.371 0.139 -29.548 1.00 54.81 343 TYR A CA 1
ATOM 2450 C C . TYR A 1 343 ? 34.701 0.818 -29.932 1.00 54.81 343 TYR A C 1
ATOM 2452 O O . TYR A 1 343 ? 34.710 1.671 -30.824 1.00 54.81 343 TYR A O 1
ATOM 2460 N N . PRO A 1 344 ? 35.855 0.399 -29.368 1.00 52.53 344 PRO A N 1
ATOM 2461 C CA . PRO A 1 344 ? 36.053 -0.515 -28.240 1.00 52.53 344 PRO A CA 1
ATOM 2462 C C . PRO A 1 344 ? 36.321 0.269 -26.940 1.00 52.53 344 PRO A C 1
ATOM 2464 O O . PRO A 1 344 ? 37.477 0.446 -26.558 1.00 52.53 344 PRO A O 1
ATOM 2467 N N . ASN A 1 345 ? 35.284 0.745 -26.242 1.00 62.22 345 ASN A N 1
ATOM 2468 C CA . ASN A 1 345 ? 35.462 1.592 -25.047 1.00 62.22 345 ASN A CA 1
ATOM 2469 C C . ASN A 1 345 ? 35.199 0.880 -23.706 1.00 62.22 345 ASN A C 1
ATOM 2471 O O . ASN A 1 345 ? 34.840 1.513 -22.721 1.00 62.22 345 ASN A O 1
ATOM 2475 N N . GLY A 1 346 ? 35.437 -0.433 -23.626 1.00 64.38 346 GLY A N 1
ATOM 2476 C CA . GLY A 1 346 ? 35.459 -1.159 -22.346 1.00 64.38 346 GLY A CA 1
ATOM 2477 C C . GLY A 1 346 ? 34.095 -1.543 -21.760 1.00 64.38 346 GLY A C 1
ATOM 2478 O O . GLY A 1 346 ? 34.065 -2.045 -20.640 1.00 64.38 346 GLY A O 1
ATOM 2479 N N . LEU A 1 347 ? 33.007 -1.348 -22.508 1.00 73.88 347 LEU A N 1
ATOM 2480 C CA . LEU A 1 347 ? 31.702 -1.980 -22.266 1.00 73.88 347 LEU A CA 1
ATOM 2481 C C . LEU A 1 347 ? 31.578 -3.247 -23.124 1.00 73.88 347 LEU A C 1
ATOM 2483 O O . LEU A 1 347 ? 32.302 -3.366 -24.112 1.00 73.88 347 LEU A O 1
ATOM 2487 N N . GLY A 1 348 ? 30.675 -4.168 -22.794 1.00 77.06 348 GLY A N 1
ATOM 2488 C CA . GLY A 1 348 ? 30.425 -5.376 -23.584 1.00 77.06 348 GLY A CA 1
ATOM 2489 C C . GLY A 1 348 ? 31.520 -6.442 -23.476 1.00 77.06 348 GLY A C 1
ATOM 2490 O O . GLY A 1 348 ? 32.489 -6.317 -22.723 1.00 77.06 348 GLY A O 1
ATOM 2491 N N . MET A 1 349 ? 31.366 -7.523 -24.241 1.00 80.94 349 MET A N 1
ATOM 2492 C CA . MET A 1 349 ? 32.258 -8.683 -24.202 1.00 80.94 349 MET A CA 1
ATOM 2493 C C . MET A 1 349 ? 32.839 -8.981 -25.586 1.00 80.94 349 MET A C 1
ATOM 2495 O O . MET A 1 349 ? 32.115 -9.053 -26.578 1.00 80.94 349 MET A O 1
ATOM 2499 N N . GLU A 1 350 ? 34.163 -9.153 -25.644 1.00 82.69 350 GLU A N 1
ATOM 2500 C CA . GLU A 1 350 ? 34.860 -9.707 -26.809 1.00 82.69 350 GLU A CA 1
ATOM 2501 C C . GLU A 1 350 ? 34.972 -11.226 -26.640 1.00 82.69 350 GLU A C 1
ATOM 2503 O O . GLU A 1 350 ? 35.531 -11.727 -25.658 1.00 82.69 350 GLU A O 1
ATOM 2508 N N . GLU A 1 351 ? 34.432 -11.955 -27.606 1.00 83.88 351 GLU A N 1
ATOM 2509 C CA . GLU A 1 351 ? 34.457 -13.407 -27.660 1.00 83.88 351 GLU A CA 1
ATOM 2510 C C . GLU A 1 351 ? 35.824 -13.936 -28.096 1.00 83.88 351 GLU A C 1
ATOM 2512 O O . GLU A 1 351 ? 36.663 -13.253 -28.687 1.00 83.88 351 GLU A O 1
ATOM 2517 N N . THR A 1 352 ? 36.064 -15.219 -27.831 1.00 84.50 352 THR A N 1
ATOM 2518 C CA . THR A 1 352 ? 37.363 -15.850 -28.135 1.00 84.50 352 THR A CA 1
ATOM 2519 C C . THR A 1 352 ? 37.715 -15.907 -29.625 1.00 84.50 352 THR A C 1
ATOM 2521 O O . THR A 1 352 ? 38.885 -16.102 -29.967 1.00 84.50 352 THR A O 1
ATOM 2524 N N . ASP A 1 353 ? 36.728 -15.771 -30.508 1.00 86.81 353 ASP A N 1
ATOM 2525 C CA . ASP A 1 353 ? 36.890 -15.719 -31.961 1.00 86.81 353 ASP A CA 1
ATOM 2526 C C . ASP A 1 353 ? 37.049 -14.285 -32.504 1.00 86.81 353 ASP A C 1
ATOM 2528 O O . ASP A 1 353 ? 37.261 -14.119 -33.707 1.00 86.81 353 ASP A O 1
ATOM 2532 N N . GLY A 1 354 ? 37.022 -13.277 -31.625 1.00 82.19 354 GLY A N 1
ATOM 2533 C CA . GLY A 1 354 ? 37.171 -11.862 -31.951 1.00 82.19 354 GLY A CA 1
ATOM 2534 C C . GLY A 1 354 ? 35.867 -11.142 -32.295 1.00 82.19 354 GLY A C 1
ATOM 2535 O O . GLY A 1 354 ? 35.935 -9.965 -32.646 1.00 82.19 354 GLY A O 1
ATOM 2536 N N . SER A 1 355 ? 34.697 -11.798 -32.227 1.00 85.81 355 SER A N 1
ATOM 2537 C CA . SER A 1 355 ? 33.421 -11.068 -32.273 1.00 85.81 355 SER A CA 1
ATOM 2538 C C . SER A 1 355 ? 33.207 -10.268 -30.991 1.00 85.81 355 SER A C 1
ATOM 2540 O O . SER A 1 355 ? 33.760 -10.598 -29.944 1.00 85.81 355 SER A O 1
ATOM 2542 N N . TYR A 1 356 ? 32.390 -9.224 -31.054 1.00 85.31 356 TYR A N 1
ATOM 2543 C CA . TYR A 1 356 ? 32.127 -8.353 -29.913 1.00 85.31 356 TYR A CA 1
ATOM 2544 C C . TYR A 1 356 ? 30.643 -8.028 -29.810 1.00 85.31 356 TYR A C 1
ATOM 2546 O O . TYR A 1 356 ? 30.036 -7.647 -30.809 1.00 85.31 356 TYR A O 1
ATOM 2554 N N . LEU A 1 357 ? 30.092 -8.113 -28.599 1.00 86.12 357 LEU A N 1
ATOM 2555 C CA . LEU A 1 357 ? 28.714 -7.743 -28.291 1.00 86.12 357 LEU A CA 1
ATOM 2556 C C . LEU A 1 357 ? 28.691 -6.772 -27.109 1.00 86.12 357 LEU A C 1
ATOM 2558 O O . LEU A 1 357 ? 29.148 -7.098 -26.013 1.00 86.12 357 LEU A O 1
ATOM 2562 N N . ALA A 1 358 ? 28.115 -5.595 -27.324 1.00 85.00 358 ALA A N 1
ATOM 2563 C CA . ALA A 1 358 ? 27.744 -4.668 -26.266 1.00 85.00 358 ALA A CA 1
ATOM 2564 C C . ALA A 1 358 ? 26.238 -4.463 -26.281 1.00 85.00 358 ALA A C 1
ATOM 2566 O O . ALA A 1 358 ? 25.660 -4.126 -27.317 1.00 85.00 358 ALA A O 1
ATOM 2567 N N . ARG A 1 359 ? 25.613 -4.650 -25.121 1.00 87.25 359 ARG A N 1
ATOM 2568 C CA . ARG A 1 359 ? 24.180 -4.462 -24.959 1.00 87.25 359 ARG A CA 1
ATOM 2569 C C . ARG A 1 359 ? 23.861 -3.871 -23.596 1.00 87.25 359 ARG A C 1
ATOM 2571 O O . ARG A 1 359 ? 24.479 -4.249 -22.608 1.00 87.25 359 ARG A O 1
ATOM 2578 N N . GLY A 1 360 ? 22.910 -2.951 -23.541 1.00 89.06 360 GLY A N 1
ATOM 2579 C CA . GLY A 1 360 ? 22.488 -2.325 -22.295 1.00 89.06 360 GLY A CA 1
ATOM 2580 C C . GLY A 1 360 ? 21.513 -1.188 -22.540 1.00 89.06 360 GLY A C 1
ATOM 2581 O O . GLY A 1 360 ? 20.649 -1.296 -23.405 1.00 89.06 360 GLY A O 1
ATOM 2582 N N . PHE A 1 361 ? 21.645 -0.088 -21.804 1.00 91.75 361 PHE A N 1
ATOM 2583 C CA . PHE A 1 361 ? 20.697 1.024 -21.875 1.00 91.75 361 PHE A CA 1
ATOM 2584 C C . PHE A 1 361 ? 21.390 2.386 -21.807 1.00 91.75 361 PHE A C 1
ATOM 2586 O O . PHE A 1 361 ? 22.484 2.529 -21.263 1.00 91.75 361 PHE A O 1
ATOM 2593 N N . LEU A 1 362 ? 20.738 3.407 -22.363 1.00 91.12 362 LEU A N 1
ATOM 2594 C CA . LEU A 1 362 ? 21.227 4.786 -22.385 1.00 91.12 362 LEU A CA 1
ATOM 2595 C C . LEU A 1 362 ? 20.288 5.696 -21.589 1.00 91.12 362 LEU A C 1
ATOM 2597 O O . LEU A 1 362 ? 19.105 5.799 -21.909 1.00 91.12 362 LEU A O 1
ATOM 2601 N N . VAL A 1 363 ? 20.831 6.408 -20.604 1.00 93.69 363 VAL A N 1
ATOM 2602 C CA . VAL A 1 363 ? 20.136 7.449 -19.834 1.00 93.69 363 VAL A CA 1
ATOM 2603 C C . VAL A 1 363 ? 20.609 8.820 -20.297 1.00 93.69 363 VAL A C 1
ATOM 2605 O O . VAL A 1 363 ? 21.802 9.045 -20.478 1.00 93.69 363 VAL A O 1
ATOM 2608 N N . VAL A 1 364 ? 19.683 9.755 -20.482 1.00 94.06 364 VAL A N 1
ATOM 2609 C CA . VAL A 1 364 ? 19.956 11.126 -20.923 1.00 94.06 364 VAL A CA 1
ATOM 2610 C C . VAL A 1 364 ? 19.263 12.093 -19.983 1.00 94.06 364 VAL A C 1
ATOM 2612 O O . VAL A 1 364 ? 18.048 12.034 -19.830 1.00 94.06 364 VAL A O 1
ATOM 2615 N N . VAL A 1 365 ? 20.016 13.017 -19.395 1.00 95.44 365 VAL A N 1
ATOM 2616 C CA . VAL A 1 365 ? 19.513 14.016 -18.447 1.00 95.44 365 VAL A CA 1
ATOM 2617 C C . VAL A 1 365 ? 19.802 15.417 -18.979 1.00 95.44 365 VAL A C 1
ATOM 2619 O O . VAL A 1 365 ? 20.940 15.736 -19.322 1.00 95.44 365 VAL A O 1
ATOM 2622 N N . ALA A 1 366 ? 18.782 16.274 -19.040 1.00 95.31 366 ALA A N 1
ATOM 2623 C CA . ALA A 1 366 ? 18.970 17.696 -19.306 1.00 95.31 366 ALA A CA 1
ATOM 2624 C C . ALA A 1 366 ? 19.606 18.385 -18.092 1.00 95.31 366 ALA A C 1
ATOM 2626 O O . ALA A 1 366 ? 19.045 18.362 -16.992 1.00 95.31 366 ALA A O 1
ATOM 2627 N N . THR A 1 367 ? 20.752 19.036 -18.294 1.00 94.38 367 THR A N 1
ATOM 2628 C CA . THR A 1 367 ? 21.468 19.751 -17.231 1.00 94.38 367 THR A CA 1
ATOM 2629 C C . THR A 1 367 ? 21.829 21.178 -17.630 1.00 94.38 367 THR A C 1
ATOM 2631 O O . THR A 1 367 ? 21.779 21.559 -18.801 1.00 94.38 367 THR A O 1
ATOM 2634 N N . ASP A 1 368 ? 22.234 21.979 -16.648 1.00 91.62 368 ASP A N 1
ATOM 2635 C CA . ASP A 1 368 ? 22.974 23.217 -16.894 1.00 91.62 368 ASP A CA 1
ATOM 2636 C C . ASP A 1 368 ? 24.494 22.981 -16.987 1.00 91.62 368 ASP A C 1
ATOM 2638 O O . ASP A 1 368 ? 24.968 21.842 -16.966 1.00 91.62 368 ASP A O 1
ATOM 2642 N N . SER A 1 369 ? 25.268 24.068 -17.094 1.00 86.62 369 SER A N 1
ATOM 2643 C CA . SER A 1 369 ? 26.735 24.039 -17.195 1.00 86.62 369 SER A CA 1
ATOM 2644 C C . SER A 1 369 ? 27.452 23.534 -15.942 1.00 86.62 369 SER A C 1
ATOM 2646 O O . SER A 1 369 ? 28.642 23.235 -16.010 1.00 86.62 369 SER A O 1
ATOM 2648 N N . GLU A 1 370 ? 26.753 23.439 -14.811 1.00 86.25 370 GLU A N 1
ATOM 2649 C CA . GLU A 1 370 ? 27.265 22.885 -13.558 1.00 86.25 370 GLU A CA 1
ATOM 2650 C C . GLU A 1 370 ? 26.700 21.484 -13.279 1.00 86.25 370 GLU A C 1
ATOM 2652 O O . GLU A 1 370 ? 26.750 21.025 -12.141 1.00 86.25 370 GLU A O 1
ATOM 2657 N N . PHE A 1 371 ? 26.172 20.804 -14.307 1.00 88.06 371 PHE A N 1
ATOM 2658 C CA . PHE A 1 371 ? 25.623 19.448 -14.213 1.00 88.06 371 PHE A CA 1
ATOM 2659 C C . PHE A 1 371 ? 24.466 19.331 -13.211 1.00 88.06 371 PHE A C 1
ATOM 2661 O O . PHE A 1 371 ? 24.263 18.289 -12.586 1.00 88.06 371 PHE A O 1
ATOM 2668 N N . ARG A 1 372 ? 23.684 20.401 -13.036 1.00 91.81 372 ARG A N 1
ATOM 2669 C CA . ARG A 1 372 ? 22.464 20.362 -12.220 1.00 91.81 372 ARG A CA 1
ATOM 2670 C C . ARG A 1 372 ? 21.273 19.994 -13.103 1.00 91.81 372 ARG A C 1
ATOM 2672 O O . ARG A 1 372 ? 21.175 20.564 -14.193 1.00 91.81 372 ARG A O 1
ATOM 2679 N N . PRO A 1 373 ? 20.377 19.088 -12.671 1.00 94.75 373 PRO A N 1
ATOM 2680 C CA . PRO A 1 373 ? 19.174 18.755 -13.427 1.00 94.75 373 PRO A CA 1
ATOM 2681 C C . PRO A 1 373 ? 18.316 20.000 -13.673 1.00 94.75 373 PRO A C 1
ATOM 2683 O O . PRO A 1 373 ? 18.073 20.787 -12.752 1.00 94.75 373 PRO A O 1
ATOM 2686 N N . ILE A 1 374 ? 17.851 20.178 -14.909 1.00 95.06 374 ILE A N 1
ATOM 2687 C CA . ILE A 1 374 ? 16.981 21.298 -15.282 1.00 95.06 374 ILE A CA 1
ATOM 2688 C C . ILE A 1 374 ? 15.682 20.827 -15.923 1.00 95.06 374 ILE A C 1
ATOM 2690 O O . ILE A 1 374 ? 15.589 19.739 -16.492 1.00 95.06 374 ILE A O 1
ATOM 2694 N N . ARG A 1 375 ? 14.682 21.708 -15.894 1.00 94.44 375 ARG A N 1
ATOM 2695 C CA . ARG A 1 375 ? 13.458 21.541 -16.667 1.00 94.44 375 ARG A CA 1
ATOM 2696 C C . ARG A 1 375 ? 13.692 21.878 -18.132 1.00 94.44 375 ARG A C 1
ATOM 2698 O O . ARG A 1 375 ? 13.873 23.038 -18.491 1.00 94.44 375 ARG A O 1
ATOM 2705 N N . HIS A 1 376 ? 13.604 20.866 -18.980 1.00 93.81 376 HIS A N 1
ATOM 2706 C CA . HIS A 1 376 ? 13.603 20.969 -20.433 1.00 93.81 376 HIS A CA 1
ATOM 2707 C C . HIS A 1 376 ? 12.679 19.903 -21.044 1.00 93.81 376 HIS A C 1
ATOM 2709 O O . HIS A 1 376 ? 13.152 18.977 -21.692 1.00 93.81 376 HIS A O 1
ATOM 2715 N N . ASN A 1 377 ? 11.355 20.029 -20.863 1.00 92.50 377 ASN A N 1
ATOM 2716 C CA . ASN A 1 377 ? 10.328 19.069 -21.339 1.00 92.50 377 ASN A CA 1
ATOM 2717 C C . ASN A 1 377 ? 10.089 19.126 -22.863 1.00 92.50 377 ASN A C 1
ATOM 2719 O O . ASN A 1 377 ? 8.960 19.164 -23.345 1.00 92.50 377 ASN A O 1
ATOM 2723 N N . HIS A 1 378 ? 11.174 19.189 -23.616 1.00 87.25 378 HIS A N 1
ATOM 2724 C CA . HIS A 1 378 ? 11.219 19.419 -25.055 1.00 87.25 378 HIS A CA 1
ATOM 2725 C C . HIS A 1 378 ? 12.123 18.400 -25.761 1.00 87.25 378 HIS A C 1
ATOM 2727 O O . HIS A 1 378 ? 12.361 18.502 -26.968 1.00 87.25 378 HIS A O 1
ATOM 2733 N N . LEU A 1 379 ? 12.639 17.417 -25.010 1.00 92.31 379 LEU A N 1
ATOM 2734 C CA . LEU A 1 379 ? 13.383 16.295 -25.561 1.00 92.31 379 LEU A CA 1
ATOM 2735 C C . LEU A 1 379 ? 12.430 15.164 -25.906 1.00 92.31 379 LEU A C 1
ATOM 2737 O O . LEU A 1 379 ? 11.565 14.816 -25.113 1.00 92.31 379 LEU A O 1
ATOM 2741 N N . SER A 1 380 ? 12.636 14.561 -27.067 1.00 91.88 380 SER A N 1
ATOM 2742 C CA . SER A 1 380 ? 12.025 13.288 -27.461 1.00 91.88 380 SER A CA 1
ATOM 2743 C C . SER A 1 380 ? 13.103 12.393 -28.056 1.00 91.88 380 SER A C 1
ATOM 2745 O O . SER A 1 380 ? 14.084 12.897 -28.615 1.00 91.88 380 SER A O 1
ATOM 2747 N N . GLY A 1 381 ? 12.938 11.080 -27.924 1.00 90.38 381 GLY A N 1
ATOM 2748 C CA . GLY A 1 381 ? 13.910 10.104 -28.399 1.00 90.38 381 GLY A CA 1
ATOM 2749 C C . GLY A 1 381 ? 13.257 8.935 -29.121 1.00 90.38 381 GLY A C 1
ATOM 2750 O O . GLY A 1 381 ? 12.143 8.531 -28.792 1.00 90.38 381 GLY A O 1
ATOM 2751 N N . ALA A 1 382 ? 13.969 8.392 -30.098 1.00 90.62 382 ALA A N 1
ATOM 2752 C CA . ALA A 1 382 ? 13.606 7.165 -30.793 1.00 90.62 382 ALA A CA 1
ATOM 2753 C C . ALA A 1 382 ? 14.877 6.394 -31.135 1.00 90.62 382 ALA A C 1
ATOM 2755 O O . ALA A 1 382 ? 15.936 6.996 -31.328 1.00 90.62 382 ALA A O 1
ATOM 2756 N N . ALA A 1 383 ? 14.782 5.076 -31.196 1.00 90.25 383 ALA A N 1
ATOM 2757 C CA . ALA A 1 383 ? 15.895 4.232 -31.579 1.00 90.25 383 ALA A CA 1
ATOM 2758 C C . ALA A 1 383 ? 15.436 3.116 -32.509 1.00 90.25 383 ALA A C 1
ATOM 2760 O O . ALA A 1 383 ? 14.309 2.628 -32.425 1.00 90.25 383 ALA A O 1
ATOM 2761 N N . VAL A 1 384 ? 16.327 2.743 -33.423 1.00 89.94 384 VAL A N 1
ATOM 2762 C CA . VAL A 1 384 ? 16.107 1.665 -34.381 1.00 89.94 384 VAL A CA 1
ATOM 2763 C C . VAL A 1 384 ? 17.281 0.705 -34.296 1.00 89.94 384 VAL A C 1
ATOM 2765 O O . VAL A 1 384 ? 18.398 1.070 -34.661 1.00 89.94 384 VAL A O 1
ATOM 2768 N N . ILE A 1 385 ? 17.025 -0.513 -33.833 1.00 88.81 385 ILE A N 1
ATOM 2769 C CA . ILE A 1 385 ? 17.988 -1.614 -33.867 1.00 88.81 385 ILE A CA 1
ATOM 2770 C C . ILE A 1 385 ? 17.917 -2.220 -35.265 1.00 88.81 385 ILE A C 1
ATOM 2772 O O . ILE A 1 385 ? 16.834 -2.585 -35.723 1.00 88.81 385 ILE A O 1
ATOM 2776 N N . VAL A 1 386 ? 19.044 -2.276 -35.968 1.00 87.50 386 VAL A N 1
ATOM 2777 C CA . VAL A 1 386 ? 19.123 -2.717 -37.364 1.00 87.50 386 VAL A CA 1
ATOM 2778 C C . VAL A 1 386 ? 20.131 -3.847 -37.493 1.00 87.50 386 VAL A C 1
ATOM 2780 O O . VAL A 1 386 ? 21.262 -3.722 -37.028 1.00 87.50 386 VAL A O 1
ATOM 2783 N N . ASP A 1 387 ? 19.728 -4.906 -38.191 1.00 84.31 387 ASP A N 1
ATOM 2784 C CA . ASP A 1 387 ? 20.599 -5.982 -38.670 1.00 84.31 387 ASP A CA 1
ATOM 2785 C C . ASP A 1 387 ? 20.588 -6.055 -40.217 1.00 84.31 387 ASP A C 1
ATOM 2787 O O . ASP A 1 387 ? 20.027 -5.193 -40.901 1.00 84.31 387 ASP A O 1
ATOM 2791 N N . GLU A 1 388 ? 21.231 -7.067 -40.815 1.00 77.88 388 GLU A N 1
ATOM 2792 C CA . GLU A 1 388 ? 21.292 -7.225 -42.281 1.00 77.88 388 GLU A CA 1
ATOM 2793 C C . GLU A 1 388 ? 19.919 -7.419 -42.969 1.00 77.88 388 GLU A C 1
ATOM 2795 O O . GLU A 1 388 ? 19.782 -7.170 -44.172 1.00 77.88 388 GLU A O 1
ATOM 2800 N N . MET A 1 389 ? 18.910 -7.903 -42.248 1.00 76.88 389 MET A N 1
ATOM 2801 C CA . MET A 1 389 ? 17.617 -8.366 -42.761 1.00 76.88 389 MET A CA 1
ATOM 2802 C C . MET A 1 389 ? 16.396 -7.733 -42.074 1.00 76.88 389 MET A C 1
ATOM 2804 O O . MET A 1 389 ? 15.287 -7.853 -42.606 1.00 76.88 389 MET A O 1
ATOM 2808 N N . SER A 1 390 ? 16.565 -7.081 -40.925 1.00 78.06 390 SER A N 1
ATOM 2809 C CA . SER A 1 390 ? 15.484 -6.599 -40.071 1.00 78.06 390 SER A CA 1
ATOM 2810 C C . SER A 1 390 ? 15.813 -5.256 -39.405 1.00 78.06 390 SER A C 1
ATOM 2812 O O . SER A 1 390 ? 16.964 -4.826 -39.324 1.00 78.06 390 SER A O 1
ATOM 2814 N N . ALA A 1 391 ? 14.760 -4.549 -38.994 1.00 81.44 391 ALA A N 1
ATOM 2815 C CA . ALA A 1 391 ? 14.865 -3.316 -38.230 1.00 81.44 391 ALA A CA 1
ATOM 2816 C C . ALA A 1 391 ? 13.715 -3.245 -37.218 1.00 81.44 391 ALA A C 1
ATOM 2818 O O . ALA A 1 391 ? 12.552 -3.425 -37.594 1.00 81.44 391 ALA A O 1
ATOM 2819 N N . SER A 1 392 ? 14.047 -2.954 -35.964 1.00 82.50 392 SER A N 1
ATOM 2820 C CA . SER A 1 392 ? 13.112 -2.831 -34.845 1.00 82.50 392 SER A CA 1
ATOM 2821 C C . SER A 1 392 ? 13.188 -1.426 -34.266 1.00 82.50 392 SER A C 1
ATOM 2823 O O . SER A 1 392 ? 14.220 -1.026 -33.735 1.00 82.50 392 SER A O 1
ATOM 2825 N N . GLU A 1 393 ? 12.098 -0.670 -34.379 1.00 84.38 393 GLU A N 1
ATOM 2826 C CA . GLU A 1 393 ? 11.992 0.692 -33.851 1.00 84.38 393 GLU A CA 1
ATOM 2827 C C . GLU A 1 393 ? 11.256 0.704 -32.509 1.00 84.38 393 GLU A C 1
ATOM 2829 O O . GLU A 1 393 ? 10.255 0.006 -32.334 1.00 84.38 393 GLU A O 1
ATOM 2834 N N . TYR A 1 394 ? 11.731 1.536 -31.585 1.00 86.19 394 TYR A N 1
ATOM 2835 C CA . TYR A 1 394 ? 11.050 1.853 -30.336 1.00 86.19 394 TYR A CA 1
ATOM 2836 C C . TYR A 1 394 ? 11.272 3.325 -29.960 1.00 86.19 394 TYR A C 1
ATOM 2838 O O . TYR A 1 394 ? 12.267 3.953 -30.334 1.00 86.19 394 TYR A O 1
ATOM 2846 N N . SER A 1 395 ? 10.325 3.901 -29.222 1.00 89.12 395 SER A N 1
ATOM 2847 C CA . SER A 1 395 ? 10.474 5.248 -28.667 1.00 89.12 395 SER A CA 1
ATOM 2848 C C . SER A 1 395 ? 11.223 5.196 -27.341 1.00 89.12 395 SER A C 1
ATOM 2850 O O . SER A 1 395 ? 11.035 4.270 -26.554 1.00 89.12 395 SER A O 1
ATOM 2852 N N . ALA A 1 396 ? 12.054 6.204 -27.079 1.00 91.56 396 ALA A N 1
ATOM 2853 C CA . ALA A 1 396 ? 12.636 6.376 -25.756 1.00 91.56 396 ALA A CA 1
ATOM 2854 C C . ALA A 1 396 ? 11.525 6.628 -24.733 1.00 91.56 396 ALA A C 1
ATOM 2856 O O . ALA A 1 396 ? 10.536 7.306 -25.033 1.00 91.56 396 ALA A O 1
ATOM 2857 N N . MET A 1 397 ? 11.733 6.124 -23.523 1.00 91.56 397 MET A N 1
ATOM 2858 C CA . MET A 1 397 ? 10.924 6.489 -22.370 1.00 91.56 397 MET A CA 1
ATOM 2859 C C . MET A 1 397 ? 11.310 7.898 -21.938 1.00 91.56 397 MET A C 1
ATOM 2861 O O . MET A 1 397 ? 12.501 8.216 -21.891 1.00 91.56 397 MET A O 1
ATOM 2865 N N . ALA A 1 398 ? 10.332 8.748 -21.644 1.00 92.06 398 ALA A N 1
ATOM 2866 C CA . ALA A 1 398 ? 10.581 10.139 -21.303 1.00 92.06 398 ALA A CA 1
ATOM 2867 C C . ALA A 1 398 ? 9.912 10.523 -19.983 1.00 92.06 398 ALA A C 1
ATOM 2869 O O . ALA A 1 398 ? 8.721 10.298 -19.798 1.00 92.06 398 ALA A O 1
ATOM 2870 N N . TRP A 1 399 ? 10.671 11.178 -19.100 1.00 93.44 399 TRP A N 1
ATOM 2871 C CA . TRP A 1 399 ? 10.163 11.738 -17.847 1.00 93.44 399 TRP A CA 1
ATOM 2872 C C . TRP A 1 399 ? 10.183 13.266 -17.915 1.00 93.44 399 TRP A C 1
ATOM 2874 O O . TRP A 1 399 ? 11.259 13.889 -17.886 1.00 93.44 399 TRP A O 1
ATOM 2884 N N . PRO A 1 400 ? 9.016 13.912 -18.048 1.00 91.50 400 PRO A N 1
ATOM 2885 C CA . PRO A 1 400 ? 8.911 15.354 -17.899 1.00 91.50 400 PRO A CA 1
ATOM 2886 C C . PRO A 1 400 ? 9.063 15.774 -16.434 1.00 91.50 400 PRO A C 1
ATOM 2888 O O . PRO A 1 400 ? 8.717 15.050 -15.508 1.00 91.50 400 PRO A O 1
ATOM 2891 N N . VAL A 1 401 ? 9.545 16.997 -16.231 1.00 89.12 401 VAL A N 1
ATOM 2892 C CA . VAL A 1 401 ? 9.424 17.712 -14.956 1.00 89.12 401 VAL A CA 1
ATOM 2893 C C . VAL A 1 401 ? 7.983 18.171 -14.807 1.00 89.12 401 VAL A C 1
ATOM 2895 O O . VAL A 1 401 ? 7.493 18.932 -15.653 1.00 89.12 401 VAL A O 1
ATOM 2898 N N . VAL A 1 402 ? 7.329 17.749 -13.732 1.00 85.75 402 VAL A N 1
ATOM 2899 C CA . VAL A 1 402 ? 5.925 18.077 -13.446 1.00 85.75 402 VAL A CA 1
ATOM 2900 C C . VAL A 1 402 ? 5.760 19.220 -12.469 1.00 85.75 402 VAL A C 1
ATOM 2902 O O . VAL A 1 402 ? 4.714 19.871 -12.463 1.00 85.75 402 VAL A O 1
ATOM 2905 N N . ASN A 1 403 ? 6.812 19.537 -11.713 1.00 80.81 403 ASN A N 1
ATOM 2906 C CA . ASN A 1 403 ? 6.809 20.664 -10.797 1.00 80.81 403 ASN A CA 1
ATOM 2907 C C . ASN A 1 403 ? 6.589 21.988 -11.550 1.00 80.81 403 ASN A C 1
ATOM 2909 O O . ASN A 1 403 ? 7.510 22.580 -12.124 1.00 80.81 403 ASN A O 1
ATOM 2913 N N . ALA A 1 404 ? 5.352 22.486 -11.514 1.00 74.56 404 ALA A N 1
ATOM 2914 C CA . ALA A 1 404 ? 4.942 23.700 -12.215 1.00 74.56 404 ALA A CA 1
ATOM 2915 C C . ALA A 1 404 ? 5.650 24.970 -11.706 1.00 74.56 404 ALA A C 1
ATOM 2917 O O . ALA A 1 404 ? 5.668 25.985 -12.406 1.00 74.56 404 ALA A O 1
ATOM 2918 N N . SER A 1 405 ? 6.250 24.919 -10.511 1.00 81.06 405 SER A N 1
ATOM 2919 C CA . SER A 1 405 ? 7.013 26.033 -9.939 1.00 81.06 405 SER A CA 1
ATOM 2920 C C . SER A 1 405 ? 8.367 26.229 -10.623 1.00 81.06 405 SER A C 1
ATOM 2922 O O . SER A 1 405 ? 8.940 27.317 -10.539 1.00 81.06 405 SER A O 1
ATOM 2924 N N . VAL A 1 406 ? 8.883 25.203 -11.309 1.00 83.44 406 VAL A N 1
ATOM 2925 C CA . VAL A 1 406 ? 10.159 25.272 -12.021 1.00 83.44 406 VAL A CA 1
ATOM 2926 C C . VAL A 1 406 ? 9.915 25.806 -13.441 1.00 83.44 406 VAL A C 1
ATOM 2928 O O . VAL A 1 406 ? 9.205 25.178 -14.236 1.00 83.44 406 VAL A O 1
ATOM 2931 N N . PRO A 1 407 ? 10.464 26.977 -13.813 1.00 83.00 407 PRO A N 1
ATOM 2932 C CA . PRO A 1 407 ? 10.350 27.484 -15.177 1.00 83.00 407 PRO A CA 1
ATOM 2933 C C . PRO A 1 407 ? 11.216 26.668 -16.148 1.00 83.00 407 PRO A C 1
ATOM 2935 O O . PRO A 1 407 ? 12.119 25.945 -15.737 1.00 83.00 407 PRO A O 1
ATOM 2938 N N . GLN A 1 408 ? 10.974 26.814 -17.451 1.00 87.81 408 GLN A N 1
ATOM 2939 C CA . GLN A 1 408 ? 11.848 26.266 -18.496 1.00 87.81 408 GLN A CA 1
ATOM 2940 C C . GLN A 1 408 ? 13.306 26.720 -18.279 1.00 87.81 408 GLN A C 1
ATOM 2942 O O . GLN A 1 408 ? 13.562 27.908 -18.075 1.00 87.81 408 GLN A O 1
ATOM 2947 N N . GLY A 1 409 ? 14.246 25.774 -18.299 1.00 88.06 409 GLY A N 1
ATOM 2948 C CA . GLY A 1 409 ? 15.664 25.976 -17.983 1.00 88.06 409 GLY A CA 1
ATOM 2949 C C . GLY A 1 409 ? 15.978 26.168 -16.493 1.00 88.06 409 GLY A C 1
ATOM 2950 O O . GLY A 1 409 ? 17.132 26.398 -16.141 1.00 88.06 409 GLY A O 1
ATOM 2951 N N . GLY A 1 410 ? 14.972 26.112 -15.614 1.00 91.56 410 GLY A N 1
ATOM 2952 C CA . GLY A 1 410 ? 15.140 26.194 -14.166 1.00 91.56 410 GLY A CA 1
ATOM 2953 C C . GLY A 1 410 ? 15.675 24.892 -13.574 1.00 91.56 410 GLY A C 1
ATOM 2954 O O . GLY A 1 410 ? 15.410 23.816 -14.102 1.00 91.56 410 GLY A O 1
ATOM 2955 N N . ILE A 1 411 ? 16.410 25.006 -12.469 1.00 94.44 411 ILE A N 1
ATOM 2956 C CA . ILE A 1 411 ? 16.948 23.868 -11.713 1.00 94.44 411 ILE A CA 1
ATOM 2957 C C . ILE A 1 411 ? 15.800 23.131 -11.019 1.00 94.44 411 ILE A C 1
ATOM 2959 O O . ILE A 1 411 ? 14.910 23.774 -10.457 1.00 94.44 411 ILE A O 1
ATOM 2963 N N . VAL A 1 412 ? 15.834 21.802 -11.061 1.00 91.31 412 VAL A N 1
ATOM 2964 C CA . VAL A 1 412 ? 14.838 20.921 -10.436 1.00 91.31 412 VAL A CA 1
ATOM 2965 C C . VAL A 1 412 ? 15.385 20.366 -9.119 1.00 91.31 412 VAL A C 1
ATOM 2967 O O . VAL A 1 412 ? 16.596 20.178 -8.977 1.00 91.31 412 VAL A O 1
ATOM 2970 N N . GLY A 1 413 ? 14.500 20.126 -8.149 1.00 85.75 413 GLY A N 1
ATOM 2971 C CA . GLY A 1 413 ? 14.871 19.646 -6.820 1.00 85.75 413 GLY A CA 1
ATOM 2972 C C . GLY A 1 413 ? 15.776 20.628 -6.067 1.00 85.75 413 GLY A C 1
ATOM 2973 O O . GLY A 1 413 ? 15.643 21.850 -6.169 1.00 85.75 413 GLY A O 1
ATOM 2974 N N . ASP A 1 414 ? 16.732 20.092 -5.312 1.00 83.44 414 ASP A N 1
ATOM 2975 C CA . ASP A 1 414 ? 17.769 20.872 -4.623 1.00 83.44 414 ASP A CA 1
ATOM 2976 C C . ASP A 1 414 ? 18.949 21.248 -5.538 1.00 83.44 414 ASP A C 1
ATOM 2978 O O . ASP A 1 414 ? 19.906 21.895 -5.100 1.00 83.44 414 ASP A O 1
ATOM 2982 N N . GLY A 1 415 ? 18.887 20.852 -6.813 1.00 79.81 415 GLY A N 1
ATOM 2983 C CA . GLY A 1 415 ? 19.983 20.992 -7.753 1.00 79.81 415 GLY A CA 1
ATOM 2984 C C . GLY A 1 415 ? 21.199 20.151 -7.388 1.00 79.81 415 GLY A C 1
ATOM 2985 O O . GLY A 1 415 ? 22.284 20.499 -7.846 1.00 79.81 415 GLY A O 1
ATOM 2986 N N . SER A 1 416 ? 21.051 19.104 -6.569 1.00 77.25 416 SER A N 1
ATOM 2987 C CA . SER A 1 416 ? 22.024 18.014 -6.455 1.00 77.25 416 SER A CA 1
ATOM 2988 C C . SER A 1 416 ? 21.954 17.135 -7.710 1.00 77.25 416 SER A C 1
ATOM 2990 O O . SER A 1 416 ? 21.024 17.253 -8.504 1.00 77.25 416 SER A O 1
ATOM 2992 N N . GLY A 1 417 ? 22.946 16.275 -7.949 1.00 83.94 417 GLY A N 1
ATOM 2993 C CA . GLY A 1 417 ? 22.978 15.356 -9.098 1.00 83.94 417 GLY A CA 1
ATOM 2994 C C . GLY A 1 417 ? 21.973 14.213 -8.948 1.00 83.94 417 GLY A C 1
ATOM 2995 O O . GLY A 1 417 ? 22.329 13.051 -9.087 1.00 83.94 417 GLY A O 1
ATOM 2996 N N . THR A 1 418 ? 20.740 14.534 -8.571 1.00 91.50 418 THR A N 1
ATOM 2997 C CA . THR A 1 418 ? 19.679 13.598 -8.224 1.00 91.50 418 THR A CA 1
ATOM 2998 C C . THR A 1 418 ? 18.431 13.976 -9.006 1.00 91.50 418 THR A C 1
ATOM 3000 O O . THR A 1 418 ? 17.975 15.116 -8.954 1.00 91.50 418 THR A O 1
ATOM 3003 N N . VAL A 1 419 ? 17.873 13.012 -9.725 1.00 93.88 419 VAL A N 1
ATOM 3004 C CA . VAL A 1 419 ? 16.581 13.109 -10.403 1.00 93.88 419 VAL A CA 1
ATOM 3005 C C . VAL A 1 419 ? 15.595 12.245 -9.626 1.00 93.88 419 VAL A C 1
ATOM 3007 O O . VAL A 1 419 ? 15.765 11.026 -9.561 1.00 93.88 419 VAL A O 1
ATOM 3010 N N . ASN A 1 420 ? 14.579 12.884 -9.043 1.00 92.62 420 ASN A N 1
ATOM 3011 C CA . ASN A 1 420 ? 13.502 12.221 -8.307 1.00 92.62 420 ASN A CA 1
ATOM 3012 C C . ASN A 1 420 ? 12.330 11.954 -9.258 1.00 92.62 420 ASN A C 1
ATOM 3014 O O . ASN A 1 420 ? 11.642 12.888 -9.669 1.00 92.62 420 ASN A O 1
ATOM 3018 N N . LEU A 1 421 ? 12.126 10.692 -9.631 1.00 92.31 421 LEU A N 1
ATOM 3019 C CA . LEU A 1 421 ? 11.033 10.235 -10.492 1.00 92.31 421 LEU A CA 1
ATOM 3020 C C . LEU A 1 421 ? 9.827 9.857 -9.622 1.00 92.31 421 LEU A C 1
ATOM 3022 O O . LEU A 1 421 ? 9.497 8.682 -9.481 1.00 92.31 421 LEU A O 1
ATOM 3026 N N . ASP A 1 422 ? 9.231 10.844 -8.955 1.00 87.12 422 ASP A N 1
ATOM 3027 C CA . ASP A 1 422 ? 8.294 10.656 -7.836 1.00 87.12 422 ASP A CA 1
ATOM 3028 C C . ASP A 1 422 ? 6.870 11.173 -8.097 1.00 87.12 422 ASP A C 1
ATOM 3030 O O . ASP A 1 422 ? 6.005 11.063 -7.232 1.00 87.12 422 ASP A O 1
ATOM 3034 N N . GLY A 1 423 ? 6.609 11.732 -9.279 1.00 84.88 423 GLY A N 1
ATOM 3035 C CA . GLY A 1 423 ? 5.347 12.394 -9.613 1.00 84.88 423 GLY A CA 1
ATOM 3036 C C . GLY A 1 423 ? 5.229 13.821 -9.062 1.00 84.88 423 GLY A C 1
ATOM 3037 O O . GLY A 1 423 ? 4.203 14.465 -9.280 1.00 84.88 423 GLY A O 1
ATOM 3038 N N . VAL A 1 424 ? 6.263 14.339 -8.386 1.00 84.19 424 VAL A N 1
ATOM 3039 C CA . VAL A 1 424 ? 6.308 15.689 -7.802 1.00 84.19 424 VAL A CA 1
ATOM 3040 C C . VAL A 1 424 ? 7.345 16.556 -8.510 1.00 84.19 424 VAL A C 1
ATOM 3042 O O . VAL A 1 424 ? 7.004 17.633 -9.007 1.00 84.19 424 VAL A O 1
ATOM 3045 N N . ASP A 1 425 ? 8.599 16.108 -8.580 1.00 87.88 425 ASP A N 1
ATOM 3046 C CA . ASP A 1 425 ? 9.661 16.797 -9.317 1.00 87.88 425 ASP A CA 1
ATOM 3047 C C . ASP A 1 425 ? 9.600 16.408 -10.794 1.00 87.88 425 ASP A C 1
ATOM 3049 O O . ASP A 1 425 ? 9.313 17.242 -11.663 1.00 87.88 425 ASP A O 1
ATOM 3053 N N . TYR A 1 426 ? 9.808 15.123 -11.066 1.00 91.50 426 TYR A N 1
ATOM 3054 C CA . TYR A 1 426 ? 9.617 14.504 -12.370 1.00 91.50 426 TYR A CA 1
ATOM 3055 C C . TYR A 1 426 ? 8.425 13.560 -12.324 1.00 91.50 426 TYR A C 1
ATOM 3057 O O . TYR A 1 426 ? 7.943 13.192 -11.257 1.00 91.50 426 TYR A O 1
ATOM 3065 N N . ALA A 1 427 ? 7.959 13.148 -13.495 1.00 88.69 427 ALA A N 1
ATOM 3066 C CA . ALA A 1 427 ? 7.022 12.050 -13.610 1.00 88.69 427 ALA A CA 1
ATOM 3067 C C . ALA A 1 427 ? 7.508 10.801 -12.846 1.00 88.69 427 ALA A C 1
ATOM 3069 O O . ALA A 1 427 ? 8.707 10.591 -12.661 1.00 88.69 427 ALA A O 1
ATOM 3070 N N . SER A 1 428 ? 6.571 9.978 -12.401 1.00 88.62 428 SER A N 1
ATOM 3071 C CA . SER A 1 428 ? 6.845 8.717 -11.717 1.00 88.62 428 SER A CA 1
ATOM 3072 C C . SER A 1 428 ? 7.129 7.585 -12.706 1.00 88.62 428 SER A C 1
ATOM 3074 O O . SER A 1 428 ? 6.860 7.694 -13.907 1.00 88.62 428 SER A O 1
ATOM 3076 N N . THR A 1 429 ? 7.690 6.488 -12.204 1.00 87.81 429 THR A N 1
ATOM 3077 C CA . THR A 1 429 ? 7.982 5.281 -12.987 1.00 87.81 429 THR A CA 1
ATOM 3078 C C . THR A 1 429 ? 6.979 4.183 -12.638 1.00 87.81 429 THR A C 1
ATOM 3080 O O . THR A 1 429 ? 6.580 4.052 -11.486 1.00 87.81 429 THR A O 1
ATOM 3083 N N . ALA A 1 430 ? 6.575 3.364 -13.605 1.00 86.06 430 ALA A N 1
ATOM 3084 C CA . ALA A 1 430 ? 5.759 2.186 -13.328 1.00 86.06 430 ALA A CA 1
ATOM 3085 C C . ALA A 1 430 ? 6.532 1.106 -12.551 1.00 86.06 430 ALA A C 1
ATOM 3087 O O . ALA A 1 430 ? 7.722 0.926 -12.755 1.00 86.06 430 ALA A O 1
ATOM 3088 N N . ASN A 1 431 ? 5.863 0.342 -11.698 1.00 84.81 431 ASN A N 1
ATOM 3089 C CA . ASN A 1 431 ? 6.369 -0.814 -10.959 1.00 84.81 431 ASN A CA 1
ATOM 3090 C C . ASN A 1 431 ? 5.739 -2.129 -11.438 1.00 84.81 431 ASN A C 1
ATOM 3092 O O . ASN A 1 431 ? 6.109 -3.206 -10.973 1.00 84.81 431 ASN A O 1
ATOM 3096 N N . ARG A 1 432 ? 4.804 -2.048 -12.391 1.00 87.31 432 ARG A N 1
ATOM 3097 C CA . ARG A 1 432 ? 4.134 -3.195 -12.989 1.00 87.31 432 ARG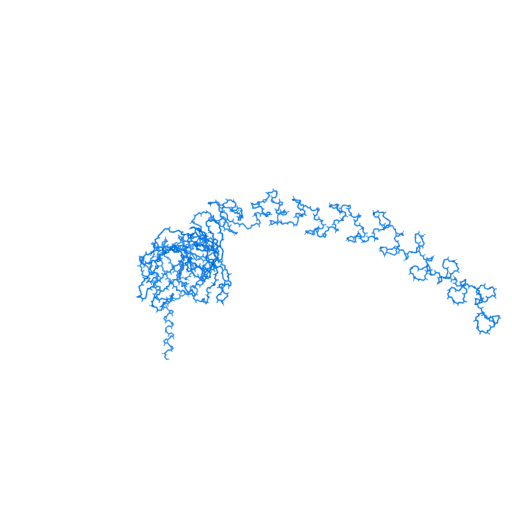 A CA 1
ATOM 3098 C C . ARG A 1 432 ? 4.033 -3.044 -14.497 1.00 87.31 432 ARG A C 1
ATOM 3100 O O . ARG A 1 432 ? 3.608 -2.010 -15.012 1.00 87.31 432 ARG A O 1
ATOM 3107 N N . LEU A 1 433 ? 4.335 -4.120 -15.217 1.00 89.62 433 LEU A N 1
ATOM 3108 C CA . LEU A 1 433 ? 4.159 -4.179 -16.669 1.00 89.62 433 LEU A CA 1
ATOM 3109 C C . LEU A 1 433 ? 3.040 -5.153 -17.018 1.00 89.62 433 LEU A C 1
ATOM 3111 O O . LEU A 1 433 ? 3.035 -6.300 -16.579 1.00 89.62 433 LEU A O 1
ATOM 3115 N N . LEU A 1 434 ? 2.091 -4.710 -17.831 1.00 89.75 434 LEU A N 1
ATOM 3116 C CA . LEU A 1 434 ? 1.076 -5.562 -18.433 1.00 89.75 434 LEU A CA 1
ATOM 3117 C C . LEU A 1 434 ? 1.518 -5.934 -19.839 1.00 89.75 434 LEU A C 1
ATOM 3119 O O . LEU A 1 434 ? 1.910 -5.073 -20.621 1.00 89.75 434 LEU A O 1
ATOM 3123 N N . LEU A 1 435 ? 1.435 -7.214 -20.167 1.00 89.25 435 LEU A N 1
ATOM 3124 C CA . LEU A 1 435 ? 1.847 -7.756 -21.449 1.00 89.25 435 LEU A CA 1
ATOM 3125 C C . LEU A 1 435 ? 0.668 -8.458 -22.117 1.00 89.25 435 LEU A C 1
ATOM 3127 O O . LEU A 1 435 ? 0.136 -9.423 -21.585 1.00 89.25 435 LEU A O 1
ATOM 3131 N N . GLY A 1 436 ? 0.269 -8.021 -23.305 1.00 89.50 436 GLY A N 1
ATOM 3132 C CA . GLY A 1 436 ? -0.558 -8.816 -24.211 1.00 89.50 436 GLY A CA 1
ATOM 3133 C C . GLY A 1 436 ? 0.339 -9.515 -25.224 1.00 89.50 436 GLY A C 1
ATOM 3134 O O . GLY A 1 436 ? 1.107 -8.832 -25.901 1.00 89.50 436 GLY A O 1
ATOM 3135 N N . PHE A 1 437 ? 0.253 -10.844 -25.338 1.00 87.94 437 PHE A N 1
ATOM 3136 C CA . PHE A 1 437 ? 1.184 -11.615 -26.166 1.00 87.94 437 PHE A CA 1
ATOM 3137 C C . PHE A 1 437 ? 0.575 -12.825 -26.879 1.00 87.94 437 PHE A C 1
ATOM 3139 O O . PHE A 1 437 ? -0.442 -13.390 -26.467 1.00 87.94 437 PHE A O 1
ATOM 3146 N N . GLU A 1 438 ? 1.248 -13.248 -27.950 1.00 88.94 438 GLU A N 1
ATOM 3147 C CA . GLU A 1 438 ? 1.053 -14.551 -28.586 1.00 88.94 438 GLU A CA 1
ATOM 3148 C C . GLU A 1 438 ? 2.018 -15.564 -27.943 1.00 88.94 438 GLU A C 1
ATOM 3150 O O . GLU A 1 438 ? 3.227 -15.323 -27.939 1.00 88.94 438 GLU A O 1
ATOM 3155 N N . PRO A 1 439 ? 1.524 -16.679 -27.370 1.00 90.75 439 PRO A N 1
ATOM 3156 C CA . PRO A 1 439 ? 2.376 -17.679 -26.737 1.00 90.75 439 PRO A CA 1
ATOM 3157 C C . PRO A 1 439 ? 3.436 -18.252 -27.675 1.00 90.75 439 PRO A C 1
ATOM 3159 O O . PRO A 1 439 ? 3.182 -18.472 -28.862 1.00 90.75 439 PRO A O 1
ATOM 3162 N N . VAL A 1 440 ? 4.597 -18.583 -27.110 1.00 90.12 440 VAL A N 1
ATOM 3163 C CA . VAL A 1 440 ? 5.745 -19.099 -27.861 1.00 90.12 440 VAL A CA 1
ATOM 3164 C C . VAL A 1 440 ? 5.360 -20.387 -28.587 1.00 90.12 440 VAL A C 1
ATOM 3166 O O . VAL A 1 440 ? 4.981 -21.388 -27.961 1.00 90.12 440 VAL A O 1
ATOM 3169 N N . GLN A 1 441 ? 5.462 -20.376 -29.919 1.00 87.38 441 GLN A N 1
ATOM 3170 C CA . GLN A 1 441 ? 5.157 -21.529 -30.765 1.00 87.38 441 GLN A CA 1
ATOM 3171 C C . GLN A 1 441 ? 5.925 -21.496 -32.092 1.00 87.38 441 GLN A C 1
ATOM 3173 O O . GLN A 1 441 ? 5.694 -20.650 -32.958 1.00 87.38 441 GLN A O 1
ATOM 3178 N N . GLY A 1 442 ? 6.770 -22.502 -32.325 1.00 83.06 442 GLY A N 1
ATOM 3179 C CA . GLY A 1 442 ? 7.500 -22.630 -33.586 1.00 83.06 442 GLY A CA 1
ATOM 3180 C C . GLY A 1 442 ? 8.522 -21.507 -33.754 1.00 83.06 442 GLY A C 1
ATOM 3181 O O . GLY A 1 442 ? 9.542 -21.536 -33.084 1.00 83.06 442 GLY A O 1
ATOM 3182 N N . MET A 1 443 ? 8.256 -20.558 -34.659 1.00 77.31 443 MET A N 1
ATOM 3183 C CA . MET A 1 443 ? 9.105 -19.370 -34.863 1.00 77.31 443 MET A CA 1
ATOM 3184 C C . MET A 1 443 ? 8.543 -18.105 -34.198 1.00 77.31 443 MET A C 1
ATOM 3186 O O . MET A 1 443 ? 9.103 -17.033 -34.386 1.00 77.31 443 MET A O 1
ATOM 3190 N N . ILE A 1 444 ? 7.403 -18.197 -33.504 1.00 80.38 444 ILE A N 1
ATOM 3191 C CA . ILE A 1 444 ? 6.861 -17.075 -32.734 1.00 80.38 444 ILE A CA 1
ATOM 3192 C C . ILE A 1 444 ? 7.572 -17.065 -31.394 1.00 80.38 444 ILE A C 1
ATOM 3194 O O . ILE A 1 444 ? 7.341 -17.955 -30.574 1.00 80.38 444 ILE A O 1
ATOM 3198 N N . ASP A 1 445 ? 8.422 -16.066 -31.215 1.00 86.00 445 ASP A N 1
ATOM 3199 C CA . ASP A 1 445 ? 9.069 -15.755 -29.956 1.00 86.00 445 ASP A CA 1
ATOM 3200 C C . ASP A 1 445 ? 9.261 -14.244 -29.853 1.00 86.00 445 ASP A C 1
ATOM 3202 O O . ASP A 1 445 ? 9.248 -13.518 -30.857 1.00 86.00 445 ASP A O 1
ATOM 3206 N N . HIS A 1 446 ? 9.388 -13.782 -28.624 1.00 85.75 446 HIS A N 1
ATOM 3207 C CA . HIS A 1 446 ? 9.512 -12.380 -28.311 1.00 85.75 446 HIS A CA 1
ATOM 3208 C C . HIS A 1 446 ? 10.578 -12.176 -27.261 1.00 85.75 446 HIS A C 1
ATOM 3210 O O . HIS A 1 446 ? 10.697 -12.971 -26.334 1.00 85.75 446 HIS A O 1
ATOM 3216 N N . GLU A 1 447 ? 11.303 -11.079 -27.389 1.00 88.12 447 GLU A N 1
ATOM 3217 C CA . GLU A 1 447 ? 12.288 -10.684 -26.407 1.00 88.12 447 GLU A CA 1
ATOM 3218 C C . GLU A 1 447 ? 11.716 -9.554 -25.561 1.00 88.12 447 GLU A C 1
ATOM 3220 O O . GLU A 1 447 ? 11.163 -8.580 -26.079 1.00 88.12 447 GLU A O 1
ATOM 3225 N N . VAL A 1 448 ? 11.820 -9.709 -24.248 1.00 90.31 448 VAL A N 1
ATOM 3226 C CA . VAL A 1 448 ? 11.444 -8.683 -23.285 1.00 90.31 448 VAL A CA 1
ATOM 3227 C C . VAL A 1 448 ? 12.717 -8.122 -22.683 1.00 90.31 448 VAL A C 1
ATOM 3229 O O . VAL A 1 448 ? 13.544 -8.876 -22.174 1.00 90.31 448 VAL A O 1
ATOM 3232 N N . VAL A 1 449 ? 12.847 -6.801 -22.735 1.00 90.62 449 VAL A N 1
ATOM 3233 C CA . VAL A 1 449 ? 13.932 -6.051 -22.112 1.00 90.62 449 VAL A CA 1
ATOM 3234 C C . VAL A 1 449 ? 13.373 -5.310 -20.912 1.00 90.62 449 VAL A C 1
ATOM 3236 O O . VAL A 1 449 ? 12.364 -4.621 -21.040 1.00 90.62 449 VAL A O 1
ATOM 3239 N N . LEU A 1 450 ? 14.007 -5.467 -19.757 1.00 91.19 450 LEU A N 1
ATOM 3240 C CA . LEU A 1 450 ? 13.611 -4.921 -18.467 1.00 91.19 450 LEU A CA 1
ATOM 3241 C C . LEU A 1 450 ? 14.763 -4.102 -17.876 1.00 91.19 450 LEU A C 1
ATOM 3243 O O . LEU A 1 450 ? 15.917 -4.521 -17.911 1.00 91.19 450 LEU A O 1
ATOM 3247 N N . LEU A 1 451 ? 14.440 -2.952 -17.294 1.00 90.06 451 LEU A N 1
ATOM 3248 C CA . LEU A 1 451 ? 15.376 -2.017 -16.678 1.00 90.06 451 LEU A CA 1
ATOM 3249 C C . LEU A 1 451 ? 14.821 -1.537 -15.334 1.00 90.06 451 LEU A C 1
ATOM 3251 O O . LEU A 1 451 ? 13.720 -0.988 -15.281 1.00 90.06 451 LEU A O 1
ATOM 3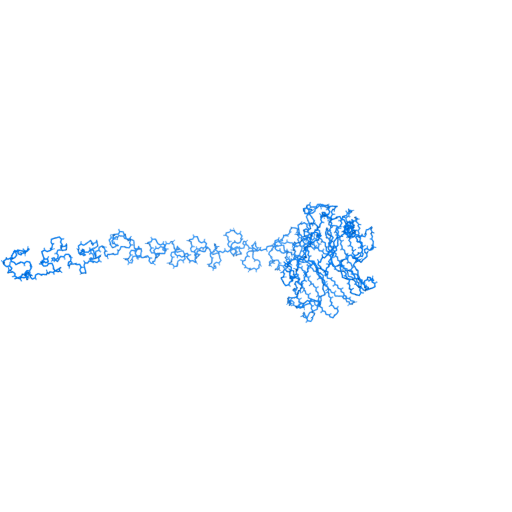255 N N . GLY A 1 452 ? 15.591 -1.711 -14.261 1.00 88.94 452 GLY A N 1
ATOM 3256 C CA . GLY A 1 452 ? 15.281 -1.127 -12.952 1.00 88.94 452 GLY A CA 1
ATOM 3257 C C . GLY A 1 452 ? 15.653 0.358 -12.904 1.00 88.94 452 GLY A C 1
ATOM 3258 O O . GLY A 1 452 ? 16.743 0.731 -13.325 1.00 88.94 452 GLY A O 1
ATOM 3259 N N . MET A 1 453 ? 14.766 1.213 -12.391 1.00 87.38 453 MET A N 1
ATOM 3260 C CA . MET A 1 453 ? 14.911 2.679 -12.472 1.00 87.38 453 MET A CA 1
ATOM 3261 C C . MET A 1 453 ? 15.532 3.355 -11.240 1.00 87.38 453 MET A C 1
ATOM 3263 O O . MET A 1 453 ? 15.687 4.578 -11.234 1.00 87.38 453 MET A O 1
ATOM 3267 N N . ASP A 1 454 ? 15.926 2.586 -10.222 1.00 87.62 454 ASP A N 1
ATOM 3268 C CA . ASP A 1 454 ? 16.775 3.073 -9.128 1.00 87.62 454 ASP A CA 1
ATOM 3269 C C . ASP A 1 454 ? 18.253 2.945 -9.510 1.00 87.62 454 ASP A C 1
ATOM 3271 O O . ASP A 1 454 ? 18.903 1.924 -9.274 1.00 87.62 454 ASP A O 1
ATOM 3275 N N . LEU A 1 455 ? 18.776 3.996 -10.141 1.00 87.94 455 LEU A N 1
ATOM 3276 C CA . LEU A 1 455 ? 20.095 4.009 -10.766 1.00 87.94 455 LEU A CA 1
ATOM 3277 C C . LEU A 1 455 ? 21.082 4.880 -9.983 1.00 87.94 455 LEU A C 1
ATOM 3279 O O . LEU A 1 455 ? 20.817 6.047 -9.688 1.00 87.94 455 LEU A O 1
ATOM 3283 N N . ASP A 1 456 ? 22.268 4.335 -9.706 1.00 87.06 456 ASP A N 1
ATOM 3284 C CA . ASP A 1 456 ? 23.393 5.074 -9.124 1.00 87.06 456 ASP A CA 1
ATOM 3285 C C . ASP A 1 456 ? 24.551 5.170 -10.127 1.00 87.06 456 ASP A C 1
ATOM 3287 O O . ASP A 1 456 ? 25.416 4.301 -10.199 1.00 87.06 456 ASP A O 1
ATOM 3291 N N . LEU A 1 457 ? 24.552 6.248 -10.909 1.00 86.81 457 LEU A N 1
ATOM 3292 C CA . LEU A 1 457 ? 25.497 6.556 -11.988 1.00 86.81 457 LEU A CA 1
ATOM 3293 C C . LEU A 1 457 ? 26.621 7.495 -11.513 1.00 86.81 457 LEU A C 1
ATOM 3295 O O . LEU A 1 457 ? 27.064 8.393 -12.229 1.00 86.81 457 LEU A O 1
ATOM 3299 N N . ARG A 1 458 ? 27.061 7.338 -10.261 1.00 85.25 458 ARG A N 1
ATOM 3300 C CA . ARG A 1 458 ? 28.198 8.080 -9.695 1.00 85.25 458 ARG A CA 1
ATOM 3301 C C . ARG A 1 458 ? 29.474 7.251 -9.814 1.00 85.25 458 ARG A C 1
ATOM 3303 O O . ARG A 1 458 ? 29.521 6.126 -9.332 1.00 85.25 458 ARG A O 1
ATOM 3310 N N . HIS A 1 459 ? 30.554 7.805 -10.350 1.00 76.31 459 HIS A N 1
ATOM 3311 C CA . HIS A 1 459 ? 31.868 7.150 -10.367 1.00 76.31 459 HIS A CA 1
ATOM 3312 C C . HIS A 1 459 ? 32.475 7.017 -8.969 1.00 76.31 459 HIS A C 1
ATOM 3314 O O . HIS A 1 459 ? 33.317 6.153 -8.713 1.00 76.31 459 HIS A O 1
ATOM 3320 N N . SER A 1 460 ? 32.056 7.886 -8.045 1.00 65.69 460 SER A N 1
ATOM 3321 C CA . SER A 1 460 ? 32.408 7.786 -6.627 1.00 65.69 460 SER A CA 1
ATOM 3322 C C . SER A 1 460 ? 31.681 6.646 -5.896 1.00 65.69 460 SER A C 1
ATOM 3324 O O . SER A 1 460 ? 32.088 6.271 -4.791 1.00 65.69 460 SER A O 1
ATOM 3326 N N . SER A 1 461 ? 30.628 6.084 -6.499 1.00 63.66 461 SER A N 1
ATOM 3327 C CA . SER A 1 461 ? 29.898 4.937 -5.973 1.00 63.66 461 SER A CA 1
ATOM 3328 C C . SER A 1 461 ? 30.682 3.645 -6.241 1.00 63.66 461 SER A C 1
ATOM 3330 O O . SER A 1 461 ? 31.105 3.353 -7.354 1.00 63.66 461 SER A O 1
ATOM 3332 N N . ALA A 1 462 ? 30.885 2.853 -5.186 1.00 52.84 462 ALA A N 1
ATOM 3333 C CA . ALA A 1 462 ? 31.292 1.450 -5.288 1.00 52.84 462 ALA A CA 1
ATOM 3334 C C . ALA A 1 462 ? 30.068 0.513 -5.230 1.00 52.84 462 ALA A C 1
ATOM 3336 O O . ALA A 1 462 ? 30.211 -0.664 -4.895 1.00 52.84 462 ALA A O 1
ATOM 3337 N N . ALA A 1 463 ? 28.861 1.054 -5.428 1.00 60.50 463 ALA A N 1
ATOM 3338 C CA . ALA A 1 463 ? 27.622 0.335 -5.201 1.00 60.50 463 ALA A CA 1
ATOM 3339 C C . ALA A 1 463 ? 27.312 -0.545 -6.409 1.00 60.50 463 ALA A C 1
ATOM 3341 O O . ALA A 1 463 ? 27.023 -0.060 -7.498 1.00 60.50 463 ALA A O 1
ATOM 3342 N N . VAL A 1 464 ? 27.373 -1.854 -6.188 1.00 67.19 464 VAL A N 1
ATOM 3343 C CA . VAL A 1 464 ? 26.816 -2.828 -7.119 1.00 67.19 464 VAL A CA 1
ATOM 3344 C C . VAL A 1 464 ? 25.288 -2.675 -7.078 1.00 67.19 464 VAL A C 1
ATOM 3346 O O . VAL A 1 464 ? 24.739 -2.586 -5.975 1.00 67.19 464 VAL A O 1
ATOM 3349 N N . PRO A 1 465 ? 24.584 -2.609 -8.221 1.00 73.94 465 PRO A N 1
ATOM 3350 C CA . PRO A 1 465 ? 23.132 -2.488 -8.211 1.00 73.94 465 PRO A CA 1
ATOM 3351 C C . PRO A 1 465 ? 22.479 -3.674 -7.501 1.00 73.94 465 PRO A C 1
ATOM 3353 O O . PRO A 1 465 ? 22.970 -4.810 -7.560 1.00 73.94 465 PRO A O 1
ATOM 3356 N N . ALA A 1 466 ? 21.380 -3.377 -6.807 1.00 77.94 466 ALA A N 1
ATOM 3357 C CA . ALA A 1 466 ? 20.606 -4.369 -6.079 1.00 77.94 466 ALA A CA 1
ATOM 3358 C C . ALA A 1 466 ? 20.009 -5.399 -7.041 1.00 77.94 466 ALA A C 1
ATOM 3360 O O . ALA A 1 466 ? 19.704 -5.091 -8.190 1.00 77.94 466 ALA A O 1
ATOM 3361 N N . SER A 1 467 ? 19.839 -6.625 -6.557 1.00 83.31 467 SER A N 1
ATOM 3362 C CA . SER A 1 467 ? 19.143 -7.660 -7.316 1.00 83.31 467 SER A CA 1
ATOM 3363 C C . SER A 1 467 ? 17.643 -7.611 -7.023 1.00 83.31 467 SER A C 1
ATOM 3365 O O . SER A 1 467 ? 17.217 -7.393 -5.884 1.00 83.31 467 SER A O 1
ATOM 3367 N N . THR A 1 468 ? 16.843 -7.853 -8.054 1.00 86.25 468 THR A N 1
ATOM 3368 C CA . THR A 1 468 ? 15.380 -7.799 -8.024 1.00 86.25 468 THR A CA 1
ATOM 3369 C C . THR A 1 468 ? 14.819 -9.041 -8.690 1.00 86.25 468 THR A C 1
ATOM 3371 O O . THR A 1 468 ? 15.304 -9.466 -9.736 1.00 86.25 468 THR A O 1
ATOM 3374 N N . LYS A 1 469 ? 13.777 -9.636 -8.109 1.00 89.75 469 LYS A N 1
ATOM 3375 C CA . LYS A 1 469 ? 13.022 -10.693 -8.782 1.00 89.75 469 LYS A CA 1
ATOM 3376 C C . LYS A 1 469 ? 11.909 -10.048 -9.601 1.00 89.75 469 LYS A C 1
ATOM 3378 O O . LYS A 1 469 ? 11.088 -9.318 -9.059 1.00 89.75 469 LYS A O 1
ATOM 3383 N N . ALA A 1 470 ? 11.905 -10.314 -10.900 1.00 90.31 470 ALA A N 1
ATOM 3384 C CA . ALA A 1 470 ? 10.816 -9.987 -11.806 1.00 90.31 470 ALA A CA 1
ATOM 3385 C C . ALA A 1 470 ? 9.942 -11.239 -11.954 1.00 90.31 470 ALA A C 1
ATOM 3387 O O . ALA A 1 470 ? 10.387 -12.247 -12.513 1.00 90.31 470 ALA A O 1
ATOM 3388 N N . GLU A 1 471 ? 8.721 -11.196 -11.428 1.00 91.88 471 GLU A N 1
ATOM 3389 C CA . GLU A 1 471 ? 7.786 -12.320 -11.433 1.00 91.88 471 GLU A CA 1
ATOM 3390 C C . GLU A 1 471 ? 6.577 -12.046 -12.327 1.00 91.88 471 GLU A C 1
ATOM 3392 O O . GLU A 1 471 ? 5.956 -10.986 -12.274 1.00 91.88 471 GLU A O 1
ATOM 3397 N N . TRP A 1 472 ? 6.248 -13.031 -13.157 1.00 93.25 472 TRP A N 1
ATOM 3398 C CA . TRP A 1 472 ? 5.120 -13.016 -14.066 1.00 93.25 472 TRP A CA 1
ATOM 3399 C C . TRP A 1 472 ? 3.949 -13.816 -13.515 1.00 93.25 472 TRP A C 1
ATOM 3401 O O . TRP A 1 472 ? 4.055 -14.997 -13.172 1.00 93.25 472 TRP A O 1
ATOM 3411 N N . GLU A 1 473 ? 2.790 -13.186 -13.589 1.00 95.38 473 GLU A N 1
ATOM 3412 C CA . GLU A 1 473 ? 1.496 -13.833 -13.531 1.00 95.38 473 GLU A CA 1
ATOM 3413 C C . GLU A 1 473 ? 0.906 -13.872 -14.935 1.00 95.38 473 GLU A C 1
ATOM 3415 O O . GLU A 1 473 ? 0.801 -12.843 -15.601 1.00 95.38 473 GLU A O 1
ATOM 3420 N N . ILE A 1 474 ? 0.555 -15.061 -15.422 1.00 95.62 474 ILE A N 1
ATOM 3421 C CA . ILE A 1 474 ? 0.138 -15.265 -16.812 1.00 95.62 474 ILE A CA 1
ATOM 3422 C C . ILE A 1 474 ? -1.270 -15.841 -16.846 1.00 95.62 474 ILE A C 1
ATOM 3424 O O . ILE A 1 474 ? -1.578 -16.808 -16.158 1.00 95.62 474 ILE A O 1
ATOM 3428 N N . TRP A 1 475 ? -2.127 -15.294 -17.701 1.00 96.56 475 TRP A N 1
ATOM 3429 C CA . TRP A 1 475 ? -3.460 -15.814 -17.963 1.00 96.56 475 TRP A CA 1
ATOM 3430 C C . TRP A 1 475 ? -3.616 -16.164 -19.434 1.00 96.56 475 TRP A C 1
ATOM 3432 O O . TRP A 1 475 ? -3.303 -15.370 -20.325 1.00 96.56 475 TRP A O 1
ATOM 3442 N N . ASN A 1 476 ? -4.160 -17.348 -19.700 1.00 94.44 476 ASN A N 1
ATOM 3443 C CA . ASN A 1 476 ? -4.551 -17.720 -21.054 1.00 94.44 476 ASN A CA 1
ATOM 3444 C C . ASN A 1 476 ? -5.876 -17.039 -21.462 1.00 94.44 476 ASN A C 1
ATOM 3446 O O . ASN A 1 476 ? -6.532 -16.365 -20.667 1.00 94.44 476 ASN A O 1
ATOM 3450 N N . ALA A 1 477 ? -6.306 -17.243 -22.709 1.00 91.12 477 ALA A N 1
ATOM 3451 C CA . ALA A 1 477 ? -7.543 -16.649 -23.234 1.00 91.12 477 ALA A CA 1
ATOM 3452 C C . ALA A 1 477 ? -8.836 -17.093 -22.511 1.00 91.12 477 ALA A C 1
ATOM 3454 O O . ALA A 1 477 ? -9.878 -16.478 -22.711 1.00 91.12 477 ALA A O 1
ATOM 3455 N N . ASN A 1 478 ? -8.778 -18.152 -21.697 1.00 93.06 478 ASN A N 1
ATOM 3456 C CA . ASN A 1 478 ? -9.896 -18.642 -20.886 1.00 93.06 478 ASN A CA 1
ATOM 3457 C C . ASN A 1 478 ? -9.797 -18.178 -19.421 1.00 93.06 478 ASN A C 1
ATOM 3459 O O . ASN A 1 478 ? -10.435 -18.769 -18.556 1.00 93.06 478 ASN A O 1
ATOM 3463 N N . GLU A 1 479 ? -8.953 -17.180 -19.142 1.00 92.12 479 GLU A N 1
ATOM 3464 C CA . GLU A 1 479 ? -8.710 -16.607 -17.811 1.00 92.12 479 GLU A CA 1
ATOM 3465 C C . GLU A 1 479 ? -8.151 -17.593 -16.776 1.00 92.12 479 GLU A C 1
ATOM 3467 O O . GLU A 1 479 ? -8.186 -17.343 -15.572 1.00 92.12 479 GLU A O 1
ATOM 3472 N N . VAL A 1 480 ? -7.557 -18.697 -17.233 1.00 95.62 480 VAL A N 1
ATOM 3473 C CA . VAL A 1 480 ? -6.821 -19.606 -16.352 1.00 95.62 480 VAL A CA 1
ATOM 3474 C C . VAL A 1 480 ? -5.475 -18.974 -16.020 1.00 95.62 480 VAL A C 1
ATOM 3476 O O . VAL A 1 480 ? -4.702 -18.682 -16.934 1.00 95.62 480 VAL A O 1
ATOM 3479 N N . LYS A 1 481 ? -5.217 -18.786 -14.722 1.00 95.88 481 LYS A N 1
ATOM 3480 C CA . LYS A 1 481 ? -3.986 -18.211 -14.166 1.00 95.88 481 LYS A CA 1
ATOM 3481 C C . LYS A 1 481 ? -2.871 -19.260 -14.042 1.00 95.88 481 LYS A C 1
ATOM 3483 O O . LYS A 1 481 ? -3.120 -20.383 -13.607 1.00 95.88 481 LYS A O 1
ATOM 3488 N N . PHE A 1 482 ? -1.649 -18.861 -14.375 1.00 95.19 482 PHE A N 1
ATOM 3489 C CA . PHE A 1 482 ? -0.401 -19.608 -14.253 1.00 95.19 482 PHE A CA 1
ATOM 3490 C C . PHE A 1 482 ? 0.637 -18.713 -13.568 1.00 95.19 482 PHE A C 1
ATOM 3492 O O . PHE A 1 482 ? 0.866 -17.592 -14.017 1.00 95.19 482 PHE A O 1
ATOM 3499 N N . SER A 1 483 ? 1.257 -19.219 -12.503 1.00 93.31 483 SER A N 1
ATOM 3500 C CA . SER A 1 483 ? 2.117 -18.442 -11.601 1.00 93.31 483 SER A CA 1
ATOM 3501 C C . SER A 1 483 ? 3.497 -19.073 -11.463 1.00 93.31 483 SER A C 1
ATOM 3503 O O . SER A 1 483 ? 3.651 -20.285 -11.623 1.00 93.31 483 SER A O 1
ATOM 3505 N N . GLY A 1 484 ? 4.484 -18.257 -11.095 1.00 87.31 484 GLY A N 1
ATOM 3506 C CA . GLY A 1 484 ? 5.836 -18.707 -10.756 1.00 87.31 484 GLY A CA 1
ATOM 3507 C C . GLY A 1 484 ? 6.838 -18.663 -11.909 1.00 87.31 484 GLY A C 1
ATOM 3508 O O . GLY A 1 484 ? 7.980 -19.073 -11.723 1.00 87.31 484 GLY A O 1
ATOM 3509 N N . THR A 1 485 ? 6.448 -18.162 -13.084 1.00 93.31 485 THR A N 1
ATOM 3510 C CA . THR A 1 485 ? 7.425 -17.781 -14.111 1.00 93.31 485 THR A CA 1
ATOM 3511 C C . THR A 1 485 ? 8.088 -16.491 -13.669 1.00 93.31 485 THR A C 1
ATOM 3513 O O . THR A 1 485 ? 7.415 -15.495 -13.462 1.00 93.31 485 THR A O 1
ATOM 3516 N N . GLY A 1 486 ? 9.402 -16.475 -13.526 1.00 90.44 486 GLY A N 1
ATOM 3517 C CA . GLY A 1 486 ? 10.108 -15.281 -13.087 1.00 90.44 486 GLY A CA 1
ATOM 3518 C C . GLY A 1 486 ? 11.602 -15.425 -13.282 1.00 90.44 486 GLY A C 1
ATOM 3519 O O . GLY A 1 486 ? 12.081 -16.484 -13.687 1.00 90.44 486 GLY A O 1
ATOM 3520 N N . ARG A 1 487 ? 12.329 -14.346 -13.017 1.00 88.88 487 ARG A N 1
ATOM 3521 C CA . ARG A 1 487 ? 13.787 -14.306 -13.121 1.00 88.88 487 ARG A CA 1
ATOM 3522 C C . ARG A 1 487 ? 14.376 -13.246 -12.206 1.00 88.88 487 ARG A C 1
ATOM 3524 O O . ARG A 1 487 ? 13.675 -12.336 -11.768 1.00 88.88 487 ARG A O 1
ATOM 3531 N N . CYS A 1 488 ? 15.675 -13.338 -11.977 1.00 87.81 488 CYS A N 1
ATOM 3532 C CA . CYS A 1 488 ? 16.424 -12.298 -11.292 1.00 87.81 488 CYS A CA 1
ATOM 3533 C C . CYS A 1 488 ? 16.981 -11.305 -12.312 1.00 87.81 488 CYS A C 1
ATOM 3535 O O . CYS A 1 488 ? 17.608 -11.712 -13.287 1.00 87.81 488 CYS A O 1
ATOM 3537 N N . ILE A 1 489 ? 16.762 -10.020 -12.066 1.00 85.75 489 ILE A N 1
ATOM 3538 C CA . ILE A 1 489 ? 17.361 -8.903 -12.796 1.00 85.75 489 ILE A CA 1
ATOM 3539 C C . ILE A 1 489 ? 18.244 -8.118 -11.827 1.00 85.75 489 ILE A C 1
ATOM 3541 O O . ILE A 1 489 ? 17.996 -8.127 -10.619 1.00 85.75 489 ILE A O 1
ATOM 3545 N N . ARG A 1 490 ? 19.277 -7.442 -12.334 1.00 79.00 490 ARG A N 1
ATOM 3546 C CA . ARG A 1 490 ? 20.141 -6.592 -11.502 1.00 79.00 490 ARG A CA 1
ATOM 3547 C C . ARG A 1 490 ? 19.923 -5.116 -11.804 1.00 79.00 490 ARG A C 1
ATOM 3549 O O . ARG A 1 490 ? 19.155 -4.465 -11.115 1.00 79.00 490 ARG A O 1
ATOM 3556 N N . CYS A 1 491 ? 20.513 -4.601 -12.877 1.00 79.69 491 CYS A N 1
ATOM 3557 C CA . CYS A 1 491 ? 20.115 -3.299 -13.423 1.00 79.69 491 CYS A CA 1
ATOM 3558 C C . CYS A 1 491 ? 19.293 -3.442 -14.699 1.00 79.69 491 CYS A C 1
ATOM 3560 O O . CYS A 1 491 ? 18.376 -2.665 -14.929 1.00 79.69 491 CYS A O 1
ATOM 3562 N N . TRP A 1 492 ? 19.609 -4.435 -15.520 1.00 89.94 492 TRP A N 1
ATOM 3563 C CA . TRP A 1 492 ? 19.071 -4.585 -16.856 1.00 89.94 492 TRP A CA 1
ATOM 3564 C C . TRP A 1 492 ? 19.024 -6.062 -17.217 1.00 89.94 492 TRP A C 1
ATOM 3566 O O . TRP A 1 492 ? 19.834 -6.849 -16.725 1.00 89.94 492 TRP A O 1
ATOM 3576 N N . ASP A 1 493 ? 18.065 -6.431 -18.051 1.00 89.25 493 ASP A N 1
ATOM 3577 C CA . ASP A 1 493 ? 17.888 -7.794 -18.511 1.00 89.25 493 ASP A CA 1
ATOM 3578 C C . ASP A 1 493 ? 17.179 -7.815 -19.864 1.00 89.25 493 ASP A C 1
ATOM 3580 O O . ASP A 1 493 ? 16.154 -7.162 -20.018 1.00 89.25 493 ASP A O 1
ATOM 3584 N N . ALA A 1 494 ? 17.683 -8.582 -20.826 1.00 89.50 494 ALA A N 1
ATOM 3585 C CA . ALA A 1 494 ? 16.963 -8.894 -22.055 1.00 89.50 494 ALA A CA 1
ATOM 3586 C C . ALA A 1 494 ? 16.847 -10.399 -22.200 1.00 89.50 494 ALA A C 1
ATOM 3588 O O . ALA A 1 494 ? 17.850 -11.112 -22.104 1.00 89.50 494 ALA A O 1
ATOM 3589 N N . THR A 1 495 ? 15.637 -10.910 -22.410 1.00 89.62 495 THR A N 1
ATOM 3590 C CA . THR A 1 495 ? 15.441 -12.346 -22.605 1.00 89.62 495 THR A CA 1
ATOM 3591 C C . THR A 1 495 ? 14.225 -12.687 -23.443 1.00 89.62 495 THR A C 1
ATOM 3593 O O . THR A 1 495 ? 13.143 -12.112 -23.316 1.00 89.62 495 THR A O 1
ATOM 3596 N N . TRP A 1 496 ? 14.421 -13.710 -24.264 1.00 90.62 496 TRP A N 1
ATOM 3597 C CA . TRP A 1 496 ? 13.393 -14.413 -25.002 1.00 90.62 496 TRP A CA 1
ATOM 3598 C C . TRP A 1 496 ? 12.394 -15.107 -24.080 1.00 90.62 496 TRP A C 1
ATOM 3600 O O . TRP A 1 496 ? 12.766 -15.810 -23.140 1.00 90.62 496 TRP A O 1
ATOM 3610 N N . LEU A 1 497 ? 11.103 -14.984 -24.381 1.00 91.31 497 LEU A N 1
ATOM 3611 C CA . LEU A 1 497 ? 10.040 -15.643 -23.619 1.00 91.31 497 LEU A CA 1
ATOM 3612 C C . LEU A 1 497 ? 10.233 -17.169 -23.556 1.00 91.31 497 LEU A C 1
ATOM 3614 O O . LEU A 1 497 ? 9.858 -17.805 -22.568 1.00 91.31 497 LEU A O 1
ATOM 3618 N N . SER A 1 498 ? 10.847 -17.770 -24.579 1.00 90.69 498 SER A N 1
ATOM 3619 C CA . SER A 1 498 ? 11.190 -19.198 -24.596 1.00 90.69 498 SER A CA 1
ATOM 3620 C C . SER A 1 498 ? 12.323 -19.598 -23.642 1.00 90.69 498 SER A C 1
ATOM 3622 O O . SER A 1 498 ? 12.383 -20.759 -23.230 1.00 90.69 498 SER A O 1
ATOM 3624 N N . GLU A 1 499 ? 13.180 -18.653 -23.256 1.00 91.94 499 GLU A N 1
ATOM 3625 C CA . GLU A 1 499 ? 14.398 -18.880 -22.469 1.00 91.94 499 GLU A CA 1
ATOM 3626 C C . GLU A 1 499 ? 14.219 -18.612 -20.969 1.00 91.94 499 GLU A C 1
ATOM 3628 O O . GLU A 1 499 ? 15.146 -18.827 -20.194 1.00 91.94 499 GLU A O 1
ATOM 3633 N N . TYR A 1 500 ? 13.024 -18.201 -20.532 1.00 91.88 500 TYR A N 1
ATOM 3634 C CA . TYR A 1 500 ? 12.721 -18.074 -19.105 1.00 91.88 500 TYR A CA 1
ATOM 3635 C C . TYR A 1 500 ? 12.919 -19.396 -18.349 1.00 91.88 500 TYR A C 1
ATOM 3637 O O . TYR A 1 500 ? 12.567 -20.480 -18.839 1.00 91.88 500 TYR A O 1
ATOM 3645 N N . ASP A 1 501 ? 13.422 -19.275 -17.117 1.00 87.81 501 ASP A N 1
ATOM 3646 C CA . ASP A 1 501 ? 13.631 -20.386 -16.194 1.00 87.81 501 ASP A CA 1
ATOM 3647 C C . ASP A 1 501 ? 12.331 -21.141 -15.884 1.00 87.81 501 ASP A C 1
ATOM 3649 O O . ASP A 1 501 ? 11.216 -20.623 -15.985 1.00 87.81 501 ASP A O 1
ATOM 3653 N N . GLN A 1 502 ? 12.468 -22.414 -15.501 1.00 88.69 502 GLN A N 1
ATOM 3654 C CA . GLN A 1 502 ? 11.311 -23.229 -15.140 1.00 88.69 502 GLN A CA 1
ATOM 3655 C C . GLN A 1 502 ? 10.761 -22.837 -13.754 1.00 88.69 502 GLN A C 1
ATOM 3657 O O . GLN A 1 502 ? 11.542 -22.761 -12.805 1.00 88.69 502 GLN A O 1
ATOM 3662 N N . PRO A 1 503 ? 9.429 -22.707 -13.597 1.00 92.88 503 PRO A N 1
ATOM 3663 C CA . PRO A 1 503 ? 8.407 -23.017 -14.599 1.00 92.88 503 PRO A CA 1
ATOM 3664 C C . PRO A 1 503 ? 8.224 -21.900 -15.642 1.00 92.88 503 PRO A C 1
ATOM 3666 O O . PRO A 1 503 ? 7.952 -20.755 -15.295 1.00 92.88 503 PRO A O 1
ATOM 3669 N N . ASN A 1 504 ? 8.289 -22.250 -16.933 1.00 94.25 504 ASN A N 1
ATOM 3670 C CA . ASN A 1 504 ? 8.055 -21.306 -18.032 1.00 94.25 504 ASN A CA 1
ATOM 3671 C C . ASN A 1 504 ? 6.629 -21.460 -18.593 1.00 94.25 504 ASN A C 1
ATOM 3673 O O . ASN A 1 504 ? 6.306 -22.431 -19.292 1.00 94.25 504 ASN A O 1
ATOM 3677 N N . HIS A 1 505 ? 5.775 -20.481 -18.296 1.00 95.44 505 HIS A N 1
ATOM 3678 C CA . HIS A 1 505 ? 4.372 -20.458 -18.696 1.00 95.44 505 HIS A CA 1
ATOM 3679 C C . HIS A 1 505 ? 4.089 -19.629 -19.961 1.00 95.44 505 HIS A C 1
ATOM 3681 O O . HIS A 1 505 ? 2.929 -19.524 -20.343 1.00 95.44 505 HIS A O 1
ATOM 3687 N N . PHE A 1 506 ? 5.100 -19.122 -20.677 1.00 94.25 506 PHE A N 1
ATOM 3688 C CA . PHE A 1 506 ? 4.910 -18.416 -21.957 1.00 94.25 506 PHE A CA 1
ATOM 3689 C C . PHE A 1 506 ? 4.657 -19.348 -23.153 1.00 94.25 506 PHE A C 1
ATOM 3691 O O . PHE A 1 506 ? 4.256 -18.904 -24.231 1.00 94.25 506 PHE A O 1
ATOM 3698 N N . LEU A 1 507 ? 4.882 -20.652 -22.982 1.00 93.50 507 LEU A N 1
ATOM 3699 C CA . LEU A 1 507 ? 4.811 -21.636 -24.059 1.00 93.50 507 LEU A CA 1
ATOM 3700 C C . LEU A 1 507 ? 3.361 -21.947 -24.463 1.00 93.50 507 LEU A C 1
ATOM 3702 O O . LEU A 1 507 ? 2.514 -22.262 -23.621 1.00 93.50 507 LEU A O 1
ATOM 3706 N N . ALA A 1 508 ? 3.082 -21.996 -25.771 1.00 91.56 508 ALA A N 1
ATOM 3707 C CA . ALA A 1 508 ? 1.758 -22.358 -26.292 1.00 91.56 508 ALA A CA 1
ATOM 3708 C C . ALA A 1 508 ? 1.309 -23.767 -25.862 1.00 91.56 508 ALA A C 1
ATOM 3710 O O . ALA A 1 508 ? 0.120 -24.017 -25.660 1.00 91.56 508 ALA A O 1
ATOM 3711 N N . SER A 1 509 ? 2.261 -24.689 -25.677 1.00 91.19 509 SER A N 1
ATOM 3712 C CA . SER A 1 509 ? 2.004 -26.032 -25.139 1.00 91.19 509 SER A CA 1
ATOM 3713 C C . SER A 1 509 ? 1.427 -26.013 -23.724 1.00 91.19 509 SER A C 1
ATOM 3715 O O . SER A 1 509 ? 0.687 -26.925 -23.356 1.00 91.19 509 SER A O 1
ATOM 3717 N N . THR A 1 510 ? 1.775 -24.989 -22.948 1.00 92.19 510 THR A N 1
ATOM 3718 C CA . THR A 1 510 ? 1.361 -24.808 -21.557 1.00 92.19 510 THR A CA 1
ATOM 3719 C C . THR A 1 510 ? 0.026 -24.074 -21.487 1.00 92.19 510 THR A C 1
ATOM 3721 O O . THR A 1 510 ? -0.899 -24.542 -20.829 1.00 92.19 510 THR A O 1
ATOM 3724 N N . LEU A 1 511 ? -0.104 -22.965 -22.220 1.00 92.94 511 LEU A N 1
ATOM 3725 C CA . LEU A 1 511 ? -1.282 -22.092 -22.163 1.00 92.94 511 LEU A CA 1
ATOM 3726 C C . LEU A 1 511 ? -2.491 -22.639 -22.930 1.00 92.94 511 LEU A C 1
ATOM 3728 O O . LEU A 1 511 ? -3.629 -22.320 -22.582 1.00 92.94 511 LEU A O 1
ATOM 3732 N N . GLN A 1 512 ? -2.254 -23.473 -23.950 1.00 92.81 512 GLN A N 1
ATOM 3733 C CA . GLN A 1 512 ? -3.278 -24.082 -24.812 1.00 92.81 512 GLN A CA 1
ATOM 3734 C C . GLN A 1 512 ? -4.186 -23.066 -25.537 1.00 92.81 512 GLN A C 1
ATOM 3736 O O . GLN A 1 512 ? -5.269 -23.416 -26.009 1.00 92.81 512 GLN A O 1
ATOM 3741 N N . THR A 1 513 ? -3.742 -21.813 -25.663 1.00 89.81 513 THR A N 1
ATOM 3742 C CA . THR A 1 513 ? -4.432 -20.723 -26.369 1.00 89.81 513 THR A CA 1
ATOM 3743 C C . THR A 1 513 ? -3.471 -20.005 -27.315 1.00 89.81 513 THR A C 1
ATOM 3745 O O . THR A 1 513 ? -2.257 -20.137 -27.197 1.00 89.81 513 THR A O 1
ATOM 3748 N N . ALA A 1 514 ? -4.017 -19.257 -28.279 1.00 86.38 514 ALA A N 1
ATOM 3749 C CA . ALA A 1 514 ? -3.230 -18.491 -29.255 1.00 86.38 514 ALA A CA 1
ATOM 3750 C C . ALA A 1 514 ? -2.892 -17.062 -28.79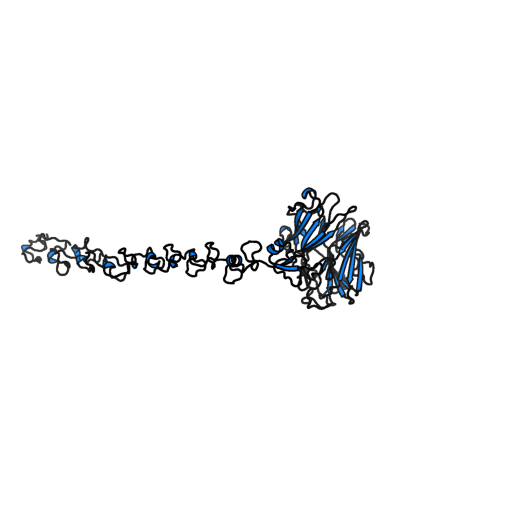1 1.00 86.38 514 ALA A C 1
ATOM 3752 O O . ALA A 1 514 ? -2.082 -16.391 -29.414 1.00 86.38 514 ALA A O 1
ATOM 3753 N N . VAL A 1 515 ? -3.530 -16.599 -27.715 1.00 88.06 515 VAL A N 1
ATOM 3754 C CA . VAL A 1 515 ? -3.285 -15.301 -27.078 1.00 88.06 515 VAL A CA 1
ATOM 3755 C C . VAL A 1 515 ? -3.282 -15.480 -25.568 1.00 88.06 515 VAL A C 1
ATOM 3757 O O . VAL A 1 515 ? -3.960 -16.379 -25.046 1.00 88.06 515 VAL A O 1
ATOM 3760 N N . ALA A 1 516 ? -2.525 -14.633 -24.887 1.00 90.88 516 ALA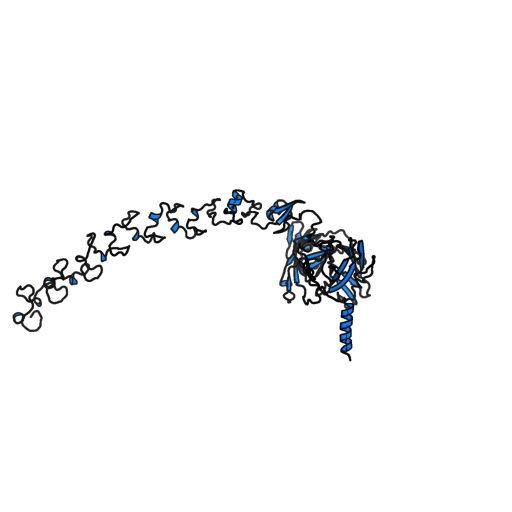 A N 1
ATOM 3761 C CA . ALA A 1 516 ? -2.416 -14.596 -23.441 1.00 90.88 516 ALA A CA 1
ATOM 3762 C C . ALA A 1 516 ? -2.145 -13.169 -22.951 1.00 90.88 516 ALA A C 1
ATOM 3764 O O . ALA A 1 516 ? -1.754 -12.287 -23.720 1.00 90.88 516 ALA A O 1
ATOM 3765 N N . LYS A 1 517 ? -2.391 -12.956 -21.660 1.00 93.75 517 LYS A N 1
ATOM 3766 C CA . LYS A 1 517 ? -2.038 -11.734 -20.940 1.00 93.75 517 LYS A CA 1
ATOM 3767 C C . LYS A 1 517 ? -1.079 -12.082 -19.809 1.00 93.75 517 LYS A C 1
ATOM 3769 O O . LYS A 1 517 ? -1.218 -13.131 -19.189 1.00 93.75 517 LYS A O 1
ATOM 3774 N N . GLY A 1 518 ? -0.110 -11.222 -19.558 1.00 91.94 518 GLY A N 1
ATOM 3775 C CA . GLY A 1 518 ? 0.864 -11.326 -18.486 1.00 91.94 518 GLY A CA 1
ATOM 3776 C C . GLY A 1 518 ? 0.853 -10.056 -17.651 1.00 91.94 518 GLY A C 1
ATOM 3777 O O . GLY A 1 518 ? 0.591 -8.971 -18.168 1.00 91.94 518 GLY A O 1
ATOM 3778 N N . ARG A 1 519 ? 1.140 -10.191 -16.367 1.00 93.31 519 ARG A N 1
ATOM 3779 C CA . ARG A 1 519 ? 1.438 -9.093 -15.456 1.00 93.31 519 ARG A CA 1
ATOM 3780 C C . ARG A 1 519 ? 2.791 -9.383 -14.838 1.00 93.31 519 ARG A C 1
ATOM 3782 O O . ARG A 1 519 ? 2.976 -10.473 -14.313 1.00 93.31 519 ARG A O 1
ATOM 3789 N N . LEU A 1 520 ? 3.703 -8.432 -14.925 1.00 92.31 520 LEU A N 1
ATOM 3790 C CA . LEU A 1 520 ? 5.004 -8.487 -14.286 1.00 92.31 520 LEU A CA 1
ATOM 3791 C C . LEU A 1 520 ? 4.993 -7.599 -13.052 1.00 92.31 520 LEU A C 1
ATOM 3793 O O . LEU A 1 520 ? 4.653 -6.422 -13.164 1.00 92.31 520 LEU A O 1
ATOM 3797 N N . ASP A 1 521 ? 5.409 -8.154 -11.925 1.00 90.56 521 ASP A N 1
ATOM 3798 C CA . ASP A 1 521 ? 5.651 -7.438 -10.678 1.00 90.56 521 ASP A CA 1
ATOM 3799 C C . ASP A 1 521 ? 7.136 -7.587 -10.288 1.00 90.56 521 ASP A C 1
ATOM 3801 O O . ASP A 1 521 ? 7.768 -8.614 -10.559 1.00 90.56 521 ASP A O 1
ATOM 3805 N N . THR A 1 522 ? 7.709 -6.559 -9.661 1.00 88.06 522 THR A N 1
ATOM 3806 C CA . THR A 1 522 ? 9.063 -6.605 -9.085 1.00 88.06 522 THR A CA 1
ATOM 3807 C C . THR A 1 522 ? 9.006 -6.811 -7.580 1.00 88.06 522 THR A C 1
ATOM 3809 O O . THR A 1 522 ? 8.279 -6.102 -6.886 1.00 88.06 522 THR A O 1
ATOM 3812 N N . GLU A 1 523 ? 9.827 -7.711 -7.052 1.00 86.50 523 GLU A N 1
ATOM 3813 C CA . GLU A 1 523 ? 9.904 -7.981 -5.619 1.00 86.50 523 GLU A CA 1
ATOM 3814 C C . GLU A 1 523 ? 11.353 -8.144 -5.133 1.00 86.50 523 GLU A C 1
ATOM 3816 O O . GLU A 1 523 ? 12.240 -8.641 -5.837 1.00 86.50 523 GLU A O 1
ATOM 3821 N N . ALA A 1 524 ? 11.597 -7.735 -3.887 1.00 84.31 524 ALA A N 1
ATOM 3822 C CA . ALA A 1 524 ? 12.863 -7.978 -3.214 1.00 84.31 524 ALA A CA 1
ATOM 3823 C C . ALA A 1 524 ? 12.900 -9.443 -2.761 1.00 84.31 524 ALA A C 1
ATOM 3825 O O . ALA A 1 524 ? 12.105 -9.857 -1.919 1.00 84.31 524 ALA A O 1
ATOM 3826 N N . SER A 1 525 ? 13.826 -10.239 -3.300 1.00 82.00 525 SER A N 1
ATOM 3827 C CA . SER A 1 525 ? 13.868 -11.679 -3.028 1.00 82.00 525 SER A CA 1
ATOM 3828 C C . SER A 1 525 ? 15.273 -12.171 -2.729 1.00 82.00 525 SER A C 1
ATOM 3830 O O . SER A 1 525 ? 16.168 -12.075 -3.565 1.00 82.00 525 SER A O 1
ATOM 3832 N N . ALA A 1 526 ? 15.442 -12.813 -1.570 1.00 79.69 526 ALA A N 1
ATOM 3833 C CA . ALA A 1 526 ? 16.697 -13.459 -1.182 1.00 79.69 526 ALA A CA 1
ATOM 3834 C C . ALA A 1 526 ? 17.110 -14.606 -2.121 1.00 79.69 526 ALA A C 1
ATOM 3836 O O . ALA A 1 526 ? 18.257 -15.037 -2.093 1.00 79.69 526 ALA A O 1
ATOM 3837 N N . GLN A 1 527 ? 16.198 -15.098 -2.969 1.00 79.06 527 GLN A N 1
ATOM 3838 C CA . GLN A 1 527 ? 16.528 -16.070 -4.016 1.00 79.06 527 GLN A CA 1
ATOM 3839 C C . GLN A 1 527 ? 17.388 -15.458 -5.127 1.00 79.06 527 GLN A C 1
ATOM 3841 O O . GLN A 1 527 ? 18.152 -16.178 -5.762 1.00 79.06 527 GLN A O 1
ATOM 3846 N N . CYS A 1 528 ? 17.264 -14.147 -5.337 1.00 80.75 528 CYS A N 1
ATOM 3847 C CA . CYS A 1 528 ? 18.053 -13.384 -6.295 1.00 80.75 528 CYS A CA 1
ATOM 3848 C C . CYS A 1 528 ? 19.298 -12.749 -5.672 1.00 80.75 528 CYS A C 1
ATOM 3850 O O . CYS A 1 528 ? 20.029 -12.052 -6.368 1.00 80.75 528 CYS A O 1
ATOM 3852 N N . ASP A 1 529 ? 19.553 -12.979 -4.381 1.00 77.56 529 ASP A N 1
ATOM 3853 C CA . ASP A 1 529 ? 20.747 -12.470 -3.716 1.00 77.56 529 ASP A CA 1
ATOM 3854 C C . ASP A 1 529 ? 21.990 -13.180 -4.268 1.00 77.56 529 ASP A C 1
ATOM 3856 O O . ASP A 1 529 ? 22.131 -14.404 -4.172 1.00 77.56 529 ASP A O 1
ATOM 3860 N N . SER A 1 530 ? 22.918 -12.401 -4.824 1.00 69.62 530 SER A N 1
ATOM 3861 C CA . SER A 1 530 ? 24.201 -12.907 -5.317 1.00 69.62 530 SER A CA 1
ATOM 3862 C C . SER A 1 530 ? 25.218 -13.171 -4.191 1.00 69.62 530 SER A C 1
ATOM 3864 O O . SER A 1 530 ? 26.363 -13.546 -4.454 1.00 69.62 530 SER A O 1
ATOM 3866 N N . GLY A 1 531 ? 24.796 -13.017 -2.930 1.00 68.12 531 GLY A N 1
ATOM 3867 C CA . GLY A 1 531 ? 25.614 -13.140 -1.724 1.00 68.12 531 GLY A CA 1
ATOM 3868 C C . GLY A 1 531 ? 26.176 -11.802 -1.237 1.00 68.12 531 GLY A C 1
ATOM 3869 O O . GLY A 1 531 ? 27.069 -11.789 -0.387 1.00 68.12 531 GLY A O 1
ATOM 3870 N N . ASP A 1 532 ? 25.678 -10.694 -1.783 1.00 71.19 532 ASP A N 1
ATOM 3871 C CA . ASP A 1 532 ? 26.052 -9.317 -1.467 1.00 71.19 532 ASP A CA 1
ATOM 3872 C C . ASP A 1 532 ? 25.045 -8.621 -0.537 1.00 71.19 532 ASP A C 1
ATOM 3874 O O . ASP A 1 532 ? 25.374 -7.586 0.046 1.00 71.19 532 ASP A O 1
ATOM 3878 N N . GLY A 1 533 ? 23.860 -9.210 -0.329 1.00 71.81 533 GLY A N 1
ATOM 3879 C CA . GLY A 1 533 ? 22.850 -8.713 0.608 1.00 71.81 533 GLY A CA 1
ATOM 3880 C C . GLY A 1 533 ? 22.107 -7.466 0.120 1.00 71.81 533 GLY A C 1
ATOM 3881 O O . GLY A 1 533 ? 21.493 -6.767 0.928 1.00 71.81 533 GLY A O 1
ATOM 3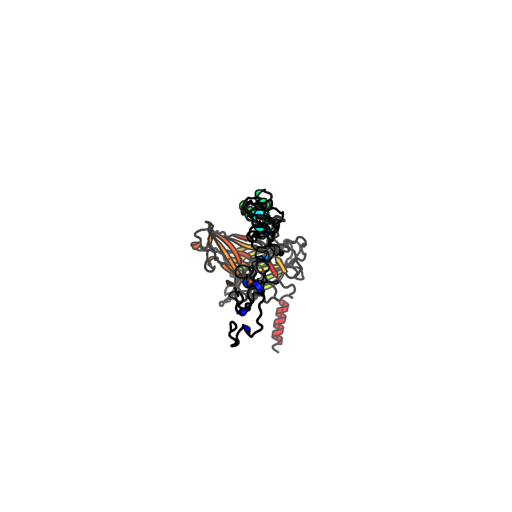882 N N . LEU A 1 534 ? 22.177 -7.167 -1.181 1.00 73.00 534 LEU A N 1
ATOM 3883 C CA . LEU A 1 534 ? 21.543 -6.009 -1.810 1.00 73.00 534 LEU A CA 1
ATOM 3884 C C . LEU A 1 534 ? 20.281 -6.453 -2.560 1.00 73.00 534 LEU A C 1
ATOM 3886 O O . LEU A 1 534 ? 20.357 -6.957 -3.680 1.00 73.00 534 LEU A O 1
ATOM 3890 N N . LEU A 1 535 ? 19.116 -6.257 -1.936 1.00 79.44 535 LEU A N 1
ATOM 3891 C CA . LEU A 1 535 ? 17.807 -6.628 -2.482 1.00 79.44 535 LEU A CA 1
ATOM 3892 C C . LEU A 1 535 ? 16.888 -5.411 -2.562 1.00 79.44 535 LEU A C 1
ATOM 3894 O O . LEU A 1 535 ? 16.771 -4.666 -1.587 1.00 79.44 535 LEU A O 1
ATOM 3898 N N . ALA A 1 536 ? 16.212 -5.236 -3.697 1.00 78.44 536 ALA A N 1
ATOM 3899 C CA . ALA A 1 536 ? 15.264 -4.145 -3.911 1.00 78.44 536 ALA A CA 1
ATOM 3900 C C . ALA A 1 536 ? 14.080 -4.580 -4.789 1.00 78.44 536 ALA A C 1
ATOM 3902 O O . ALA A 1 536 ? 14.173 -5.551 -5.540 1.00 78.44 536 ALA A O 1
ATOM 3903 N N . ALA A 1 537 ? 12.985 -3.823 -4.708 1.00 79.94 537 ALA A N 1
ATOM 3904 C CA . ALA A 1 537 ? 11.836 -3.887 -5.612 1.00 79.94 537 ALA A CA 1
ATOM 3905 C C . ALA A 1 537 ? 11.683 -2.523 -6.324 1.00 79.94 537 ALA A C 1
ATOM 3907 O O . ALA A 1 537 ? 10.768 -1.762 -5.996 1.00 79.94 537 ALA A O 1
ATOM 3908 N N . PRO A 1 538 ? 12.645 -2.144 -7.189 1.00 81.19 538 PRO A N 1
ATOM 3909 C CA . PRO A 1 538 ? 12.640 -0.855 -7.857 1.00 81.19 538 PRO A CA 1
ATOM 3910 C C . PRO A 1 538 ? 11.483 -0.774 -8.849 1.00 81.19 538 PRO A C 1
ATOM 3912 O O . PRO A 1 538 ? 11.002 -1.787 -9.356 1.00 81.19 538 PRO A O 1
ATOM 3915 N N . ALA A 1 539 ? 11.102 0.452 -9.191 1.00 83.38 539 ALA A N 1
ATOM 3916 C CA . ALA A 1 539 ? 10.267 0.680 -10.358 1.00 83.38 539 ALA A CA 1
ATOM 3917 C C . ALA A 1 539 ? 10.956 0.138 -11.630 1.00 83.38 539 ALA A C 1
ATOM 3919 O O . ALA A 1 539 ? 12.188 0.067 -11.710 1.00 83.38 539 ALA A O 1
ATOM 3920 N N . LEU A 1 540 ? 10.159 -0.239 -12.626 1.00 86.50 540 LEU A N 1
ATOM 3921 C CA . LEU A 1 540 ? 10.582 -0.984 -13.797 1.00 86.50 540 LEU A CA 1
ATOM 3922 C C . LEU A 1 540 ? 10.132 -0.330 -15.105 1.00 86.50 540 LEU A C 1
ATOM 3924 O O . LEU A 1 540 ? 8.969 0.009 -15.329 1.00 86.50 540 LEU A O 1
ATOM 3928 N N . VAL A 1 541 ? 11.074 -0.253 -16.030 1.00 85.88 541 VAL A N 1
ATOM 3929 C CA . VAL A 1 541 ? 10.839 0.083 -17.428 1.00 85.88 541 VAL A CA 1
ATOM 3930 C C . VAL A 1 541 ? 11.016 -1.174 -18.254 1.00 85.88 541 VAL A C 1
ATOM 3932 O O . VAL A 1 541 ? 11.937 -1.948 -18.008 1.00 85.88 541 VAL A O 1
ATOM 3935 N N . GLY A 1 542 ? 10.152 -1.380 -19.244 1.00 84.69 542 GLY A N 1
ATOM 3936 C CA . GLY A 1 542 ? 10.318 -2.489 -20.168 1.00 84.69 542 GLY A CA 1
ATOM 3937 C C . GLY A 1 542 ? 9.994 -2.117 -21.602 1.00 84.69 542 GLY A C 1
ATOM 3938 O O . GLY A 1 542 ? 9.183 -1.229 -21.861 1.00 84.69 542 GLY A O 1
ATOM 3939 N N . VAL A 1 543 ? 10.648 -2.809 -22.530 1.00 85.00 543 VAL A N 1
ATOM 3940 C CA . VAL A 1 543 ? 10.361 -2.760 -23.965 1.00 85.00 543 VAL A CA 1
ATOM 3941 C C . VAL A 1 543 ? 10.322 -4.181 -24.500 1.00 85.00 543 VAL A C 1
ATOM 3943 O O . VAL A 1 543 ? 10.910 -5.107 -23.947 1.00 85.00 543 VAL A O 1
ATOM 3946 N N . VAL A 1 544 ? 9.563 -4.360 -25.571 1.00 82.50 544 VAL A N 1
ATOM 3947 C CA . VAL A 1 544 ? 9.423 -5.637 -26.252 1.00 82.50 544 VAL A CA 1
ATOM 3948 C C . VAL A 1 544 ? 10.016 -5.522 -27.642 1.00 82.50 544 VAL A C 1
ATOM 3950 O O . VAL A 1 544 ? 9.569 -4.696 -28.441 1.00 82.50 544 VAL A O 1
ATOM 3953 N N . HIS A 1 545 ? 10.940 -6.423 -27.954 1.00 79.00 545 HIS A N 1
ATOM 3954 C CA . HIS A 1 545 ? 11.458 -6.615 -29.297 1.00 79.00 545 HIS A CA 1
ATOM 3955 C C . HIS A 1 545 ? 10.928 -7.911 -29.911 1.00 79.00 545 HIS A C 1
ATOM 3957 O O . HIS A 1 545 ? 10.471 -8.847 -29.246 1.00 79.00 545 HIS A O 1
ATOM 3963 N N . ARG A 1 546 ? 10.927 -7.938 -31.241 1.00 72.38 546 ARG A N 1
ATOM 3964 C CA . ARG A 1 546 ? 10.451 -9.069 -32.028 1.00 72.38 546 ARG A CA 1
ATOM 3965 C C . ARG A 1 546 ? 11.437 -9.326 -33.148 1.00 72.38 546 ARG A C 1
ATOM 3967 O O . ARG A 1 546 ? 11.597 -8.476 -34.017 1.00 72.38 546 ARG A O 1
ATOM 3974 N N . GLU A 1 547 ? 11.942 -10.546 -33.221 1.00 62.56 547 GLU A N 1
ATOM 3975 C CA . GLU A 1 547 ? 12.660 -11.021 -34.396 1.00 62.56 547 GLU A CA 1
ATOM 3976 C C . GLU A 1 547 ? 11.801 -12.073 -35.101 1.00 62.56 547 GLU A C 1
ATOM 3978 O O . GLU A 1 547 ? 11.573 -13.173 -34.608 1.00 62.56 547 GLU A O 1
ATOM 3983 N N . LEU A 1 548 ? 11.223 -11.716 -36.249 1.00 56.12 548 LEU A N 1
ATOM 3984 C CA . LEU A 1 548 ? 10.423 -12.644 -37.045 1.00 56.12 548 LEU A CA 1
ATOM 3985 C C . LEU A 1 548 ? 10.674 -12.386 -38.524 1.00 56.12 548 LEU A C 1
ATOM 3987 O O . LEU A 1 548 ? 10.251 -11.372 -39.072 1.00 56.12 548 LEU A O 1
ATOM 3991 N N . SER A 1 549 ? 11.287 -13.353 -39.205 1.00 53.28 549 SER A N 1
ATOM 3992 C CA . SER A 1 549 ? 11.534 -13.244 -40.646 1.00 53.28 549 SER A CA 1
ATOM 3993 C C . SER A 1 549 ? 10.253 -13.314 -41.498 1.00 53.28 549 SER A C 1
ATOM 3995 O O . SER A 1 549 ? 10.281 -12.899 -42.653 1.00 53.28 549 SER A O 1
ATOM 3997 N N . TYR A 1 550 ? 9.123 -13.819 -40.972 1.00 49.53 550 TYR A N 1
ATOM 3998 C CA . TYR A 1 550 ? 7.859 -13.947 -41.721 1.00 49.53 550 TYR A CA 1
ATOM 3999 C C . TYR A 1 550 ? 6.617 -13.941 -40.799 1.00 49.53 550 TYR A C 1
ATOM 4001 O O . TYR A 1 550 ? 6.300 -14.962 -40.196 1.00 49.53 550 TYR A O 1
ATOM 4009 N N . GLY A 1 551 ? 5.863 -12.832 -40.713 1.00 52.12 551 GLY A N 1
ATOM 4010 C CA . GLY A 1 551 ? 4.519 -12.817 -40.093 1.00 52.12 551 GLY A CA 1
ATOM 4011 C C . GLY A 1 551 ? 4.061 -11.476 -39.500 1.00 52.12 551 GLY A C 1
ATOM 4012 O O . GLY A 1 551 ? 4.834 -10.521 -39.434 1.00 52.12 551 GLY A O 1
ATOM 4013 N N . THR A 1 552 ? 2.815 -11.415 -39.019 1.00 54.16 552 THR A N 1
ATOM 4014 C CA . THR A 1 552 ? 2.197 -10.255 -38.340 1.00 54.16 552 THR A CA 1
ATOM 4015 C C . THR A 1 552 ? 1.759 -10.633 -36.919 1.00 54.16 552 THR A C 1
ATOM 4017 O O . THR A 1 552 ? 0.559 -10.718 -36.663 1.00 54.16 552 THR A O 1
ATOM 4020 N N . THR A 1 553 ? 2.699 -10.930 -36.021 1.00 58.56 553 THR A N 1
ATOM 4021 C CA . THR A 1 553 ? 2.361 -11.183 -34.608 1.00 58.56 553 THR A CA 1
ATOM 4022 C C . THR A 1 553 ? 2.265 -9.867 -33.840 1.00 58.56 553 THR A C 1
ATOM 4024 O O . THR A 1 553 ? 2.912 -8.880 -34.214 1.00 58.56 553 THR A O 1
ATOM 4027 N N . ARG A 1 554 ? 1.409 -9.821 -32.814 1.00 62.75 554 ARG A N 1
ATOM 4028 C CA . ARG A 1 554 ? 1.169 -8.623 -31.994 1.00 62.75 554 ARG A CA 1
ATOM 4029 C C . ARG A 1 554 ? 1.561 -8.866 -30.540 1.00 62.75 554 ARG A C 1
ATOM 4031 O O . ARG A 1 554 ? 0.978 -9.724 -29.888 1.00 62.75 554 ARG A O 1
ATOM 4038 N N . MET A 1 555 ? 2.474 -8.040 -30.036 1.00 75.56 555 MET A N 1
ATOM 4039 C CA . MET A 1 555 ? 2.677 -7.840 -28.603 1.00 75.56 555 MET A CA 1
ATOM 4040 C C . MET A 1 555 ? 2.415 -6.390 -28.253 1.00 75.56 555 MET A C 1
ATOM 4042 O O . MET A 1 555 ? 2.712 -5.495 -29.045 1.00 75.56 555 MET A O 1
ATOM 4046 N N . VAL A 1 556 ? 1.861 -6.177 -27.070 1.00 79.06 556 VAL A N 1
ATOM 4047 C CA . VAL A 1 556 ? 1.685 -4.850 -26.488 1.00 79.06 556 VAL A CA 1
ATOM 4048 C C . VAL A 1 556 ? 2.150 -4.930 -25.050 1.00 79.06 556 VAL A C 1
ATOM 4050 O O . VAL A 1 556 ? 1.765 -5.851 -24.333 1.00 79.06 556 VAL A O 1
ATOM 4053 N N . MET A 1 557 ? 2.966 -3.969 -24.647 1.00 83.50 557 MET A N 1
ATOM 4054 C CA . MET A 1 557 ? 3.334 -3.764 -23.258 1.00 83.50 557 MET A CA 1
ATOM 4055 C C . MET A 1 557 ? 2.724 -2.447 -22.787 1.00 83.50 557 MET A C 1
ATOM 4057 O O . MET A 1 557 ? 2.698 -1.474 -23.538 1.00 83.50 557 MET A O 1
ATOM 4061 N N . THR A 1 558 ? 2.215 -2.431 -21.564 1.00 83.56 558 THR A N 1
ATOM 4062 C CA . THR A 1 558 ? 1.632 -1.247 -20.934 1.00 83.56 558 THR A CA 1
ATOM 4063 C C . THR A 1 558 ? 2.182 -1.111 -19.525 1.00 83.56 558 THR A C 1
ATOM 4065 O O . THR A 1 558 ? 2.227 -2.083 -18.773 1.00 83.56 558 THR A O 1
ATOM 4068 N N . GLN A 1 559 ? 2.605 0.095 -19.175 1.00 82.50 559 GLN A N 1
ATOM 4069 C CA . GLN A 1 559 ? 3.143 0.432 -17.864 1.00 82.50 559 GLN A CA 1
ATOM 4070 C C . GLN A 1 559 ? 2.002 0.790 -16.897 1.00 82.50 559 GLN A C 1
ATOM 4072 O O . GLN A 1 559 ? 1.076 1.512 -17.261 1.00 82.50 559 GLN A O 1
ATOM 4077 N N . THR A 1 560 ? 2.026 0.243 -15.679 1.00 82.31 560 THR A N 1
ATOM 4078 C CA . THR A 1 560 ? 0.997 0.448 -14.640 1.00 82.31 560 THR A CA 1
ATOM 4079 C C . THR A 1 560 ? 1.613 0.422 -13.242 1.00 82.31 560 THR A C 1
ATOM 4081 O O . THR A 1 560 ? 2.744 -0.028 -13.091 1.00 82.31 560 THR A O 1
ATOM 4084 N N . GLY A 1 561 ? 0.855 0.858 -12.228 1.00 74.44 561 GLY A N 1
ATOM 4085 C CA . GLY A 1 561 ? 1.298 0.881 -10.830 1.00 74.44 561 GLY A CA 1
ATOM 4086 C C . GLY A 1 561 ? 2.476 1.833 -10.648 1.00 74.44 561 GLY A C 1
ATOM 4087 O O . GLY A 1 561 ? 3.606 1.486 -10.927 1.00 74.44 561 GLY A O 1
ATOM 4088 N N . TRP A 1 562 ? 2.247 3.077 -10.258 1.00 82.31 562 TRP A N 1
ATOM 4089 C CA . TRP A 1 562 ? 3.320 4.073 -10.246 1.00 82.31 562 TRP A CA 1
ATOM 4090 C C . TRP A 1 562 ? 4.063 4.062 -8.909 1.00 82.31 562 TRP A C 1
ATOM 4092 O O . TRP A 1 562 ? 3.439 4.011 -7.852 1.00 82.31 562 TRP A O 1
ATOM 4102 N N . GLN A 1 563 ? 5.392 4.102 -8.952 1.00 85.12 563 GLN A N 1
ATOM 4103 C CA . GLN A 1 563 ? 6.260 4.077 -7.782 1.00 85.12 563 GLN A CA 1
ATOM 4104 C C . GLN A 1 563 ? 7.395 5.100 -7.938 1.00 85.12 563 GLN A C 1
ATOM 4106 O O . GLN A 1 563 ? 7.978 5.212 -9.022 1.00 85.12 563 GLN A O 1
ATOM 4111 N N . PRO A 1 564 ? 7.750 5.826 -6.863 1.00 87.81 564 PRO A N 1
ATOM 4112 C CA . PRO A 1 564 ? 8.913 6.698 -6.872 1.00 87.81 564 PRO A CA 1
ATOM 4113 C C . PRO A 1 564 ? 10.211 5.929 -7.140 1.00 87.81 564 PRO A C 1
ATOM 4115 O O . PRO A 1 564 ? 10.435 4.866 -6.559 1.00 87.81 564 PRO A O 1
ATOM 4118 N N . SER A 1 565 ? 11.089 6.495 -7.966 1.00 90.19 565 SER A N 1
ATOM 4119 C CA . SER A 1 565 ? 12.452 5.991 -8.178 1.00 90.19 565 SER A CA 1
ATOM 4120 C C . SER A 1 565 ? 13.462 7.133 -8.281 1.00 90.19 565 SER A C 1
ATOM 4122 O O . SER A 1 565 ? 13.094 8.302 -8.414 1.00 90.19 565 SER A O 1
ATOM 4124 N N . THR A 1 566 ? 14.755 6.824 -8.183 1.00 91.69 566 THR A N 1
ATOM 4125 C CA . THR A 1 566 ? 15.813 7.850 -8.214 1.00 91.69 566 THR A CA 1
ATOM 4126 C C . THR A 1 566 ? 16.924 7.523 -9.203 1.00 91.69 566 THR A C 1
ATOM 4128 O O . THR A 1 566 ? 17.461 6.421 -9.198 1.00 91.69 566 THR A O 1
ATOM 4131 N N . ILE A 1 567 ? 17.365 8.529 -9.964 1.00 92.06 567 ILE A N 1
ATOM 4132 C CA . ILE A 1 567 ? 18.618 8.472 -10.730 1.00 92.06 567 ILE A CA 1
ATOM 4133 C C . ILE A 1 567 ? 19.626 9.420 -10.082 1.00 92.06 567 ILE A C 1
ATOM 4135 O O . ILE A 1 567 ? 19.355 10.612 -9.927 1.00 92.06 567 ILE A O 1
ATOM 4139 N N . ARG A 1 568 ? 20.796 8.907 -9.699 1.00 91.12 568 ARG A N 1
ATOM 4140 C CA . ARG A 1 568 ? 21.883 9.687 -9.084 1.00 91.12 568 ARG A CA 1
ATOM 4141 C C . ARG A 1 568 ? 23.081 9.740 -10.006 1.00 91.12 568 ARG A C 1
ATOM 4143 O O . ARG A 1 568 ? 23.430 8.732 -10.599 1.00 91.12 568 ARG A O 1
ATOM 4150 N N . PHE A 1 569 ? 23.740 10.884 -10.079 1.00 88.12 569 PHE A N 1
ATOM 4151 C CA . PHE A 1 569 ? 24.935 11.084 -10.880 1.00 88.12 569 PHE A CA 1
ATOM 4152 C C . PHE A 1 569 ? 25.850 12.167 -10.296 1.00 88.12 569 PHE A C 1
ATOM 4154 O O . PHE A 1 569 ? 25.437 12.989 -9.475 1.00 88.12 569 PHE A O 1
ATOM 4161 N N . ASP A 1 570 ? 27.129 12.145 -10.674 1.00 82.12 570 ASP A N 1
ATOM 4162 C CA . ASP A 1 570 ? 28.110 13.100 -10.160 1.00 82.12 570 ASP A CA 1
ATOM 4163 C C . ASP A 1 570 ? 27.955 14.468 -10.847 1.00 82.12 570 ASP A C 1
ATOM 4165 O O . ASP A 1 570 ? 27.850 14.577 -12.066 1.00 82.12 570 ASP A O 1
ATOM 4169 N N . GLN A 1 571 ? 27.972 15.544 -10.057 1.00 73.31 571 GLN A N 1
ATOM 4170 C CA . GLN A 1 571 ? 27.849 16.920 -10.568 1.00 73.31 571 GLN A CA 1
ATOM 4171 C C . GLN A 1 571 ? 29.179 17.523 -11.030 1.00 73.31 571 GLN A C 1
ATOM 4173 O O . GLN A 1 571 ? 29.253 18.696 -11.396 1.00 73.31 571 GLN A O 1
ATOM 4178 N N . LEU A 1 572 ? 30.273 16.774 -10.897 1.00 62.34 572 LEU A N 1
ATOM 4179 C CA . LEU A 1 572 ? 31.607 17.338 -10.994 1.00 62.34 572 LEU A CA 1
ATOM 4180 C C . LEU A 1 572 ? 32.581 16.325 -11.558 1.00 62.34 572 LEU A C 1
ATOM 4182 O O . LEU A 1 572 ? 33.329 15.727 -10.794 1.00 62.34 572 LEU A O 1
ATOM 4186 N N . GLU A 1 573 ? 32.645 16.198 -12.881 1.00 52.09 573 GLU A N 1
ATOM 4187 C CA . GLU A 1 573 ? 33.756 15.487 -13.500 1.00 52.09 573 GLU A CA 1
ATOM 4188 C C . GLU A 1 573 ? 34.367 16.274 -14.659 1.00 52.09 573 GLU A C 1
ATOM 4190 O O . GLU A 1 573 ? 33.724 16.696 -15.617 1.00 52.09 573 GLU A O 1
ATOM 4195 N N . LEU A 1 574 ? 35.665 16.546 -14.512 1.00 47.53 574 LEU A N 1
ATOM 4196 C CA . LEU A 1 574 ? 36.508 16.982 -15.615 1.00 47.53 574 LEU A CA 1
ATOM 4197 C C . LEU A 1 574 ? 36.475 15.867 -16.673 1.00 47.53 574 LEU A C 1
ATOM 4199 O O . LEU A 1 574 ? 36.726 14.722 -16.298 1.00 47.53 574 LEU A O 1
ATOM 4203 N N . PRO A 1 575 ? 36.233 16.176 -17.958 1.00 46.22 575 PRO A N 1
ATOM 4204 C CA . PRO A 1 575 ? 36.054 15.164 -18.993 1.00 46.22 575 PRO A CA 1
ATOM 4205 C C . PRO A 1 575 ? 37.237 14.191 -19.062 1.00 46.22 575 PRO A C 1
ATOM 4207 O O . PRO A 1 575 ? 38.400 14.576 -18.884 1.00 46.22 575 PRO A O 1
ATOM 4210 N N . GLU A 1 576 ? 36.915 12.932 -19.350 1.00 52.56 576 GLU A N 1
ATOM 4211 C CA . GLU A 1 576 ? 37.772 11.742 -19.298 1.00 52.56 576 GLU A CA 1
ATOM 4212 C C . GLU A 1 576 ? 39.132 11.878 -20.022 1.00 52.56 576 GLU A C 1
ATOM 4214 O O . GLU A 1 576 ? 40.122 11.252 -19.624 1.00 52.56 576 GLU A O 1
ATOM 4219 N N . GLU A 1 577 ? 39.259 12.787 -20.999 1.00 46.88 577 GLU A N 1
ATOM 4220 C CA . GLU A 1 577 ? 40.546 13.112 -21.636 1.00 46.88 577 GLU A CA 1
ATOM 4221 C C . GLU A 1 577 ? 41.616 13.599 -20.631 1.00 46.88 577 GLU A C 1
ATOM 4223 O O . GLU A 1 577 ? 42.813 13.372 -20.832 1.00 46.88 577 GLU A O 1
ATOM 4228 N N . ALA A 1 578 ? 41.221 14.218 -19.512 1.00 39.91 578 ALA A N 1
ATOM 4229 C CA . ALA A 1 578 ? 42.145 14.644 -18.457 1.00 39.91 578 ALA A CA 1
ATOM 4230 C C . ALA A 1 578 ? 42.520 13.506 -17.483 1.00 39.91 578 ALA A C 1
ATOM 4232 O O . ALA A 1 578 ? 43.656 13.453 -16.994 1.00 39.91 578 ALA A O 1
ATOM 4233 N N . GLY A 1 579 ? 41.595 12.579 -17.212 1.00 40.28 579 GLY A N 1
ATOM 4234 C CA . GLY A 1 579 ? 41.787 11.459 -16.284 1.00 40.28 579 GLY A CA 1
ATOM 4235 C C . GLY A 1 579 ? 42.670 10.349 -16.857 1.00 40.28 579 GLY A C 1
ATOM 4236 O O . GLY A 1 579 ? 43.573 9.849 -16.170 1.00 40.28 579 GLY A O 1
ATOM 4237 N N . ALA A 1 580 ? 42.487 10.026 -18.140 1.00 39.31 580 ALA A N 1
ATOM 4238 C CA . ALA A 1 580 ? 43.318 9.060 -18.855 1.00 39.31 580 ALA A CA 1
ATOM 4239 C C . ALA A 1 580 ? 44.782 9.535 -18.973 1.00 39.31 580 ALA A C 1
ATOM 4241 O O . ALA A 1 580 ? 45.708 8.761 -18.708 1.00 39.31 580 ALA A O 1
ATOM 4242 N N . MET A 1 581 ? 45.017 10.829 -19.245 1.00 37.69 581 MET A N 1
ATOM 4243 C CA . MET A 1 581 ? 46.375 11.399 -19.276 1.00 37.69 581 MET A CA 1
ATOM 4244 C C . MET A 1 581 ? 47.085 11.341 -17.912 1.00 37.69 581 MET A C 1
ATOM 4246 O O . MET A 1 581 ? 48.296 11.116 -17.858 1.00 37.69 581 MET A O 1
ATOM 4250 N N . LEU A 1 582 ? 46.366 11.504 -16.796 1.00 38.91 582 LEU A N 1
ATOM 4251 C CA . LEU A 1 582 ? 46.955 11.469 -15.450 1.00 38.91 582 LEU A CA 1
ATOM 4252 C C . LEU A 1 582 ? 47.306 10.047 -14.982 1.00 38.91 582 LEU A C 1
ATOM 4254 O O . LEU A 1 582 ? 48.354 9.851 -14.355 1.00 38.91 582 LEU A O 1
ATOM 4258 N N . ARG A 1 583 ? 46.484 9.041 -15.317 1.00 41.28 583 ARG A N 1
ATOM 4259 C CA . ARG A 1 583 ? 46.765 7.632 -14.975 1.00 41.28 583 ARG A CA 1
ATOM 4260 C C . ARG A 1 583 ? 47.963 7.072 -15.754 1.00 41.28 583 ARG A C 1
ATOM 4262 O O . ARG A 1 583 ? 48.738 6.295 -15.187 1.00 41.28 583 ARG A O 1
ATOM 4269 N N . ASP A 1 584 ? 48.185 7.520 -16.990 1.00 39.47 584 ASP A N 1
ATOM 4270 C CA . ASP A 1 584 ? 49.332 7.087 -17.802 1.00 39.47 584 ASP A CA 1
ATOM 4271 C C . ASP A 1 584 ? 50.649 7.796 -17.403 1.00 39.47 584 ASP A C 1
ATOM 4273 O O . ASP A 1 584 ? 51.723 7.184 -17.352 1.00 39.47 584 ASP A O 1
ATOM 4277 N N . LEU A 1 585 ? 50.574 9.057 -16.953 1.00 39.28 585 LEU A N 1
ATOM 4278 C CA . LEU A 1 585 ? 51.699 9.774 -16.327 1.00 39.28 585 LEU A CA 1
ATOM 4279 C C . LEU A 1 585 ? 52.164 9.117 -15.014 1.00 39.28 585 LEU A C 1
ATOM 4281 O O . LEU A 1 585 ? 53.369 9.035 -14.758 1.00 39.28 585 LEU A O 1
ATOM 4285 N N . GLY A 1 586 ? 51.238 8.580 -14.211 1.00 39.69 586 GLY A N 1
ATOM 4286 C CA . GLY A 1 586 ? 51.559 7.809 -13.004 1.00 39.69 586 GLY A CA 1
ATOM 4287 C C . GLY A 1 586 ? 52.286 6.486 -13.291 1.00 39.69 586 GLY A C 1
ATOM 4288 O O . GLY A 1 586 ? 53.166 6.077 -12.528 1.00 39.69 586 GLY A O 1
ATOM 4289 N N . ARG A 1 587 ? 51.991 5.833 -14.425 1.00 40.25 587 ARG A N 1
ATOM 4290 C CA . ARG A 1 587 ? 52.683 4.606 -14.865 1.00 40.25 587 ARG A CA 1
ATOM 4291 C C . ARG A 1 587 ? 54.052 4.882 -15.501 1.00 40.25 587 ARG A C 1
ATOM 4293 O O . ARG A 1 587 ? 54.962 4.067 -15.337 1.00 40.25 587 ARG A O 1
ATOM 4300 N N . LEU A 1 588 ? 54.245 6.039 -16.139 1.00 37.56 588 LEU A N 1
ATOM 4301 C CA . LEU A 1 588 ? 55.542 6.491 -16.669 1.00 37.56 588 LEU A CA 1
ATOM 4302 C C . LEU A 1 588 ? 56.517 6.974 -15.580 1.00 37.56 588 LEU A C 1
ATOM 4304 O O . LEU A 1 588 ? 57.728 6.790 -15.720 1.00 37.56 588 LEU A O 1
ATOM 4308 N N . LEU A 1 589 ? 56.018 7.542 -14.478 1.00 41.25 589 LEU A N 1
ATOM 4309 C CA . LEU A 1 589 ? 56.851 8.003 -13.355 1.00 41.25 589 LEU A CA 1
ATOM 4310 C C . LEU A 1 589 ? 57.299 6.874 -12.410 1.00 41.25 589 LEU A C 1
ATOM 4312 O O . LEU A 1 589 ? 58.304 7.034 -11.725 1.00 41.25 589 LEU A O 1
ATOM 4316 N N . ASN A 1 590 ? 56.632 5.714 -12.439 1.00 43.81 590 ASN A N 1
ATOM 4317 C CA . ASN A 1 590 ? 57.040 4.500 -11.713 1.00 43.81 590 ASN A CA 1
ATOM 4318 C C . ASN A 1 590 ? 57.970 3.566 -12.520 1.00 43.81 590 ASN A C 1
ATOM 4320 O O . ASN A 1 590 ? 58.291 2.464 -12.072 1.00 43.81 590 ASN A O 1
ATOM 4324 N N . ARG A 1 591 ? 58.438 3.999 -13.701 1.00 42.34 591 ARG A N 1
ATOM 4325 C CA . ARG A 1 591 ? 59.528 3.355 -14.459 1.00 42.34 591 ARG A CA 1
ATOM 4326 C C . ARG A 1 591 ? 60.671 4.335 -14.768 1.00 42.34 591 ARG A C 1
ATOM 4328 O O . ARG A 1 591 ? 61.098 4.452 -15.919 1.00 42.34 591 ARG A O 1
ATOM 4335 N N . ARG A 1 592 ? 61.194 5.015 -13.746 1.00 35.69 592 ARG A N 1
ATOM 4336 C CA . ARG A 1 592 ? 62.537 5.618 -13.773 1.00 35.69 592 ARG A CA 1
ATOM 4337 C C . ARG A 1 592 ? 63.330 5.292 -12.524 1.00 35.69 592 ARG A C 1
ATOM 4339 O O . ARG A 1 592 ? 62.738 5.364 -11.429 1.00 35.69 592 ARG A O 1
#

Radius of gyration: 50.88 Å; chains: 1; bounding box: 101×68×162 Å